Protein AF-A0A948GZU9-F1 (afdb_monomer)

Radius of gyration: 25.69 Å; Cα contacts (8 Å, |Δi|>4): 705; chains: 1; bounding box: 74×65×54 Å

Sequence (432 aa):
SFNGCINLVAYPPFLKDIERYKEKFASVGETLKIIPFFGEYKGISYPKGYTQDEQRSVGIHDEWFKKVNRKGFTCPAGQKTALIFPDGKVARCGQIGEDNILGNFLDPNFKLLEDSLPCQAEFCPCDEGDIIPEDNNKDGTGIEIMRKKPEIESVPQAPSIKRGIYFTWDIHYKCNFRCPYCWFYEKWIPEGNRNVHLSPQEWVKHWMRIYDKYGQIHIEITGGEPFIYPNFIEIVKQLSKIHTIKITTNMSGDIATFVKEIDPNRVHLDLNFHPLFADVDDLIKKAILLKKAGFKAGVCYLAYPPQMKQIGGFKRIFEDSGINFALAAFWGEYAGKRYPESYTQQEIDLIRPFLGDIDRITYHLKSESPKGKLCNAGYKYAIVQADGNIVRCGQLADNFIGSIFKEDFQLFNEPLPCEAEVCPCNEYVNLI

pLDDT: mean 84.58, std 17.6, range [23.31, 98.5]

Foldseek 3Di:
DPPDAAEDECDPVCLVCLVVVQVVQVVVVHGYQYQYDAQDDPNAGPPVRDDPVSCVSRVHDPCVLVVFQQAQFFDCQQPPHWDQDPQQFTASDPQCPPVHTQGGNPPPPDDGDNGTGGDHGRGDSDPCVVVGDGDGDGDDDDDDDDDDDDDDDDDDDDDDDDAFFEEEEQQAADAPDQDCQDPCRVVSVVRRVLFDADDLVVVLVLVVLVCVVRNEHEYEYDHHAQQPRVPSLSNQLSVLVGYAYEYEHCPPHDLVVNLVRDDQVRYAYEHEHDPVPDDLVSSLVSQVVCVVSVHHYAYEYECDPVCVVCLVVSCCVQVVSVHHYAYAYGADDDPNDGPPVPDDPVSLVSRVVRQPDPLCCCFANVQAFQAQFWFCQLPRYWYQYSNQFIGSDPQPVVDTPGGSVDSPDDGDNGTDGDPGRGDNDPRSVRTD

Nearest PDB structures (foldseek):
  8vpo-assembly1_A  TM=6.944E-01  e=1.521E-06  Paramaledivibacter caminithermalis
  4yqy-assembly1_B-2  TM=3.478E-01  e=1.416E-01  Sulfitobacter sp. NAS-14.1
  4yqy-assembly1_A-2  TM=3.581E-01  e=1.705E-01  Sulfitobacter sp. NAS-14.1
  3r3s-assembly1_D  TM=3.669E-01  e=5.874E-01  Salmonella enterica subsp. enterica serovar Typhimurium
  4ybr-assembly1_B  TM=2.715E-01  e=3.120E+00  Mycobacterium tuberculosis H37Rv

Mean predicted aligned error: 15.31 Å

Structure (mmCIF, N/CA/C/O backbone):
data_AF-A0A948GZU9-F1
#
_entry.id   AF-A0A948GZU9-F1
#
loop_
_atom_site.group_PDB
_atom_site.id
_atom_site.type_symbol
_atom_site.label_atom_id
_atom_site.label_alt_id
_atom_site.label_comp_id
_atom_site.label_asym_id
_atom_site.label_entity_id
_atom_site.label_seq_id
_atom_site.pdbx_PDB_ins_code
_atom_site.Cartn_x
_atom_site.Cartn_y
_atom_site.Cartn_z
_atom_site.occupancy
_atom_site.B_iso_or_equiv
_atom_site.auth_seq_id
_atom_site.auth_comp_id
_atom_site.auth_asym_id
_atom_site.auth_atom_id
_atom_site.pdbx_PDB_model_num
ATOM 1 N N . SER A 1 1 ? -12.525 38.602 -0.638 1.00 38.00 1 SER A N 1
ATOM 2 C CA . SER A 1 1 ? -11.982 37.761 0.444 1.00 38.00 1 SER A CA 1
ATOM 3 C C . SER A 1 1 ? -12.745 36.452 0.441 1.00 38.00 1 SER A C 1
ATOM 5 O O . SER A 1 1 ? -13.968 36.480 0.431 1.00 38.00 1 SER A O 1
ATOM 7 N N . PHE A 1 2 ? -12.058 35.313 0.359 1.00 35.44 2 PHE A N 1
ATOM 8 C CA . PHE A 1 2 ? -12.696 34.022 0.617 1.00 35.44 2 PHE A CA 1
ATOM 9 C C . PHE A 1 2 ? -12.817 33.890 2.136 1.00 35.44 2 PHE A C 1
ATOM 11 O O . PHE A 1 2 ? -11.804 33.740 2.813 1.00 35.44 2 PHE A O 1
ATOM 18 N N . ASN A 1 3 ? -14.029 34.004 2.674 1.00 49.28 3 ASN A N 1
ATOM 19 C CA . ASN A 1 3 ? -14.280 33.646 4.065 1.00 49.28 3 ASN A CA 1
ATOM 20 C C . ASN A 1 3 ? -14.430 32.124 4.108 1.00 49.28 3 ASN A C 1
ATOM 22 O O . ASN A 1 3 ? -15.495 31.590 3.805 1.00 49.28 3 ASN A O 1
ATOM 26 N N . GLY A 1 4 ? -13.331 31.424 4.391 1.00 55.00 4 GLY A N 1
ATOM 27 C CA . GLY A 1 4 ? -13.382 29.996 4.688 1.00 55.00 4 GLY A CA 1
ATOM 28 C C . GLY A 1 4 ? -14.153 29.750 5.986 1.00 55.00 4 GLY A C 1
ATOM 29 O O . GLY A 1 4 ? -14.167 30.598 6.874 1.00 55.00 4 GLY A O 1
ATOM 30 N N . CYS A 1 5 ? -14.800 28.593 6.096 1.00 66.44 5 CYS A N 1
ATOM 31 C CA . CYS A 1 5 ? -15.429 28.136 7.331 1.00 66.44 5 CYS A CA 1
ATOM 32 C C . CYS A 1 5 ? -14.887 26.746 7.661 1.00 66.44 5 CYS A C 1
ATOM 34 O O . CYS A 1 5 ? -14.808 25.882 6.782 1.00 66.44 5 CYS A O 1
ATOM 36 N N . ILE A 1 6 ? -14.487 26.534 8.915 1.00 75.50 6 ILE A N 1
ATOM 37 C CA . ILE A 1 6 ? -14.002 25.236 9.379 1.00 75.50 6 ILE A CA 1
ATOM 38 C C . ILE A 1 6 ? -15.222 24.401 9.753 1.00 75.50 6 ILE A C 1
ATOM 40 O O . ILE A 1 6 ? -15.998 24.778 10.627 1.00 75.50 6 ILE A O 1
ATOM 44 N N . ASN A 1 7 ? -15.386 23.259 9.092 1.00 81.25 7 ASN A N 1
ATOM 45 C CA . ASN A 1 7 ? -16.502 22.349 9.322 1.00 81.25 7 ASN A CA 1
ATOM 46 C C . ASN A 1 7 ? -16.043 21.136 10.140 1.00 81.25 7 ASN A C 1
ATOM 48 O O . ASN A 1 7 ? -15.036 20.512 9.807 1.00 81.25 7 ASN A O 1
ATOM 52 N N . LEU A 1 8 ? -16.805 20.764 11.169 1.00 81.94 8 LEU A N 1
ATOM 53 C CA . LEU A 1 8 ? -16.613 19.531 11.934 1.00 81.94 8 LEU A CA 1
ATOM 54 C C . LEU A 1 8 ? -17.887 18.694 11.893 1.00 81.94 8 LEU A C 1
ATOM 56 O O . LEU A 1 8 ? -18.935 19.131 12.363 1.00 81.94 8 LEU A O 1
ATOM 60 N N . VAL A 1 9 ? -17.783 17.464 11.391 1.00 87.00 9 VAL A N 1
ATOM 61 C CA . VAL A 1 9 ? -18.878 16.494 11.480 1.00 87.00 9 VAL A CA 1
ATOM 62 C C . VAL A 1 9 ? -18.948 15.939 12.901 1.00 87.00 9 VAL A C 1
ATOM 64 O O . VAL A 1 9 ? -17.965 15.410 13.421 1.00 87.00 9 VAL A O 1
ATOM 67 N N . ALA A 1 10 ? -20.123 16.021 13.518 1.00 88.94 10 ALA A N 1
ATOM 68 C CA . ALA A 1 10 ? -20.421 15.525 14.856 1.00 88.94 10 ALA A CA 1
ATOM 69 C C . ALA A 1 10 ? -20.569 13.992 14.885 1.00 88.94 10 ALA A C 1
ATOM 71 O O . ALA A 1 10 ? -21.628 13.455 15.220 1.00 88.94 10 ALA A O 1
ATOM 72 N N . TYR A 1 11 ? -19.514 13.278 14.486 1.00 91.06 11 TYR A N 1
ATOM 73 C CA . TYR A 1 11 ? -19.488 11.817 14.454 1.00 91.06 11 TYR A CA 1
ATOM 74 C C . TYR A 1 11 ? -19.615 11.247 15.885 1.00 91.06 11 TYR A C 1
ATOM 76 O O . TYR A 1 11 ? -18.893 11.712 16.774 1.00 91.06 11 TYR A O 1
ATOM 84 N N . PRO A 1 12 ? -20.489 10.247 16.144 1.00 91.12 12 PRO A N 1
ATOM 85 C CA . PRO A 1 12 ? -20.881 9.855 17.502 1.00 91.12 12 PRO A CA 1
ATOM 86 C C . PRO A 1 12 ? -19.750 9.565 18.509 1.00 91.12 12 PRO A C 1
ATOM 88 O O . PRO A 1 12 ? -19.869 9.981 19.661 1.00 91.12 12 PRO A O 1
ATOM 91 N N . PRO A 1 13 ? -18.617 8.934 18.136 1.00 90.81 13 PRO A N 1
ATOM 92 C CA . PRO A 1 13 ? -17.478 8.749 19.044 1.00 90.81 13 PRO A CA 1
ATOM 93 C C . PRO A 1 13 ? -16.879 10.034 19.629 1.00 90.81 13 PRO A C 1
ATOM 95 O O . PRO A 1 13 ? -16.226 9.971 20.671 1.00 90.81 13 PRO A O 1
ATOM 98 N N . PHE A 1 14 ? -17.068 11.176 18.963 1.00 90.31 14 PHE A N 1
ATOM 99 C CA . PHE A 1 14 ? -16.409 12.444 19.279 1.00 90.31 14 PHE A CA 1
ATOM 100 C C . PHE A 1 14 ? -17.363 13.510 19.834 1.00 90.31 14 PHE A C 1
ATOM 102 O O . PHE A 1 14 ? -16.943 14.645 20.047 1.00 90.31 14 PHE A O 1
ATOM 109 N N . LEU A 1 15 ? -18.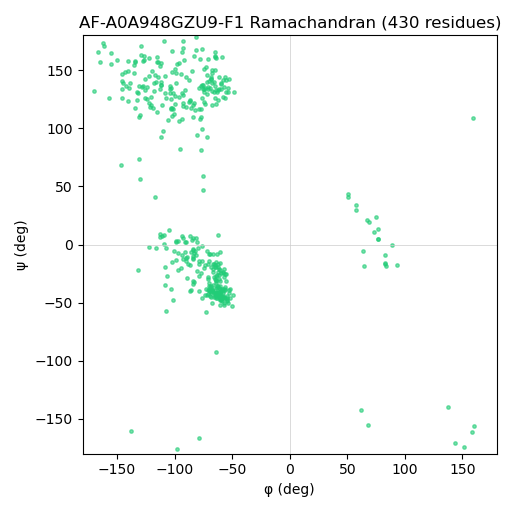629 13.172 20.111 1.00 89.56 15 LEU A N 1
ATOM 110 C CA . LEU A 1 15 ? -19.628 14.146 20.583 1.00 89.56 15 LEU A CA 1
ATOM 111 C C . LEU A 1 15 ? -19.209 14.854 21.872 1.00 89.56 15 LEU A C 1
ATOM 113 O O . LEU A 1 15 ? -19.348 16.069 21.984 1.00 89.56 15 LEU A O 1
ATOM 117 N N . LYS A 1 16 ? -18.600 14.115 22.802 1.00 88.94 16 LYS A N 1
ATOM 118 C CA . LYS A 1 16 ? -18.080 14.651 24.070 1.00 88.94 16 LYS A CA 1
ATOM 119 C C . LYS A 1 16 ? -16.984 15.710 23.902 1.00 88.94 16 LYS A C 1
ATOM 121 O O . LYS A 1 16 ? -16.710 16.455 24.834 1.00 88.94 16 LYS A O 1
ATOM 126 N N . ASP A 1 17 ? -16.323 15.743 22.747 1.00 91.00 17 ASP A N 1
ATOM 127 C CA . ASP A 1 17 ? -15.192 16.629 22.481 1.00 91.00 17 ASP A CA 1
ATOM 128 C C . ASP A 1 17 ? -15.614 17.914 21.740 1.00 91.00 17 ASP A C 1
ATOM 130 O O . ASP A 1 17 ? -14.796 18.822 21.592 1.00 91.00 17 ASP A O 1
ATOM 134 N N . ILE A 1 18 ? -16.878 18.017 21.299 1.00 89.75 18 ILE A N 1
ATOM 135 C CA . ILE A 1 18 ? -17.380 19.119 20.461 1.00 89.75 18 ILE A CA 1
ATOM 136 C C . ILE A 1 18 ? -17.215 20.485 21.126 1.00 89.75 18 ILE A C 1
ATOM 138 O O . ILE A 1 18 ? -16.688 21.398 20.492 1.00 89.75 18 ILE A O 1
ATOM 142 N N . GLU A 1 19 ? -17.618 20.636 22.389 1.00 88.44 19 GLU A N 1
ATOM 143 C CA . GLU A 1 19 ? -17.517 21.928 23.086 1.00 88.44 19 GLU A CA 1
ATOM 144 C C . GLU A 1 19 ? -16.058 22.362 23.252 1.00 88.44 19 GLU A C 1
ATOM 146 O O . GLU A 1 19 ? -15.699 23.490 22.917 1.00 88.44 19 GLU A O 1
ATOM 151 N N . ARG A 1 20 ? -15.173 21.420 23.607 1.00 92.19 20 ARG A N 1
ATOM 152 C CA . ARG A 1 20 ? -13.727 21.672 23.664 1.00 92.19 20 ARG A CA 1
ATOM 153 C C . ARG A 1 20 ? -13.178 22.142 22.313 1.00 92.19 20 ARG A C 1
ATOM 155 O O . ARG A 1 20 ? -12.280 22.983 22.268 1.00 92.19 20 ARG A O 1
ATOM 162 N N . TYR A 1 21 ? -13.668 21.593 21.199 1.00 90.44 21 TYR A N 1
ATOM 163 C CA . TYR A 1 21 ? -13.249 22.042 19.871 1.00 90.44 21 TYR A CA 1
ATOM 164 C C . TYR A 1 21 ? -13.762 23.445 19.553 1.00 90.44 21 TYR A C 1
ATOM 166 O O . TYR A 1 21 ? -12.968 24.268 19.100 1.00 90.44 21 TYR A O 1
ATOM 174 N N . LYS A 1 22 ? -15.034 23.750 19.839 1.00 86.44 22 LYS A N 1
ATOM 175 C CA . LYS A 1 22 ? -15.590 25.101 19.657 1.00 86.44 22 LYS A CA 1
ATOM 176 C C . LYS A 1 22 ? -14.764 26.149 20.402 1.00 86.44 22 LYS A C 1
ATOM 178 O O . LYS A 1 22 ? -14.360 27.137 19.797 1.00 86.44 22 LYS A O 1
ATOM 183 N N . GLU A 1 23 ? -14.448 25.898 21.672 1.00 89.31 23 GLU A N 1
ATOM 184 C CA . GLU A 1 23 ? -13.622 26.789 22.497 1.00 89.31 23 GLU A CA 1
ATOM 185 C C . GLU A 1 23 ? -12.226 26.997 21.900 1.00 89.31 23 GLU A C 1
ATOM 187 O O . GLU A 1 23 ? -11.738 28.125 21.805 1.00 89.31 23 GLU A O 1
ATOM 192 N N . LYS A 1 24 ? -11.586 25.915 21.442 1.00 89.06 24 LYS A N 1
ATOM 193 C CA . LYS A 1 24 ? -10.240 25.975 20.865 1.00 89.06 24 LYS A CA 1
ATOM 194 C C . LYS A 1 24 ? -10.198 26.797 19.578 1.00 89.06 24 LYS A C 1
ATOM 196 O O . LYS A 1 24 ? -9.293 27.614 19.428 1.00 89.06 24 LYS A O 1
ATOM 201 N N . PHE A 1 25 ? -11.153 26.616 18.668 1.00 85.69 25 PHE A N 1
ATOM 202 C CA . PHE A 1 25 ? -11.201 27.410 17.435 1.00 85.69 25 PHE A CA 1
ATOM 203 C C . PHE A 1 25 ? -11.568 28.871 17.719 1.00 85.69 25 PHE A C 1
ATOM 205 O O . PHE A 1 25 ? -10.905 29.771 17.204 1.00 85.69 25 PHE A O 1
ATOM 212 N N . ALA A 1 26 ? -12.502 29.117 18.642 1.00 85.19 26 ALA A N 1
ATOM 213 C CA . ALA A 1 26 ? -12.823 30.472 19.079 1.00 85.19 26 ALA A CA 1
ATOM 214 C C . ALA A 1 26 ? -11.600 31.202 19.669 1.00 85.19 26 ALA A C 1
ATOM 216 O O . ALA A 1 26 ? -11.396 32.381 19.386 1.00 85.19 26 ALA A O 1
ATOM 217 N N . SER A 1 27 ? -10.738 30.506 20.425 1.00 88.50 27 SER A N 1
ATOM 218 C CA . SER A 1 27 ? -9.527 31.104 21.015 1.00 88.50 27 SER A CA 1
ATOM 219 C C . SER A 1 27 ? -8.491 31.593 19.996 1.00 88.50 27 SER A C 1
ATOM 221 O O . SER A 1 27 ? -7.650 32.421 20.339 1.00 88.50 27 SER A O 1
ATOM 223 N N . VAL A 1 28 ? -8.555 31.112 18.751 1.00 86.88 28 VAL A N 1
ATOM 224 C CA . VAL A 1 28 ? -7.676 31.549 17.654 1.00 86.88 28 VAL A CA 1
ATOM 225 C C . VAL A 1 28 ? -8.392 32.469 16.661 1.00 86.88 28 VAL A C 1
ATOM 227 O O . VAL A 1 28 ? -7.857 32.753 15.595 1.00 86.88 28 VAL A O 1
ATOM 230 N N . GLY A 1 29 ? -9.586 32.959 17.014 1.00 83.69 29 GLY A N 1
ATOM 231 C CA . GLY A 1 29 ? -10.381 33.854 16.173 1.00 83.69 29 GLY A CA 1
ATOM 232 C C . GLY A 1 29 ? -11.099 33.157 15.016 1.00 83.69 29 GLY A C 1
ATOM 233 O O . GLY A 1 29 ? -11.593 33.836 14.120 1.00 83.69 29 GLY A O 1
ATOM 234 N N . GLU A 1 30 ? -11.176 31.825 15.033 1.00 81.94 30 GLU A N 1
ATOM 235 C CA . GLU A 1 30 ? -11.809 31.029 13.984 1.00 81.94 30 GLU A CA 1
ATOM 236 C C . GLU A 1 30 ? -13.197 30.543 14.404 1.00 81.94 30 GLU A C 1
ATOM 238 O O . GLU A 1 30 ? -13.469 30.260 15.574 1.00 81.94 30 GLU A O 1
ATOM 243 N N . THR A 1 31 ? -14.089 30.399 13.424 1.00 75.94 31 THR A N 1
ATOM 244 C CA . THR A 1 31 ? -15.429 29.843 13.651 1.00 75.94 31 THR A CA 1
ATOM 245 C C . THR A 1 31 ? -15.472 28.377 13.237 1.00 75.94 31 THR A C 1
ATOM 247 O O . THR A 1 31 ? -15.086 28.014 12.125 1.00 75.94 31 THR A O 1
ATOM 250 N N . LEU A 1 32 ? -15.950 27.523 14.147 1.00 81.56 32 LEU A N 1
ATOM 251 C CA . LEU A 1 32 ? -16.164 26.103 13.892 1.00 81.56 32 LEU A CA 1
ATOM 252 C C . LEU A 1 32 ? -17.653 25.843 13.666 1.00 81.56 32 LEU A C 1
ATOM 254 O O . LEU A 1 32 ? -18.451 25.904 14.604 1.00 81.56 32 LEU A O 1
ATOM 258 N N . LYS A 1 33 ? -18.026 25.510 12.433 1.00 83.31 33 LYS A N 1
ATOM 259 C CA . LYS A 1 33 ? -19.374 25.059 12.108 1.00 83.31 33 LYS A CA 1
ATOM 260 C C . LYS A 1 33 ? -19.502 23.566 12.395 1.00 83.31 33 LYS A C 1
ATOM 262 O O . LYS A 1 33 ? -18.779 22.744 11.833 1.00 83.31 33 LYS A O 1
ATOM 267 N N . ILE A 1 34 ? -20.449 23.213 13.258 1.00 85.00 34 ILE A N 1
ATOM 268 C CA . ILE A 1 34 ? -20.779 21.818 13.550 1.00 85.00 34 ILE A CA 1
ATOM 269 C C . ILE A 1 34 ? -21.803 21.324 12.529 1.00 85.00 34 ILE A C 1
ATOM 271 O O . ILE A 1 34 ? -22.867 21.916 12.370 1.00 85.00 34 ILE A O 1
ATOM 275 N N . ILE A 1 35 ? -21.472 20.234 11.843 1.00 85.00 35 ILE A N 1
ATOM 276 C CA . ILE A 1 35 ? -22.365 19.527 10.928 1.00 85.00 35 ILE A CA 1
ATOM 277 C C . ILE A 1 35 ? -22.854 18.272 11.656 1.00 85.00 35 ILE A C 1
ATOM 279 O O . ILE A 1 35 ? -22.029 17.419 11.994 1.00 85.00 35 ILE A O 1
ATOM 283 N N . PRO A 1 36 ? -24.162 18.119 11.920 1.00 87.12 36 PRO A N 1
ATOM 284 C CA . PRO A 1 36 ? -24.683 16.888 12.498 1.00 87.12 36 PRO A CA 1
ATOM 285 C C . PRO A 1 36 ? -24.320 15.662 11.657 1.00 87.12 36 PRO A C 1
ATOM 287 O O . PRO A 1 36 ? -24.271 15.729 10.431 1.00 87.12 36 PRO A O 1
ATOM 290 N N . PHE A 1 37 ? -24.051 14.536 12.309 1.00 86.62 37 PHE A N 1
ATOM 291 C CA . PHE A 1 37 ? -23.806 13.271 11.628 1.00 86.62 37 PHE A CA 1
ATOM 292 C C . PHE A 1 37 ? -25.127 12.662 11.150 1.00 86.62 37 PHE A C 1
ATOM 294 O O . PHE A 1 37 ? -26.114 12.616 11.885 1.00 86.62 37 PHE A O 1
ATOM 301 N N . PHE A 1 38 ? -25.119 12.165 9.916 1.00 83.00 38 PHE A N 1
ATOM 302 C CA . PHE A 1 38 ? -26.229 11.449 9.300 1.00 83.00 38 PHE A CA 1
ATOM 303 C C . PHE A 1 38 ? -25.729 10.063 8.916 1.00 83.00 38 PHE A C 1
ATOM 305 O O . PHE A 1 38 ? -24.795 9.940 8.126 1.00 83.00 38 PHE A O 1
ATOM 312 N N . GLY A 1 39 ? -26.330 9.027 9.491 1.00 82.06 39 GLY A N 1
ATOM 313 C CA . GLY A 1 39 ? -25.892 7.652 9.280 1.00 82.06 39 GLY A CA 1
ATOM 314 C C . GLY A 1 39 ? -26.191 6.758 10.472 1.00 82.06 39 GLY A C 1
ATOM 315 O O . GLY A 1 39 ? -26.831 7.168 11.440 1.00 82.06 39 GLY A O 1
ATOM 316 N N . GLU A 1 40 ? -25.717 5.522 10.403 1.00 85.88 40 GLU A N 1
ATOM 317 C CA . GLU A 1 40 ? -25.839 4.558 11.490 1.00 85.88 40 GLU A CA 1
ATOM 318 C C . GLU A 1 40 ? -24.503 4.410 12.221 1.00 85.88 40 GLU A C 1
ATOM 320 O O . GLU A 1 40 ? -23.445 4.312 11.599 1.00 85.88 40 GLU A O 1
ATOM 325 N N . TYR A 1 41 ? -24.543 4.379 13.550 1.00 86.31 41 TYR A N 1
ATOM 326 C CA . TYR A 1 41 ? -23.386 4.036 14.367 1.00 86.31 41 TYR A CA 1
ATOM 327 C C . TYR A 1 41 ? -23.824 3.171 15.546 1.00 86.31 41 TYR A C 1
ATOM 329 O O . TYR A 1 41 ? -24.683 3.568 16.331 1.00 86.31 41 TYR A O 1
ATOM 337 N N . LYS A 1 42 ? -23.229 1.977 15.668 1.00 89.06 42 LYS A N 1
ATOM 338 C CA . LYS A 1 42 ? -23.555 0.983 16.709 1.00 89.06 42 LYS A CA 1
ATOM 339 C C . LYS A 1 42 ? -25.060 0.674 16.816 1.00 89.06 42 LYS A C 1
ATOM 341 O O . LYS A 1 42 ? -25.589 0.566 17.918 1.00 89.06 42 LYS A O 1
ATOM 346 N N . GLY A 1 43 ? -25.747 0.552 15.678 1.00 87.25 43 GLY A N 1
ATOM 347 C CA . GLY A 1 43 ? -27.185 0.265 15.629 1.00 87.25 43 GLY A CA 1
ATOM 348 C C . GLY A 1 43 ? -28.091 1.459 15.951 1.00 87.25 43 GLY A C 1
ATOM 349 O O . GLY A 1 43 ? -29.305 1.298 16.033 1.00 87.25 43 GLY A O 1
ATOM 350 N N . ILE A 1 44 ? -27.526 2.654 16.144 1.00 87.69 44 ILE A N 1
ATOM 351 C CA . ILE A 1 44 ? -28.273 3.890 16.381 1.00 87.69 44 ILE A CA 1
ATOM 352 C C . ILE A 1 44 ? -28.271 4.717 15.093 1.00 87.69 44 ILE A C 1
ATOM 354 O O . ILE A 1 44 ? -27.212 5.026 14.545 1.00 87.69 44 ILE A O 1
ATOM 358 N N . SER A 1 45 ? -29.461 5.093 14.623 1.00 86.44 45 SER A N 1
ATOM 359 C CA . SER A 1 45 ? -29.642 5.920 13.427 1.00 86.44 45 SER A CA 1
ATOM 360 C C . SER A 1 45 ? -29.667 7.407 13.787 1.00 86.44 45 SER A C 1
ATOM 362 O O . SER A 1 45 ? -30.542 7.869 14.518 1.00 86.44 45 SER A O 1
ATOM 364 N N . TYR A 1 46 ? -28.714 8.170 13.265 1.00 87.69 46 TYR A N 1
ATOM 365 C CA . TYR A 1 46 ? -28.588 9.615 13.436 1.00 87.69 46 TYR A CA 1
ATOM 366 C C . TYR A 1 46 ? -29.151 10.354 12.214 1.00 87.69 46 TYR A C 1
ATOM 368 O O . TYR A 1 46 ? -29.058 9.843 11.094 1.00 87.69 46 TYR A O 1
ATOM 376 N N . PRO A 1 47 ? -29.738 11.553 12.391 1.00 85.75 47 PRO A N 1
ATOM 377 C CA . PRO A 1 47 ? -29.709 12.397 13.596 1.00 85.75 47 PRO A CA 1
ATOM 378 C C . PRO A 1 47 ? -30.751 12.054 14.678 1.00 85.75 47 PRO A C 1
ATOM 380 O O . PRO A 1 47 ? -30.728 12.648 15.751 1.00 85.75 47 PRO A O 1
ATOM 383 N N . LYS A 1 48 ? -31.657 11.092 14.449 1.00 86.69 48 LYS A N 1
ATOM 384 C CA . LYS A 1 48 ? -32.707 10.730 15.429 1.00 86.69 48 LYS A CA 1
ATOM 385 C C . LYS A 1 48 ? -32.143 10.160 16.739 1.00 86.69 48 LYS A C 1
ATOM 387 O O . LYS A 1 48 ? -32.775 10.279 17.779 1.00 86.69 48 LYS A O 1
ATOM 392 N N . GLY A 1 49 ? -30.960 9.558 16.678 1.00 88.19 49 GLY A N 1
ATOM 393 C CA . GLY A 1 49 ? -30.278 8.917 17.794 1.00 88.19 49 GLY A CA 1
ATOM 394 C C . GLY A 1 49 ? -29.539 9.843 18.756 1.00 88.19 49 GLY A C 1
ATOM 395 O O . GLY A 1 49 ? -28.991 9.350 19.738 1.00 88.19 49 GLY A O 1
ATOM 396 N N . TYR A 1 50 ? -29.498 11.152 18.495 1.00 90.38 50 TYR A N 1
ATOM 397 C CA . TYR A 1 50 ? -28.919 12.101 19.443 1.00 90.38 50 TYR A CA 1
ATOM 398 C C . TYR A 1 50 ? -29.794 12.236 20.692 1.00 90.38 50 TYR A C 1
ATOM 400 O O . TYR A 1 50 ? -31.006 12.440 20.594 1.00 90.38 50 TYR A O 1
ATOM 408 N N . THR A 1 51 ? -29.164 12.207 21.864 1.00 90.50 51 THR A N 1
ATOM 409 C CA . THR A 1 51 ? -29.786 12.633 23.125 1.00 90.50 51 THR A CA 1
ATOM 410 C C . THR A 1 51 ? -30.102 14.133 23.099 1.00 90.50 51 THR A C 1
ATOM 412 O O . THR A 1 51 ? -29.531 14.884 22.311 1.00 90.50 51 THR A O 1
ATOM 415 N N . GLN A 1 52 ? -30.982 14.614 23.983 1.00 87.06 52 GLN A N 1
ATOM 416 C CA . GLN A 1 52 ? -31.335 16.044 24.039 1.00 87.06 52 GLN A CA 1
ATOM 417 C C . GLN A 1 52 ? -30.139 16.966 24.331 1.00 87.06 52 GLN A C 1
ATOM 419 O O . GLN A 1 52 ? -30.127 18.118 23.894 1.00 87.06 52 GLN A O 1
ATOM 424 N N . ASP A 1 53 ? -29.151 16.490 25.089 1.00 85.62 53 ASP A N 1
ATOM 425 C CA . ASP A 1 53 ? -27.928 17.251 25.361 1.00 85.62 53 ASP A CA 1
ATOM 426 C C . ASP A 1 53 ? -27.030 17.295 24.118 1.00 85.62 53 ASP A C 1
ATOM 428 O O . ASP A 1 53 ? -26.562 18.363 23.730 1.00 85.62 53 ASP A O 1
ATOM 432 N N . GLU A 1 54 ? -26.867 16.166 23.422 1.00 89.19 54 GLU A N 1
ATOM 433 C CA . GLU A 1 54 ? -26.095 16.111 22.177 1.00 89.19 54 GLU A CA 1
ATO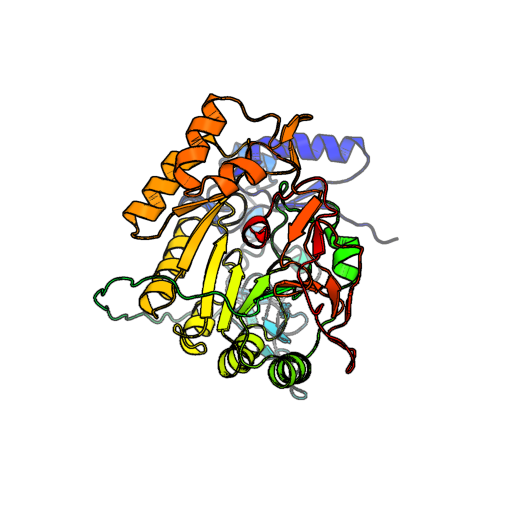M 434 C C . GLU A 1 54 ? -26.738 16.951 21.072 1.00 89.19 54 GLU A C 1
ATOM 436 O O . GLU A 1 54 ? -26.027 17.686 20.392 1.00 89.19 54 GLU A O 1
ATOM 441 N N . GLN A 1 55 ? -28.070 16.904 20.929 1.00 87.50 55 GLN A N 1
ATOM 442 C CA . GLN A 1 55 ? -28.817 17.747 19.989 1.00 87.50 55 GLN A CA 1
ATOM 443 C C . GLN A 1 55 ? -28.499 19.227 20.212 1.00 87.50 55 GLN A C 1
ATOM 445 O O . GLN A 1 55 ? -28.162 19.928 19.258 1.00 87.50 55 GLN A O 1
ATOM 450 N N . ARG A 1 56 ? -28.497 19.686 21.471 1.00 84.50 56 ARG A N 1
ATOM 451 C CA . ARG A 1 56 ? -28.103 21.058 21.822 1.00 84.50 56 ARG A CA 1
ATOM 452 C C . ARG A 1 56 ? -26.650 21.354 21.446 1.00 84.50 56 ARG A C 1
ATOM 454 O O . ARG A 1 56 ? -26.389 22.389 20.836 1.00 84.50 56 ARG A O 1
ATOM 461 N N . SER A 1 57 ? -25.717 20.448 21.736 1.00 82.25 57 SER A N 1
ATOM 462 C CA . SER A 1 57 ? -24.301 20.618 21.378 1.00 82.25 57 SER A CA 1
ATOM 463 C C . SER A 1 57 ? -24.049 20.661 19.869 1.00 82.25 57 SER A C 1
ATOM 465 O O . SER A 1 57 ? -23.129 21.352 19.427 1.00 82.25 57 SER A O 1
ATOM 467 N N . VAL A 1 58 ? -24.862 19.981 19.058 1.00 85.31 58 VAL A N 1
ATOM 468 C CA . VAL A 1 58 ? -24.723 19.977 17.591 1.00 85.31 58 VAL A CA 1
ATOM 469 C C . VAL A 1 58 ? -25.633 20.979 16.874 1.00 85.31 58 VAL A C 1
ATOM 471 O O . VAL A 1 58 ? -25.624 21.029 15.647 1.00 85.31 58 VAL A O 1
ATOM 474 N N . GLY A 1 59 ? -26.397 21.792 17.613 1.00 80.31 59 GLY A N 1
ATOM 475 C CA . GLY A 1 59 ? -27.282 22.817 17.045 1.00 80.31 59 GLY A CA 1
ATOM 476 C C . GLY A 1 59 ? -28.572 22.274 16.415 1.00 80.31 59 GLY A C 1
ATOM 477 O O . GLY A 1 59 ? -29.147 22.919 15.539 1.00 80.31 59 GLY A O 1
ATOM 478 N N . ILE A 1 60 ? -29.026 21.090 16.836 1.00 81.94 60 ILE A N 1
ATOM 479 C CA . ILE A 1 60 ? -30.332 20.533 16.473 1.00 81.94 60 ILE A CA 1
ATOM 480 C C . ILE A 1 60 ? -31.383 21.047 17.466 1.00 81.94 60 ILE A C 1
ATOM 482 O O . ILE A 1 60 ? -31.280 20.833 18.673 1.00 81.94 60 ILE A O 1
ATOM 486 N N . HIS A 1 61 ? -32.423 21.687 16.935 1.00 79.31 61 HIS A N 1
ATOM 487 C CA . HIS A 1 61 ? -33.591 22.181 17.672 1.00 79.31 61 HIS A CA 1
ATOM 488 C C . HIS A 1 61 ? -34.886 21.698 16.995 1.00 79.31 61 HIS A C 1
ATOM 490 O O . HIS A 1 61 ? -34.841 21.186 15.878 1.00 79.31 61 HIS A O 1
ATOM 496 N N . ASP A 1 62 ? -36.048 21.880 17.622 1.00 70.69 62 ASP A N 1
ATOM 497 C CA . ASP A 1 62 ? -37.319 21.299 17.145 1.00 70.69 62 ASP A CA 1
ATOM 498 C C . ASP A 1 62 ? -37.687 21.689 15.698 1.00 70.69 62 ASP A C 1
ATOM 500 O O . ASP A 1 62 ? -38.166 20.865 14.916 1.00 70.69 62 ASP A O 1
ATOM 504 N N . GLU A 1 63 ? -37.396 22.926 15.294 1.00 72.25 63 GLU A N 1
ATOM 505 C CA . GLU A 1 63 ? -37.632 23.415 13.926 1.00 72.25 63 GLU A CA 1
ATOM 506 C C . GLU A 1 63 ? -36.563 22.943 12.920 1.00 72.25 63 GLU A C 1
ATOM 508 O O . GLU A 1 63 ? -36.790 22.948 11.708 1.00 72.25 63 GLU A O 1
ATOM 513 N N . TRP A 1 64 ? -35.406 22.471 13.396 1.00 77.88 64 TRP A N 1
ATOM 514 C CA . TRP A 1 64 ? -34.309 22.019 12.539 1.00 77.88 64 TRP A CA 1
ATOM 515 C C . TRP A 1 64 ? -34.707 20.786 11.724 1.00 77.88 64 TRP A C 1
ATOM 517 O O . TRP A 1 64 ? -34.495 20.765 10.513 1.00 77.88 64 TRP A O 1
ATOM 527 N N . PHE A 1 65 ? -35.366 19.798 12.344 1.00 73.81 65 PHE A N 1
ATOM 528 C CA . PHE A 1 65 ? -35.822 18.587 11.646 1.00 73.81 65 PHE A CA 1
ATOM 529 C C . PHE A 1 65 ? -36.808 18.896 10.518 1.00 73.81 65 PHE A C 1
ATOM 531 O O . PHE A 1 65 ? -36.765 18.248 9.471 1.00 73.81 65 PHE A O 1
ATOM 538 N N . LYS A 1 66 ? -37.669 19.903 10.705 1.00 71.62 66 LYS A N 1
ATOM 539 C CA . LYS A 1 66 ? -38.580 20.375 9.656 1.00 71.62 66 LYS A CA 1
ATOM 540 C C . LYS A 1 66 ? -37.810 21.038 8.513 1.00 71.62 66 LYS A C 1
ATOM 542 O O . LYS A 1 66 ? -38.136 20.790 7.358 1.00 71.62 66 LYS A O 1
ATOM 547 N N . LYS A 1 67 ? -36.765 21.818 8.822 1.00 71.31 67 LYS A N 1
ATOM 548 C CA . LYS A 1 67 ? -35.910 22.481 7.821 1.00 71.31 67 LYS A CA 1
ATOM 549 C C . LYS A 1 67 ? -35.108 21.483 6.972 1.00 71.31 67 LYS A C 1
ATOM 551 O O . LYS A 1 67 ? -34.982 21.673 5.761 1.00 71.31 67 LYS A O 1
ATOM 556 N N . VAL A 1 68 ? -34.556 20.433 7.586 1.00 74.06 68 VAL A N 1
ATOM 557 C CA . VAL A 1 68 ? -33.676 19.479 6.883 1.00 74.06 68 VAL A CA 1
ATOM 558 C C . VAL A 1 68 ? -34.417 18.324 6.213 1.00 74.06 68 VAL A C 1
ATOM 560 O O . VAL A 1 68 ? -33.841 17.669 5.343 1.00 74.06 68 VAL A O 1
ATOM 563 N N . ASN A 1 69 ? -35.682 18.065 6.566 1.00 77.44 69 ASN A N 1
ATOM 564 C CA . ASN A 1 69 ? -36.480 17.041 5.897 1.00 77.44 69 ASN A CA 1
ATOM 565 C C . ASN A 1 69 ? -36.957 17.528 4.525 1.00 77.44 69 ASN A C 1
ATOM 567 O O . ASN A 1 69 ? -37.943 18.257 4.402 1.00 77.44 69 ASN A O 1
ATOM 571 N N . ARG A 1 70 ? -36.253 17.096 3.476 1.00 73.12 70 ARG A N 1
ATOM 572 C CA . ARG A 1 70 ? -36.506 17.526 2.096 1.00 73.12 70 ARG A CA 1
ATOM 573 C C . ARG A 1 70 ? -37.115 16.432 1.219 1.00 73.12 70 ARG A C 1
ATOM 575 O O . ARG A 1 70 ? -37.305 16.666 0.028 1.00 73.12 70 ARG A O 1
ATOM 582 N N . LYS A 1 71 ? -37.512 15.280 1.774 1.00 80.81 71 LYS A N 1
ATOM 583 C CA . LYS A 1 71 ? -38.105 14.194 0.977 1.00 80.81 71 LYS A CA 1
ATOM 584 C C . LYS A 1 71 ? -39.354 14.666 0.239 1.00 80.81 71 LYS A C 1
ATOM 586 O O . LYS A 1 71 ? -40.277 15.224 0.837 1.00 80.81 71 LYS A O 1
ATOM 591 N N . GLY A 1 72 ? -39.367 14.437 -1.065 1.00 79.75 72 GLY A N 1
ATOM 592 C CA . GLY A 1 72 ? -40.412 14.815 -2.002 1.00 79.75 72 GLY A CA 1
ATOM 593 C C . GLY A 1 72 ? -40.345 16.258 -2.504 1.00 79.75 72 GLY A C 1
ATOM 594 O O . GLY A 1 72 ? -40.971 16.523 -3.514 1.00 79.75 72 GLY A O 1
ATOM 595 N N . PHE A 1 73 ? -39.606 17.185 -1.881 1.00 79.19 7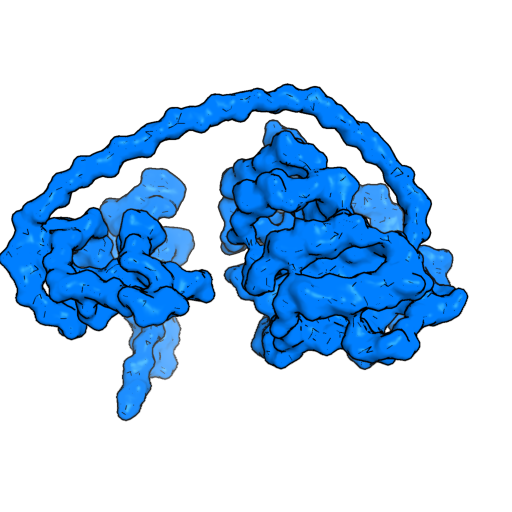3 PHE A N 1
ATOM 596 C CA . PHE A 1 73 ? -39.528 18.568 -2.388 1.00 79.19 73 PHE A CA 1
ATOM 597 C C . PHE A 1 73 ? -38.926 18.611 -3.796 1.00 79.19 73 PHE A C 1
ATOM 599 O O . PHE A 1 73 ? -38.005 17.840 -4.088 1.00 79.19 73 PHE A O 1
ATOM 606 N N . THR A 1 74 ? -39.410 19.522 -4.647 1.00 80.19 74 THR A N 1
ATOM 607 C CA . THR A 1 74 ? -38.797 19.763 -5.956 1.00 80.19 74 THR A CA 1
ATOM 608 C C . THR A 1 74 ? -37.395 20.314 -5.735 1.00 80.19 74 THR A C 1
ATOM 610 O O . THR A 1 74 ? -37.182 21.258 -4.979 1.00 80.19 74 THR A O 1
ATOM 613 N N . CYS A 1 75 ? -36.413 19.662 -6.342 1.00 79.00 75 CYS A N 1
ATOM 614 C CA . CYS A 1 75 ? -35.010 19.953 -6.114 1.00 79.00 75 CYS A CA 1
ATOM 615 C C . CYS A 1 75 ? -34.292 20.061 -7.466 1.00 79.00 75 CYS A C 1
ATOM 617 O O . CYS A 1 75 ? -34.318 19.103 -8.245 1.00 79.00 75 CYS A O 1
ATOM 619 N N . PRO A 1 76 ? -33.610 21.179 -7.752 1.00 78.69 76 PRO A N 1
ATOM 620 C CA . PRO A 1 76 ? -32.890 21.360 -9.009 1.00 78.69 76 PRO A CA 1
ATOM 621 C C . PRO A 1 76 ? -31.493 20.737 -8.985 1.00 78.69 76 PRO A C 1
ATOM 623 O O . PRO A 1 76 ? 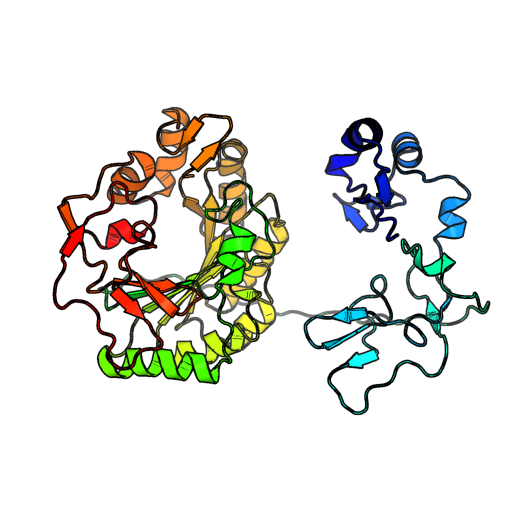-30.740 20.893 -9.945 1.00 78.69 76 PRO A O 1
ATOM 626 N N . ALA A 1 77 ? -31.116 20.017 -7.923 1.00 78.88 77 ALA A N 1
ATOM 627 C CA . ALA A 1 77 ? -29.959 19.135 -7.992 1.00 78.88 77 ALA A CA 1
ATOM 628 C C . ALA A 1 77 ? -30.177 18.122 -9.127 1.00 78.88 77 ALA A C 1
ATOM 630 O O . ALA A 1 77 ? -31.275 17.590 -9.293 1.00 78.88 77 ALA A O 1
ATOM 631 N N . GLY A 1 78 ? -29.151 17.896 -9.933 1.00 79.31 78 GLY A N 1
ATOM 632 C CA . GLY A 1 78 ? -29.186 17.197 -11.214 1.00 79.31 78 GLY A CA 1
ATOM 633 C C . GLY A 1 78 ? -29.597 18.036 -12.420 1.00 79.31 78 GLY A C 1
ATOM 634 O O . GLY A 1 78 ? -29.293 17.608 -13.522 1.00 79.31 78 GLY A O 1
ATOM 635 N N . GLN A 1 79 ? -30.240 19.196 -12.239 1.00 84.12 79 GLN A N 1
ATOM 636 C CA . GLN A 1 79 ? -30.586 20.150 -13.308 1.00 84.12 79 GLN A CA 1
ATOM 637 C C . GLN A 1 79 ? -29.598 21.329 -13.338 1.00 84.12 79 GLN A C 1
ATOM 639 O O . GLN A 1 79 ? -29.087 21.704 -14.388 1.00 84.12 79 GLN A O 1
ATOM 644 N N . LYS A 1 80 ? -29.322 21.922 -12.168 1.00 80.81 80 LYS A N 1
ATOM 645 C CA . LYS A 1 80 ? -28.451 23.101 -11.996 1.00 80.81 80 LYS A CA 1
ATOM 646 C C . LYS A 1 80 ? -27.102 22.769 -11.362 1.00 80.81 80 LYS A C 1
ATOM 648 O O . LYS A 1 80 ? -26.129 23.484 -11.574 1.00 80.81 80 LYS A O 1
ATOM 653 N N . THR A 1 81 ? -27.052 21.708 -10.566 1.00 82.00 81 THR A N 1
ATOM 654 C CA . THR A 1 81 ? -25.850 21.228 -9.873 1.00 82.00 81 THR A CA 1
ATOM 655 C C . THR A 1 81 ? -25.751 19.720 -10.031 1.00 82.00 81 THR A C 1
ATOM 657 O O . THR A 1 81 ? -26.758 19.066 -10.280 1.00 82.00 81 THR A O 1
ATOM 660 N N . ALA A 1 82 ? -24.560 19.149 -9.900 1.00 85.62 82 ALA A N 1
ATOM 661 C CA . ALA A 1 82 ? -24.391 17.703 -9.875 1.00 85.62 82 ALA A CA 1
ATOM 662 C C . ALA A 1 82 ? -23.115 17.326 -9.126 1.00 85.62 82 ALA A C 1
ATOM 664 O O . ALA A 1 82 ? -22.175 18.119 -9.045 1.00 85.62 82 ALA A O 1
ATOM 665 N N . LEU A 1 83 ? -23.083 16.106 -8.596 1.00 84.88 83 LEU A N 1
ATOM 666 C CA . LEU A 1 83 ? -21.874 15.519 -8.039 1.00 84.88 83 LEU A CA 1
ATOM 667 C C . LEU A 1 83 ? -21.175 14.717 -9.133 1.00 84.88 83 LEU A C 1
ATOM 669 O O . LEU A 1 83 ? -21.753 13.773 -9.659 1.00 84.88 83 LEU A O 1
ATOM 673 N N . ILE A 1 84 ? -19.927 15.058 -9.438 1.00 87.44 84 ILE A N 1
ATOM 674 C CA . ILE A 1 84 ? -19.089 14.277 -10.350 1.00 87.44 84 ILE A CA 1
ATOM 675 C C . ILE A 1 84 ? -18.159 13.404 -9.507 1.00 87.44 84 ILE A C 1
ATOM 677 O O . ILE A 1 84 ? -17.388 13.912 -8.690 1.00 87.44 84 ILE A O 1
ATOM 681 N N . PHE A 1 85 ? -18.239 12.092 -9.695 1.00 83.81 85 PHE A N 1
ATOM 682 C CA . PHE A 1 85 ? -17.335 11.130 -9.082 1.00 83.81 85 PHE A CA 1
ATOM 683 C C . PHE A 1 85 ? -15.985 11.097 -9.810 1.00 83.81 85 PHE A C 1
ATOM 685 O O . PHE A 1 85 ? -15.896 11.479 -10.980 1.00 83.81 85 PHE A O 1
ATOM 692 N N . PRO A 1 86 ? -14.916 10.602 -9.160 1.00 84.75 86 PRO A N 1
ATOM 693 C CA . PRO A 1 86 ? -13.594 10.517 -9.783 1.00 84.75 86 PRO A CA 1
ATOM 694 C C . PRO A 1 86 ? -13.540 9.696 -11.083 1.00 84.75 86 PRO A C 1
ATOM 696 O O . PRO A 1 86 ? -12.657 9.930 -11.903 1.00 84.75 86 PRO A O 1
ATOM 699 N N . ASP A 1 87 ? -14.468 8.754 -11.285 1.00 80.81 87 ASP A N 1
ATOM 700 C CA . ASP A 1 87 ? -14.600 7.941 -12.505 1.00 80.81 87 ASP A CA 1
ATOM 701 C C . ASP A 1 87 ? -15.459 8.611 -13.602 1.00 80.81 87 ASP A C 1
ATOM 703 O O . ASP A 1 87 ? -15.788 8.000 -14.623 1.00 80.81 87 ASP A O 1
ATOM 707 N N . GLY A 1 88 ? -15.838 9.873 -13.394 1.00 87.75 88 GLY A N 1
ATOM 708 C CA . GLY A 1 88 ? -16.656 10.662 -14.305 1.00 87.75 88 GLY A CA 1
ATOM 709 C C . GLY A 1 88 ? -18.154 10.413 -14.171 1.00 87.75 88 GLY A C 1
ATOM 710 O O . GLY A 1 88 ? -18.923 11.174 -14.757 1.00 87.75 88 GLY A O 1
ATOM 711 N N . LYS A 1 89 ? -18.612 9.412 -13.400 1.00 91.81 89 LYS A N 1
ATOM 712 C CA . LYS A 1 89 ? -20.050 9.245 -13.146 1.00 91.81 89 LYS A CA 1
ATOM 713 C C . LYS A 1 89 ? -20.609 10.511 -12.511 1.00 91.81 89 LYS A C 1
ATOM 715 O O . LYS A 1 89 ? -19.970 11.134 -11.667 1.00 91.81 89 LYS A O 1
ATOM 720 N N . VAL A 1 90 ? -21.819 10.877 -12.900 1.00 89.25 90 VAL A N 1
ATOM 721 C CA . VAL A 1 90 ? -22.488 12.072 -12.401 1.00 89.25 90 VAL A CA 1
ATOM 722 C C . VAL A 1 90 ? -23.711 11.647 -11.618 1.00 89.25 90 VAL A C 1
ATOM 724 O O . VAL A 1 90 ? -24.645 11.102 -12.192 1.00 89.25 90 VAL A O 1
ATOM 727 N N . ALA A 1 91 ? -23.711 11.889 -10.313 1.00 89.19 91 ALA A N 1
ATOM 728 C CA . ALA A 1 91 ? -24.896 11.776 -9.479 1.00 89.19 91 ALA A CA 1
ATOM 729 C C . ALA A 1 91 ? -25.623 13.111 -9.376 1.00 89.19 91 ALA A C 1
ATOM 731 O O . ALA A 1 91 ? -25.055 14.196 -9.519 1.00 89.19 91 ALA A O 1
ATOM 732 N N . ARG A 1 92 ? -26.901 13.012 -9.028 1.00 84.00 92 ARG A N 1
ATOM 733 C CA . ARG A 1 92 ? -27.755 14.166 -8.777 1.00 84.00 92 ARG A CA 1
ATOM 734 C C . ARG A 1 92 ? -27.239 15.071 -7.649 1.00 84.00 92 ARG A C 1
ATOM 736 O O . ARG A 1 92 ? -27.230 16.287 -7.803 1.00 84.00 92 ARG A O 1
ATOM 743 N N . CYS A 1 93 ? -26.816 14.490 -6.526 1.00 82.19 93 CYS A N 1
ATOM 744 C CA . CYS A 1 93 ? -26.196 15.188 -5.393 1.00 82.19 93 CYS A CA 1
ATOM 745 C C . CYS A 1 93 ? -25.434 14.198 -4.498 1.00 82.19 93 CYS A C 1
ATOM 747 O O . CYS A 1 93 ? -25.600 12.984 -4.629 1.00 82.19 93 CYS A O 1
ATOM 749 N N . GLY A 1 94 ? -24.656 14.706 -3.538 1.00 74.81 94 GLY A N 1
ATOM 750 C CA . GLY A 1 94 ? -23.905 13.859 -2.603 1.00 74.81 94 GLY A CA 1
ATOM 751 C C . GLY A 1 94 ? -24.747 13.069 -1.602 1.00 74.81 94 GLY A C 1
ATOM 752 O O . GLY A 1 94 ? -24.265 12.074 -1.077 1.00 74.81 94 GLY A O 1
ATOM 753 N N . GLN A 1 95 ? -26.002 13.463 -1.364 1.00 75.12 95 GLN A N 1
ATOM 754 C CA . GLN A 1 95 ? -26.867 12.779 -0.399 1.00 75.12 95 GLN A CA 1
ATOM 755 C C . GLN A 1 95 ? -27.580 11.554 -0.984 1.00 75.12 95 GLN A C 1
ATOM 757 O O . GLN A 1 95 ? -27.834 10.594 -0.266 1.00 75.12 95 GLN A O 1
ATOM 762 N N . ILE A 1 96 ? -27.935 11.604 -2.270 1.00 73.81 96 ILE A N 1
ATOM 763 C CA . ILE A 1 96 ? -28.506 10.454 -2.989 1.00 73.81 96 ILE A CA 1
ATOM 764 C C . ILE A 1 96 ? -27.372 9.556 -3.502 1.00 73.81 96 ILE A C 1
ATOM 766 O O . ILE A 1 96 ? -27.521 8.341 -3.552 1.00 73.81 96 ILE A O 1
ATOM 770 N N . GLY A 1 97 ? -26.216 10.146 -3.824 1.00 70.88 97 GLY A N 1
ATOM 771 C CA . GLY A 1 97 ? -25.009 9.398 -4.147 1.00 70.88 97 GLY A CA 1
ATOM 772 C C . GLY A 1 97 ? -25.177 8.504 -5.376 1.00 70.88 97 GLY A C 1
ATOM 773 O O . GLY A 1 97 ? -25.809 8.887 -6.362 1.00 70.88 97 GLY A O 1
ATOM 774 N N . GLU A 1 98 ? -24.575 7.317 -5.321 1.00 68.69 98 GLU A N 1
ATOM 775 C CA . GLU A 1 98 ? -24.496 6.376 -6.446 1.00 68.69 98 GLU A CA 1
ATOM 776 C C . GLU A 1 98 ? -25.836 5.725 -6.820 1.00 68.69 98 GLU A C 1
ATOM 778 O O . GLU A 1 98 ? -25.963 5.192 -7.920 1.00 68.69 98 GLU A O 1
ATOM 783 N N . ASP A 1 99 ? -26.859 5.826 -5.968 1.00 68.19 99 ASP A N 1
ATOM 784 C CA . ASP A 1 99 ? -28.183 5.243 -6.223 1.00 68.19 99 ASP A CA 1
ATOM 785 C C . ASP A 1 99 ? -28.953 5.971 -7.345 1.00 68.19 99 ASP A C 1
ATOM 787 O O . ASP A 1 99 ? -30.014 5.517 -7.776 1.00 68.19 99 ASP A O 1
ATOM 791 N N . ASN A 1 100 ? -28.439 7.110 -7.832 1.00 74.12 100 ASN A N 1
ATOM 792 C CA . ASN A 1 100 ? -29.077 7.904 -8.883 1.00 74.12 100 ASN A CA 1
ATOM 793 C C . ASN A 1 100 ? -28.047 8.593 -9.800 1.00 74.12 100 ASN A C 1
ATOM 795 O O . ASN A 1 100 ? -27.876 9.820 -9.786 1.00 74.12 100 ASN A O 1
ATOM 799 N N . ILE A 1 101 ? -27.330 7.773 -10.577 1.00 86.44 101 ILE A N 1
ATOM 800 C CA . ILE A 1 101 ? -26.399 8.226 -11.618 1.00 86.44 101 ILE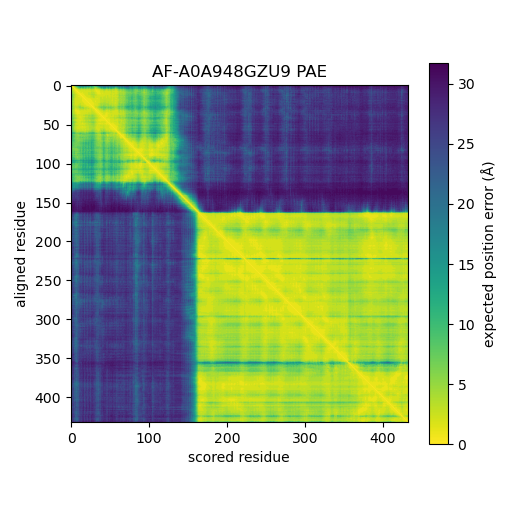 A CA 1
ATOM 801 C C . ILE A 1 101 ? -27.177 8.752 -12.832 1.00 86.44 101 ILE A C 1
ATOM 803 O O . ILE A 1 101 ? -27.925 8.018 -13.471 1.00 86.44 101 ILE A O 1
ATOM 807 N N . LEU A 1 102 ? -26.948 10.019 -13.171 1.00 87.50 102 LEU A N 1
ATOM 808 C CA . LEU A 1 102 ? -27.513 10.721 -14.326 1.00 87.50 102 LEU A CA 1
ATOM 809 C C . LEU A 1 102 ? -26.792 10.381 -15.636 1.00 87.50 102 LEU A C 1
ATOM 811 O O . LEU A 1 102 ? -27.369 10.486 -16.712 1.00 87.50 102 LEU A O 1
ATOM 815 N N . GLY A 1 103 ? -25.515 10.010 -15.555 1.00 89.56 103 GLY A N 1
ATOM 816 C CA . GLY A 1 103 ? -24.680 9.714 -16.715 1.00 89.56 103 GLY A CA 1
ATOM 817 C C . GLY A 1 103 ? -23.198 9.793 -16.375 1.00 89.56 103 GLY A C 1
ATOM 818 O O . GLY A 1 103 ? -22.817 9.645 -15.213 1.00 89.56 103 GLY A O 1
ATOM 819 N N . ASN A 1 104 ? -22.355 10.028 -17.379 1.00 90.88 104 ASN A N 1
ATOM 820 C CA . ASN A 1 104 ? -20.920 10.224 -17.195 1.00 90.88 104 ASN A CA 1
ATOM 821 C C . ASN A 1 104 ? -20.491 11.548 -17.835 1.00 90.88 104 ASN A C 1
ATOM 823 O O . ASN A 1 104 ? -20.732 11.758 -19.015 1.00 90.88 104 ASN A O 1
ATOM 827 N N . PHE A 1 105 ? -19.836 12.419 -17.072 1.00 93.38 105 PHE A N 1
ATOM 828 C CA . PHE A 1 105 ? -19.370 13.737 -17.505 1.00 93.38 105 PHE A CA 1
ATOM 829 C C . PHE A 1 105 ? -18.380 13.667 -18.677 1.00 93.38 105 PHE A C 1
ATOM 831 O O . PHE A 1 105 ? -18.234 14.631 -19.422 1.00 93.38 105 PHE A O 1
ATOM 838 N N . LEU A 1 106 ? -17.692 12.533 -18.836 1.00 88.00 106 LEU A N 1
ATOM 839 C CA . LEU A 1 106 ? -16.750 12.291 -19.926 1.00 88.00 106 LEU A CA 1
ATOM 840 C C . LEU A 1 106 ? -17.443 11.866 -21.234 1.00 88.00 106 LEU A C 1
ATOM 842 O O . LEU A 1 106 ? -16.778 11.799 -22.266 1.00 88.00 106 LEU A O 1
ATOM 846 N N . ASP A 1 107 ? -18.751 11.579 -21.218 1.00 91.00 107 ASP A N 1
ATOM 847 C CA . ASP A 1 107 ? -19.529 11.365 -22.442 1.00 91.00 107 ASP A CA 1
ATOM 848 C C . ASP A 1 107 ? -19.784 12.723 -23.125 1.00 91.00 107 ASP A C 1
ATOM 850 O O . ASP A 1 107 ? -20.388 13.608 -22.510 1.00 91.00 107 ASP A O 1
ATOM 854 N N . PRO A 1 108 ? -19.376 12.919 -24.395 1.00 86.75 108 PRO A N 1
ATOM 855 C CA . PRO A 1 108 ? -19.587 14.179 -25.111 1.00 86.75 108 PRO A CA 1
ATOM 856 C C . PRO A 1 108 ? -21.066 14.564 -25.281 1.00 86.75 108 PRO A C 1
ATOM 858 O O . PRO A 1 108 ? -21.359 15.718 -25.589 1.00 86.75 108 PRO A O 1
ATOM 861 N N . ASN A 1 109 ? -21.996 13.625 -25.089 1.00 91.88 109 ASN A N 1
ATOM 862 C CA . ASN A 1 109 ? -23.436 13.868 -25.152 1.00 91.88 109 ASN A CA 1
ATOM 863 C C . ASN A 1 109 ? -24.085 14.040 -23.773 1.00 91.88 109 ASN A C 1
ATOM 865 O O . ASN A 1 109 ? -25.308 14.190 -23.700 1.00 91.88 109 ASN A O 1
ATOM 869 N N . PHE A 1 110 ? -23.308 14.000 -22.687 1.00 91.62 110 PHE A N 1
ATOM 870 C CA . PHE A 1 110 ? -23.843 14.132 -21.341 1.00 91.62 110 PHE A CA 1
ATOM 871 C C . PHE A 1 110 ? -24.558 15.469 -21.147 1.00 91.62 110 PHE A C 1
ATOM 873 O O . PHE A 1 110 ? -24.051 16.539 -21.493 1.00 91.62 110 PHE A O 1
ATOM 880 N N . LYS A 1 111 ? -25.744 15.397 -20.541 1.00 89.81 111 LYS A N 1
ATOM 881 C CA . LYS A 1 111 ? -26.539 16.551 -20.136 1.00 89.81 111 LYS A CA 1
ATOM 882 C C . LYS A 1 111 ? -27.071 16.335 -18.729 1.00 89.81 111 LYS A C 1
ATOM 884 O O . LYS A 1 111 ? -27.372 15.214 -18.325 1.00 89.81 111 LYS A O 1
ATOM 889 N N . LEU A 1 112 ? -27.197 17.439 -18.004 1.00 89.88 112 LEU A N 1
ATOM 890 C CA . LEU A 1 112 ? -27.986 17.494 -16.782 1.00 89.88 112 LEU A CA 1
ATOM 891 C C . LEU A 1 112 ? -29.472 17.266 -17.103 1.00 89.88 112 LEU A C 1
ATOM 893 O O . LEU A 1 112 ? -29.886 17.328 -18.262 1.00 89.88 112 LEU A O 1
ATOM 897 N N . LEU A 1 113 ? -30.262 16.992 -16.067 1.00 85.12 113 LEU A N 1
ATOM 898 C CA . LEU A 1 113 ? -31.714 16.884 -16.171 1.00 85.12 113 LEU A CA 1
ATOM 899 C C . LEU A 1 113 ? -32.291 18.161 -16.786 1.00 85.12 113 LEU A C 1
ATOM 901 O O . LEU A 1 113 ? -31.837 19.260 -16.474 1.00 85.12 113 LEU A O 1
ATOM 905 N N . GLU A 1 114 ? -33.309 18.010 -17.630 1.00 84.25 114 GLU A N 1
ATOM 906 C CA . GLU A 1 114 ? -34.012 19.157 -18.213 1.00 84.25 114 GLU A CA 1
ATOM 907 C C . GLU A 1 114 ? -34.825 19.901 -17.140 1.00 84.25 114 GLU A C 1
ATOM 909 O O . GLU A 1 114 ? -34.806 21.132 -17.098 1.00 84.25 114 GLU A O 1
ATOM 914 N N . ASP A 1 115 ? -35.414 19.157 -16.196 1.00 82.81 115 ASP A N 1
ATOM 915 C CA . ASP A 1 115 ? -36.279 19.668 -15.132 1.00 82.81 115 ASP A CA 1
ATOM 916 C C . ASP A 1 115 ? -35.841 19.226 -13.727 1.00 82.81 115 ASP A C 1
ATOM 918 O O . ASP A 1 115 ? -35.144 18.227 -13.525 1.00 82.81 115 ASP A O 1
ATOM 922 N N . SER A 1 116 ? -36.290 19.978 -12.721 1.00 82.75 116 SER A N 1
ATOM 923 C CA . SER A 1 116 ? -36.147 19.600 -11.314 1.00 82.75 116 SER A CA 1
ATOM 924 C C . SER A 1 116 ? -37.014 18.386 -10.969 1.00 82.75 116 SER A C 1
ATOM 926 O O . SER A 1 116 ? -38.155 18.279 -11.407 1.00 82.75 116 SER A O 1
ATOM 928 N N . LEU A 1 117 ? -36.507 17.496 -10.112 1.00 82.06 117 LEU A N 1
ATOM 929 C CA . LEU A 1 117 ? -37.230 16.290 -9.679 1.00 82.06 117 LEU A CA 1
ATOM 930 C C . LEU A 1 117 ? -37.545 16.313 -8.171 1.00 82.06 117 LEU A C 1
ATOM 932 O O . LEU A 1 117 ? -36.877 17.018 -7.409 1.00 82.06 117 LEU A O 1
ATOM 936 N N . PRO A 1 118 ? -38.496 15.504 -7.678 1.00 83.50 118 PRO A N 1
ATOM 937 C CA . PRO A 1 118 ? -38.688 15.293 -6.244 1.00 83.50 118 PRO A CA 1
ATOM 938 C C . PRO A 1 118 ? -37.435 14.702 -5.577 1.00 83.50 118 PRO A C 1
ATOM 940 O O . PRO A 1 118 ? -36.765 13.829 -6.135 1.00 83.50 118 PRO A O 1
ATOM 943 N N . CYS A 1 119 ? -37.078 15.173 -4.384 1.00 80.50 119 CYS A N 1
ATOM 944 C CA . CYS A 1 119 ? -35.943 14.647 -3.622 1.00 80.50 119 CYS A CA 1
ATOM 945 C C . CYS A 1 119 ? -36.271 13.286 -2.979 1.00 80.50 119 CYS A C 1
ATOM 947 O O . CYS A 1 119 ? -37.344 13.101 -2.405 1.00 80.50 119 CYS A O 1
ATOM 949 N N . GLN A 1 120 ? -35.335 12.337 -3.033 1.00 77.75 120 GLN A N 1
ATOM 950 C CA . GLN A 1 120 ? -35.507 10.996 -2.453 1.00 77.75 120 GLN A CA 1
ATOM 951 C C . GLN A 1 120 ? -34.941 10.873 -1.028 1.00 77.75 120 GLN A C 1
ATOM 953 O O . GLN A 1 120 ? -35.355 9.986 -0.280 1.00 77.75 120 GLN A O 1
ATOM 958 N N . ALA A 1 121 ? -34.039 11.775 -0.631 1.00 76.31 121 ALA A N 1
ATOM 959 C CA . ALA A 1 121 ? -33.401 11.748 0.680 1.00 76.31 121 ALA A CA 1
ATOM 960 C C . ALA A 1 121 ? -34.354 12.226 1.788 1.00 76.31 121 ALA A C 1
ATOM 962 O O . ALA A 1 121 ? -35.008 13.260 1.650 1.00 76.31 121 ALA A O 1
ATOM 963 N N . GLU A 1 122 ? -34.405 11.493 2.910 1.00 75.44 122 GLU A N 1
ATOM 964 C CA . GLU A 1 122 ? -35.172 11.902 4.099 1.00 75.44 122 GLU A CA 1
ATOM 965 C C . GLU A 1 122 ? -34.621 13.196 4.704 1.00 75.44 122 GLU A C 1
ATOM 967 O O . GLU A 1 122 ? -35.401 14.058 5.093 1.00 75.44 122 GLU A O 1
ATOM 972 N N . PHE A 1 123 ? -33.297 13.371 4.705 1.00 77.75 123 PHE A N 1
ATOM 973 C CA . PHE A 1 123 ? -32.631 14.561 5.226 1.00 77.75 123 PHE A CA 1
ATOM 974 C C . PHE A 1 123 ? -31.603 15.114 4.231 1.00 77.75 123 PHE A C 1
ATOM 976 O O . PHE A 1 123 ? -30.827 14.340 3.677 1.00 77.75 123 PHE A O 1
ATOM 983 N N . CYS A 1 124 ? -31.569 16.438 4.030 1.00 74.25 124 CYS A N 1
ATOM 984 C CA . CYS A 1 124 ? -30.477 17.136 3.337 1.00 74.25 124 CYS A CA 1
ATOM 985 C C . CYS A 1 124 ? -29.632 17.893 4.373 1.00 74.25 124 CYS A C 1
ATOM 987 O O . CYS A 1 124 ? -30.088 18.910 4.895 1.00 74.25 124 CYS A O 1
ATOM 989 N N . PRO A 1 125 ? -28.410 17.420 4.677 1.00 63.56 125 PRO A N 1
ATOM 990 C CA . PRO A 1 125 ? -27.461 18.112 5.560 1.00 63.56 125 PRO A CA 1
ATOM 991 C C . PRO A 1 125 ? -26.764 19.308 4.891 1.00 63.56 125 PRO A C 1
ATOM 993 O O . PRO A 1 125 ? -25.913 19.966 5.485 1.00 63.56 125 PRO A O 1
ATOM 996 N N . CYS A 1 126 ? -27.080 19.530 3.623 1.00 54.56 126 CYS A N 1
ATOM 997 C CA . CYS A 1 126 ? -26.450 20.444 2.701 1.00 54.56 126 CYS A CA 1
ATOM 998 C C . CYS A 1 126 ? -26.987 21.874 2.899 1.00 54.56 126 CYS A C 1
ATOM 1000 O O . CYS A 1 126 ? -28.142 22.147 2.584 1.00 54.56 126 CYS A O 1
ATOM 1002 N N . ASP A 1 127 ? -26.133 22.815 3.317 1.00 53.50 127 ASP A N 1
ATOM 1003 C CA . ASP A 1 127 ? -26.422 24.266 3.247 1.00 53.50 127 ASP A CA 1
ATOM 1004 C C . ASP A 1 127 ? -26.648 24.757 1.800 1.00 53.50 127 ASP A C 1
ATOM 1006 O O . ASP A 1 127 ? -27.047 25.896 1.577 1.00 53.50 127 ASP A O 1
ATOM 1010 N N . GLU A 1 128 ? -26.434 23.902 0.794 1.00 45.62 128 GLU A N 1
ATOM 1011 C CA . GLU A 1 128 ? -26.747 24.175 -0.615 1.00 45.62 128 GLU A CA 1
ATOM 1012 C C . GLU A 1 128 ? -28.226 24.526 -0.844 1.00 45.62 128 GLU A C 1
ATOM 1014 O O . GLU A 1 128 ? -28.546 25.186 -1.829 1.00 45.62 128 GLU A O 1
ATOM 1019 N N . GLY A 1 129 ? -29.122 24.147 0.076 1.00 44.81 129 GLY A N 1
ATOM 1020 C CA . GLY A 1 129 ? -30.524 24.568 0.048 1.00 44.81 129 GLY A CA 1
ATOM 1021 C C . GLY A 1 129 ? -30.730 26.083 0.173 1.00 44.81 129 GLY A C 1
ATOM 1022 O O . GLY A 1 129 ? -31.731 26.580 -0.324 1.00 44.81 129 GLY A O 1
ATOM 1023 N N . ASP A 1 130 ? -29.784 26.824 0.761 1.00 44.03 130 ASP A N 1
ATOM 1024 C CA . ASP A 1 130 ? -29.857 28.291 0.854 1.00 44.03 130 ASP A CA 1
ATOM 1025 C C . ASP A 1 130 ? -29.330 28.984 -0.431 1.00 44.03 130 ASP A C 1
ATOM 1027 O O . ASP A 1 130 ? -29.535 30.180 -0.628 1.00 44.03 130 ASP A O 1
ATOM 1031 N N . ILE A 1 131 ? -28.670 28.240 -1.333 1.00 42.97 131 ILE A N 1
ATOM 1032 C CA . ILE A 1 131 ? -28.073 28.745 -2.592 1.00 42.97 131 ILE A CA 1
ATOM 1033 C C . ILE A 1 131 ? -28.998 28.476 -3.796 1.00 42.97 131 ILE A C 1
ATOM 1035 O O . ILE A 1 131 ? -28.821 29.023 -4.886 1.00 42.97 131 ILE A O 1
ATOM 1039 N N . ILE A 1 132 ? -30.013 27.637 -3.609 1.00 43.47 132 ILE A N 1
ATOM 1040 C CA . ILE A 1 132 ? -30.825 27.072 -4.676 1.00 43.47 132 ILE A CA 1
ATOM 1041 C C . ILE A 1 132 ? -32.293 27.518 -4.500 1.00 43.47 132 ILE A C 1
ATOM 1043 O O . ILE A 1 132 ? -32.907 27.144 -3.505 1.00 43.47 132 ILE A O 1
ATOM 1047 N N . PRO A 1 133 ? -32.889 28.276 -5.447 1.00 42.72 133 PRO A N 1
ATOM 1048 C CA . PRO A 1 133 ? -34.274 28.744 -5.331 1.00 42.72 133 PRO A CA 1
ATOM 1049 C C . PRO A 1 133 ? -35.269 27.578 -5.260 1.00 42.72 133 PRO A C 1
ATOM 1051 O O . PRO A 1 133 ? -35.168 26.638 -6.051 1.00 42.72 133 PRO A O 1
ATOM 1054 N N . GLU A 1 134 ? -36.216 27.653 -4.323 1.00 47.09 134 GLU A N 1
ATOM 1055 C CA . GLU A 1 134 ? -37.223 26.617 -4.076 1.00 47.09 134 GLU A CA 1
ATOM 1056 C C . GLU A 1 134 ? -38.313 26.612 -5.161 1.00 47.09 134 GLU A C 1
ATOM 1058 O O . GLU A 1 134 ? -38.919 27.646 -5.433 1.00 47.09 134 GLU A O 1
ATOM 1063 N N . ASP A 1 135 ? -38.613 25.433 -5.711 1.00 43.78 135 ASP A N 1
ATOM 1064 C CA . ASP A 1 135 ? -39.901 25.134 -6.344 1.00 43.78 135 ASP A CA 1
ATOM 1065 C C . ASP A 1 135 ? -40.620 24.094 -5.469 1.00 43.78 135 ASP A C 1
ATOM 1067 O O . ASP A 1 135 ? -40.008 23.175 -4.923 1.00 43.78 135 ASP A O 1
ATOM 1071 N N . ASN A 1 136 ? -41.922 24.265 -5.255 1.00 38.44 136 ASN A N 1
ATOM 1072 C CA . ASN A 1 136 ? -42.702 23.458 -4.317 1.00 38.44 136 ASN A CA 1
ATOM 1073 C C . ASN A 1 136 ? -43.671 22.554 -5.073 1.00 38.44 136 ASN A C 1
ATOM 1075 O O . ASN A 1 136 ? -44.761 23.001 -5.397 1.00 38.44 136 ASN A O 1
ATOM 1079 N N . ASN A 1 137 ? -43.315 21.288 -5.297 1.00 37.91 137 ASN A N 1
ATOM 1080 C CA . ASN A 1 137 ? -44.263 20.204 -5.570 1.00 37.91 137 ASN A CA 1
ATOM 1081 C C . ASN A 1 137 ? -43.659 18.831 -5.222 1.00 37.91 137 ASN A C 1
ATOM 1083 O O . ASN A 1 137 ? -42.575 18.474 -5.690 1.00 37.91 137 ASN A O 1
ATOM 1087 N N . LYS A 1 138 ? -44.375 18.057 -4.395 1.00 34.72 138 LYS A N 1
ATOM 1088 C CA . LYS A 1 138 ? -44.043 16.668 -4.052 1.00 34.72 138 LYS A CA 1
ATOM 1089 C C . LYS A 1 138 ? -45.029 15.738 -4.734 1.00 34.72 138 LYS A C 1
ATOM 1091 O O . LYS A 1 138 ? -46.205 15.930 -4.488 1.00 34.72 138 LYS A O 1
ATOM 1096 N N . ASP A 1 139 ? -44.547 14.754 -5.495 1.00 35.03 139 ASP A N 1
ATOM 1097 C CA . ASP A 1 139 ? -45.193 13.445 -5.702 1.00 35.03 139 ASP A CA 1
ATOM 1098 C C . ASP A 1 139 ? -44.232 12.483 -6.435 1.00 35.03 139 ASP A C 1
ATOM 1100 O O . ASP A 1 139 ? -43.622 12.856 -7.434 1.00 35.03 139 ASP A O 1
ATOM 1104 N N . GLY A 1 140 ? -44.074 11.244 -5.944 1.00 32.28 140 GLY A N 1
ATOM 1105 C CA . GLY A 1 140 ? -43.326 10.184 -6.646 1.00 32.28 140 GLY A CA 1
ATOM 1106 C C . GLY A 1 140 ? -42.827 9.032 -5.759 1.00 32.28 140 GLY A C 1
ATOM 1107 O O . GLY A 1 140 ? -41.906 9.195 -4.963 1.00 32.28 140 GLY A O 1
ATOM 1108 N N . THR A 1 141 ? -43.448 7.861 -5.910 1.00 29.31 141 THR A N 1
ATOM 1109 C CA . THR A 1 141 ? -43.309 6.606 -5.141 1.00 29.31 141 THR A CA 1
ATOM 1110 C C . THR A 1 141 ? -42.154 5.698 -5.611 1.00 29.31 141 THR A C 1
ATOM 1112 O O . THR A 1 141 ? -41.838 5.680 -6.796 1.00 29.31 141 THR A O 1
ATOM 1115 N N . GLY A 1 142 ? -41.544 4.929 -4.691 1.00 30.31 142 GLY A N 1
ATOM 1116 C CA . GLY A 1 142 ? -40.361 4.070 -4.922 1.00 30.31 142 GLY A CA 1
ATOM 1117 C C . GLY A 1 142 ? -40.631 2.598 -5.287 1.00 30.31 142 GLY A C 1
ATOM 1118 O O . GLY A 1 142 ? -41.779 2.161 -5.276 1.00 30.31 142 GLY A O 1
ATOM 1119 N N . ILE A 1 143 ? -39.558 1.842 -5.591 1.00 25.50 143 ILE A N 1
ATOM 1120 C CA . ILE A 1 143 ? -39.556 0.386 -5.869 1.00 25.50 143 ILE A CA 1
ATOM 1121 C C . ILE A 1 143 ? -38.250 -0.266 -5.339 1.00 25.50 143 ILE A C 1
ATOM 1123 O O . ILE A 1 143 ? -37.163 0.252 -5.584 1.00 25.50 143 ILE A O 1
ATOM 1127 N N . GLU A 1 144 ? -38.370 -1.404 -4.636 1.00 32.78 144 GLU A N 1
ATOM 1128 C CA . GLU A 1 144 ? -37.308 -2.293 -4.098 1.00 32.78 144 GLU A CA 1
ATOM 1129 C C . GLU A 1 144 ? -37.056 -3.527 -4.993 1.00 32.78 144 GLU A C 1
ATOM 1131 O O . GLU A 1 144 ? -38.012 -4.041 -5.572 1.00 32.78 144 GLU A O 1
ATOM 1136 N N . ILE A 1 145 ? -35.830 -4.098 -5.015 1.00 25.08 145 ILE A N 1
ATOM 1137 C CA . ILE A 1 145 ? -35.568 -5.468 -5.533 1.00 25.08 145 ILE A CA 1
ATOM 1138 C C . ILE A 1 145 ? -34.502 -6.232 -4.702 1.00 25.08 145 ILE A C 1
ATOM 1140 O O . ILE A 1 145 ? -33.461 -5.695 -4.330 1.00 25.08 145 ILE A O 1
ATOM 1144 N N . MET A 1 146 ? -34.789 -7.517 -4.427 1.00 23.33 146 MET A N 1
ATOM 1145 C CA . MET A 1 146 ? -34.095 -8.461 -3.528 1.00 23.33 146 MET A CA 1
ATOM 1146 C C . MET A 1 146 ? -33.022 -9.374 -4.184 1.00 23.33 146 MET A C 1
ATOM 1148 O O . MET A 1 146 ? -32.960 -9.555 -5.395 1.00 23.33 146 MET A O 1
ATOM 1152 N N . ARG A 1 147 ? -32.215 -9.999 -3.304 1.00 29.06 147 ARG A N 1
ATOM 1153 C CA . ARG A 1 147 ? -30.996 -10.839 -3.466 1.00 29.06 147 ARG A CA 1
ATOM 1154 C C . ARG A 1 147 ? -31.210 -12.293 -3.952 1.00 29.06 147 ARG A C 1
ATOM 1156 O O . ARG A 1 147 ? -32.289 -12.838 -3.747 1.00 29.06 147 ARG A O 1
ATOM 1163 N N . LYS A 1 148 ? -30.110 -12.987 -4.335 1.00 23.31 148 LYS A N 1
ATOM 1164 C CA . LYS A 1 148 ? -29.764 -14.382 -3.910 1.00 23.31 148 LYS A CA 1
ATOM 1165 C C . LYS A 1 148 ? -28.287 -14.783 -4.184 1.00 23.31 148 LYS A C 1
ATOM 1167 O O . LYS A 1 148 ? -27.625 -14.169 -5.009 1.00 23.31 148 LYS A O 1
ATOM 1172 N N . LYS A 1 149 ? -27.780 -15.784 -3.439 1.00 26.33 149 LYS A N 1
ATOM 1173 C CA . LYS A 1 149 ? -26.370 -16.225 -3.224 1.00 26.33 149 LYS A CA 1
ATOM 1174 C C . LYS A 1 149 ? -26.222 -17.744 -3.505 1.00 26.33 149 LYS A C 1
ATOM 1176 O O . LYS A 1 149 ? -27.216 -18.435 -3.290 1.00 26.33 149 LYS A O 1
ATOM 1181 N N . PRO A 1 150 ? -25.018 -18.279 -3.814 1.00 25.77 150 PRO A N 1
ATOM 1182 C CA . PRO A 1 150 ? -24.693 -19.680 -3.495 1.00 25.77 150 PRO A CA 1
ATOM 1183 C C . PRO A 1 150 ? -23.351 -19.889 -2.746 1.00 25.77 150 PRO A C 1
ATOM 1185 O O . PRO A 1 150 ? -22.506 -18.994 -2.662 1.00 25.77 150 PRO A O 1
ATOM 1188 N N . GLU A 1 151 ? -23.211 -21.079 -2.153 1.00 25.34 151 GLU A N 1
ATOM 1189 C CA . GLU A 1 151 ? -22.154 -21.569 -1.245 1.00 25.34 151 GLU A CA 1
ATOM 1190 C C . GLU A 1 151 ? -21.078 -22.410 -1.963 1.00 25.34 151 GLU A C 1
ATOM 1192 O O . GLU A 1 151 ? -21.362 -22.998 -3.002 1.00 25.34 151 GLU A O 1
ATOM 1197 N N . ILE A 1 152 ? -19.857 -22.484 -1.399 1.00 25.17 152 ILE A N 1
ATOM 1198 C CA . ILE A 1 152 ? -18.747 -23.355 -1.851 1.00 25.17 152 ILE A CA 1
ATOM 1199 C C . ILE A 1 152 ? -17.945 -23.858 -0.633 1.00 25.17 152 ILE A C 1
ATOM 1201 O O . ILE A 1 152 ? -17.679 -23.090 0.298 1.00 25.17 152 ILE A O 1
ATOM 1205 N N . GLU A 1 153 ? -17.573 -25.140 -0.692 1.00 24.53 153 GLU A N 1
ATOM 1206 C CA . GLU A 1 153 ? -16.787 -25.939 0.261 1.00 24.53 153 GLU A CA 1
ATOM 1207 C C . GLU A 1 153 ? -15.255 -25.772 0.116 1.00 24.53 153 GLU A C 1
ATOM 1209 O O . GLU A 1 153 ? -14.736 -25.285 -0.885 1.00 24.53 153 GLU A O 1
ATOM 1214 N N . SER A 1 154 ? -14.520 -26.171 1.158 1.00 29.78 154 SER A N 1
ATOM 1215 C CA . SER A 1 154 ? -13.101 -25.888 1.430 1.00 29.78 154 SER A CA 1
ATOM 1216 C C . SER A 1 154 ? -12.104 -26.956 0.954 1.00 29.78 154 SER A C 1
ATOM 1218 O O . SER A 1 154 ? -12.377 -28.139 1.140 1.00 29.78 154 SER A O 1
ATOM 1220 N N . VAL A 1 155 ? -10.888 -26.560 0.533 1.00 25.81 155 VAL A N 1
ATOM 1221 C CA . VAL A 1 155 ? -9.703 -27.451 0.404 1.00 25.81 155 VAL A CA 1
ATOM 1222 C C . VAL A 1 155 ? -8.390 -26.709 0.796 1.00 25.81 155 VAL A C 1
ATOM 1224 O O . VAL A 1 155 ? -8.328 -25.489 0.632 1.00 25.81 155 VAL A O 1
ATOM 1227 N N . PRO A 1 156 ? -7.362 -27.396 1.359 1.00 29.92 156 PRO A N 1
ATOM 1228 C CA . PRO A 1 156 ? -6.275 -26.825 2.173 1.00 29.92 156 PRO A CA 1
ATOM 1229 C C . PRO A 1 156 ? -4.982 -26.424 1.427 1.00 29.92 156 PRO A C 1
ATOM 1231 O O . PRO A 1 156 ? -4.757 -26.770 0.271 1.00 29.92 156 PRO A O 1
ATOM 1234 N N . GLN A 1 157 ? -4.112 -25.701 2.150 1.00 29.72 157 GLN A N 1
ATOM 1235 C CA . GLN A 1 157 ? -2.844 -25.097 1.701 1.00 29.72 157 GLN A CA 1
ATOM 1236 C C . GLN A 1 157 ? -1.672 -26.077 1.500 1.00 29.72 157 GLN A C 1
ATOM 1238 O O . GLN A 1 157 ? -1.522 -27.051 2.234 1.00 29.72 157 GLN A O 1
ATOM 1243 N N . ALA A 1 158 ? -0.770 -25.711 0.577 1.00 28.23 158 ALA A N 1
ATOM 1244 C CA . ALA A 1 158 ? 0.516 -26.362 0.309 1.00 28.23 158 ALA A CA 1
ATOM 1245 C C . ALA A 1 158 ? 1.687 -25.339 0.162 1.00 28.23 158 ALA A C 1
ATOM 1247 O O . ALA A 1 158 ? 1.425 -24.161 -0.117 1.00 28.23 158 ALA A O 1
ATOM 1248 N N . PRO A 1 159 ? 2.957 -25.774 0.364 1.00 35.28 159 PRO A N 1
ATOM 1249 C CA . PRO A 1 159 ? 4.089 -24.988 0.896 1.00 35.28 159 PRO A CA 1
ATOM 1250 C C . PRO A 1 159 ? 5.077 -24.391 -0.148 1.00 35.28 159 PRO A C 1
ATOM 1252 O O . PRO A 1 159 ? 4.846 -24.456 -1.350 1.00 35.28 159 PRO A O 1
ATOM 1255 N N . SER A 1 160 ? 6.151 -23.751 0.353 1.00 30.28 160 SER A N 1
ATOM 1256 C CA . SER A 1 160 ? 7.062 -22.739 -0.240 1.00 30.28 160 SER A CA 1
ATOM 1257 C C . SER A 1 160 ? 8.077 -23.183 -1.327 1.00 30.28 160 SER A C 1
ATOM 1259 O O . SER A 1 160 ? 8.553 -24.314 -1.336 1.00 30.28 160 SER A O 1
ATOM 1261 N N . ILE A 1 161 ? 8.464 -22.247 -2.223 1.00 36.72 161 ILE A N 1
ATOM 1262 C CA . ILE A 1 161 ? 9.339 -22.436 -3.413 1.00 36.72 161 ILE A CA 1
ATOM 1263 C C . ILE A 1 161 ? 10.648 -21.605 -3.309 1.00 36.72 161 ILE A C 1
ATOM 1265 O O . ILE A 1 161 ? 10.641 -20.496 -2.775 1.00 36.72 161 ILE A O 1
ATOM 1269 N N . LYS A 1 162 ? 11.764 -22.135 -3.851 1.00 38.53 162 LYS A N 1
ATOM 1270 C CA . LYS A 1 162 ? 13.099 -21.501 -4.026 1.00 38.53 162 LYS A CA 1
ATOM 1271 C C . LYS A 1 162 ? 13.010 -20.087 -4.651 1.00 38.53 162 LYS A C 1
ATOM 1273 O O . LYS A 1 162 ? 12.348 -19.921 -5.670 1.00 38.53 162 LYS A O 1
ATOM 1278 N N . ARG A 1 163 ? 13.687 -19.077 -4.080 1.00 57.69 163 ARG A N 1
ATOM 1279 C CA . ARG A 1 163 ? 13.503 -17.653 -4.452 1.00 57.69 163 ARG A CA 1
ATOM 1280 C C . ARG A 1 163 ? 14.227 -17.245 -5.748 1.00 57.69 163 ARG A C 1
ATOM 1282 O O . ARG A 1 163 ? 15.456 -17.273 -5.805 1.00 57.69 163 ARG A O 1
ATOM 1289 N N . GLY A 1 164 ? 13.449 -16.846 -6.759 1.00 83.88 164 GLY A N 1
ATOM 1290 C CA . GLY A 1 164 ? 13.899 -16.093 -7.940 1.00 83.88 164 GLY A CA 1
ATOM 1291 C C . GLY A 1 164 ? 14.076 -14.594 -7.650 1.00 83.88 164 GLY A C 1
ATOM 1292 O O . GLY A 1 164 ? 14.101 -14.195 -6.487 1.00 83.88 164 GLY A O 1
ATOM 1293 N N . ILE A 1 165 ? 14.205 -13.770 -8.696 1.00 94.69 165 ILE A N 1
ATOM 1294 C CA . ILE A 1 165 ? 14.305 -12.305 -8.558 1.00 94.69 165 ILE A CA 1
ATOM 1295 C C . ILE A 1 165 ? 12.974 -11.728 -8.056 1.00 94.69 165 ILE A C 1
ATOM 1297 O O . ILE A 1 165 ? 11.895 -12.145 -8.488 1.00 94.69 165 ILE A O 1
ATOM 1301 N N . TYR A 1 166 ? 13.072 -10.761 -7.147 1.00 95.44 166 TYR A N 1
ATOM 1302 C CA . TYR A 1 166 ? 11.958 -10.114 -6.467 1.00 95.44 166 TYR A CA 1
ATOM 1303 C C . TYR A 1 166 ? 12.064 -8.595 -6.605 1.00 95.44 166 TYR A C 1
ATOM 1305 O O . TYR A 1 166 ? 13.134 -8.030 -6.405 1.00 95.44 166 TYR A O 1
ATOM 1313 N N . PHE A 1 167 ? 10.959 -7.918 -6.885 1.00 97.56 167 PHE A N 1
ATOM 1314 C CA . PHE A 1 167 ? 10.879 -6.463 -6.792 1.00 97.56 167 PHE A CA 1
ATOM 1315 C C . PHE A 1 167 ? 9.751 -6.055 -5.860 1.00 97.56 167 PHE A C 1
ATOM 1317 O O . PHE A 1 167 ? 8.646 -6.572 -5.976 1.00 97.56 167 PHE A O 1
ATOM 1324 N N . THR A 1 168 ? 10.008 -5.093 -4.982 1.00 97.62 168 THR A N 1
ATOM 1325 C CA . THR A 1 168 ? 8.934 -4.301 -4.374 1.00 97.62 168 THR A CA 1
ATOM 1326 C C . THR A 1 168 ? 8.655 -3.118 -5.290 1.00 97.62 168 THR A C 1
ATOM 1328 O O . THR A 1 168 ? 9.578 -2.553 -5.872 1.00 97.62 168 THR A O 1
ATOM 1331 N N . TRP A 1 169 ? 7.398 -2.737 -5.447 1.00 98.31 169 TRP A N 1
ATOM 1332 C CA . TRP A 1 169 ? 7.000 -1.600 -6.258 1.00 98.31 169 TRP A CA 1
ATOM 1333 C C . TRP A 1 169 ? 6.053 -0.703 -5.471 1.00 98.31 169 TRP A C 1
ATOM 1335 O O . TRP A 1 169 ? 4.896 -1.060 -5.237 1.00 98.31 169 TRP A O 1
ATOM 1345 N N . ASP A 1 170 ? 6.543 0.475 -5.093 1.00 96.81 170 ASP A N 1
ATOM 1346 C CA . ASP A 1 170 ? 5.706 1.563 -4.606 1.00 96.81 170 ASP A CA 1
ATOM 1347 C C . ASP A 1 170 ? 4.939 2.131 -5.805 1.00 96.81 170 ASP A C 1
ATOM 1349 O O . ASP A 1 170 ? 5.444 2.994 -6.521 1.00 96.81 170 ASP A O 1
ATOM 1353 N N . ILE A 1 171 ? 3.728 1.635 -6.071 1.00 97.25 171 ILE A N 1
ATOM 1354 C CA . ILE A 1 171 ? 2.980 2.051 -7.270 1.00 97.25 171 ILE A CA 1
ATOM 1355 C C . ILE A 1 171 ? 2.638 3.546 -7.237 1.00 97.25 171 ILE A C 1
ATOM 1357 O O . ILE A 1 171 ? 2.647 4.220 -8.265 1.00 97.25 171 ILE A O 1
ATOM 1361 N N . HIS A 1 172 ? 2.349 4.055 -6.036 1.00 96.56 172 HIS A N 1
ATOM 1362 C CA . HIS A 1 172 ? 2.207 5.470 -5.700 1.00 96.56 172 HIS A CA 1
ATOM 1363 C C . HIS A 1 172 ? 2.202 5.671 -4.182 1.00 96.56 172 HIS A C 1
ATOM 1365 O O . HIS A 1 172 ? 1.964 4.737 -3.422 1.00 96.56 172 HIS A O 1
ATOM 1371 N N . TYR A 1 173 ? 2.377 6.905 -3.728 1.00 95.00 173 TYR A N 1
ATOM 1372 C CA . TYR A 1 173 ? 2.355 7.306 -2.321 1.00 95.00 173 TYR A CA 1
ATOM 1373 C C . TYR A 1 173 ? 1.011 7.900 -1.869 1.00 95.00 173 TYR A C 1
ATOM 1375 O O . TYR A 1 173 ? 0.869 8.316 -0.720 1.00 95.00 173 TYR A O 1
ATOM 1383 N N . LYS A 1 174 ? -0.014 7.944 -2.737 1.00 93.31 174 LYS A N 1
ATOM 1384 C CA . LYS A 1 174 ? -1.369 8.340 -2.317 1.00 93.31 174 LYS A CA 1
ATOM 1385 C C . LYS A 1 174 ? -2.034 7.198 -1.556 1.00 93.31 174 LYS A C 1
ATOM 1387 O O . LYS A 1 174 ? -1.990 6.045 -1.970 1.00 93.31 174 LYS A O 1
ATOM 1392 N N . CYS A 1 175 ? -2.705 7.541 -0.463 1.00 94.12 175 CYS A N 1
ATOM 1393 C CA . CYS A 1 175 ? -3.535 6.629 0.318 1.00 94.12 175 CYS A CA 1
ATOM 1394 C C . CYS A 1 175 ? -4.853 7.324 0.674 1.00 94.12 175 CYS A C 1
ATOM 1396 O O . CYS A 1 175 ? -4.904 8.554 0.763 1.00 94.12 175 CYS A O 1
ATOM 1398 N N . ASN A 1 176 ? -5.912 6.561 0.913 1.00 93.62 176 ASN A N 1
ATOM 1399 C CA . ASN A 1 176 ? -7.166 7.051 1.489 1.00 93.62 176 ASN A CA 1
ATOM 1400 C C . ASN A 1 176 ? -7.192 6.974 3.027 1.00 93.62 176 ASN A C 1
ATOM 1402 O O . ASN A 1 176 ? -8.054 7.587 3.648 1.00 93.62 176 ASN A O 1
ATOM 1406 N N . PHE A 1 177 ? -6.237 6.283 3.657 1.00 93.56 177 PHE A N 1
ATOM 1407 C CA . PHE A 1 177 ? -6.049 6.283 5.113 1.00 93.56 177 PHE A CA 1
ATOM 1408 C C . PHE A 1 177 ? -4.970 7.294 5.535 1.00 93.56 177 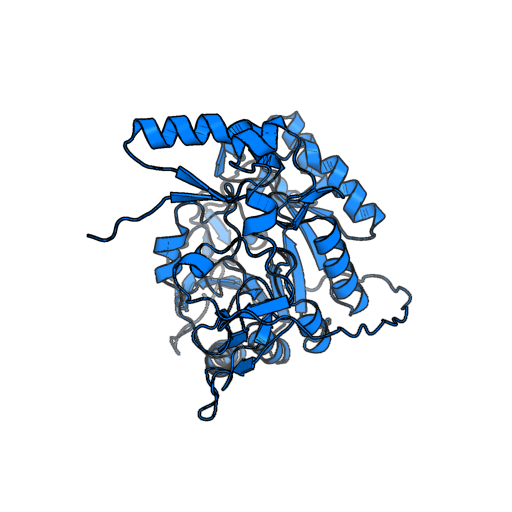PHE A C 1
ATOM 1410 O O . PHE A 1 177 ? -4.097 7.673 4.751 1.00 93.56 177 PHE A O 1
ATOM 1417 N N . ARG A 1 178 ? -5.023 7.762 6.789 1.00 91.81 178 ARG A N 1
ATOM 1418 C CA . ARG A 1 178 ? -4.042 8.696 7.385 1.00 91.81 178 ARG A CA 1
ATOM 1419 C C . ARG A 1 178 ? -3.548 8.172 8.726 1.00 91.81 178 ARG A C 1
ATOM 1421 O O . ARG A 1 178 ? -3.700 8.813 9.761 1.00 91.81 178 ARG A O 1
ATOM 1428 N N . CYS A 1 179 ? -3.008 6.958 8.713 1.00 91.81 179 CYS A N 1
ATOM 1429 C CA . CYS A 1 179 ? -2.596 6.298 9.942 1.00 91.81 179 CYS A CA 1
ATOM 1430 C C . CYS A 1 179 ? -1.465 7.073 10.642 1.00 91.81 179 CYS A C 1
ATOM 1432 O O . CYS A 1 179 ? -0.465 7.376 9.989 1.00 91.81 179 CYS A O 1
ATOM 1434 N N . PRO A 1 180 ? -1.573 7.336 11.961 1.00 90.94 180 PRO A N 1
ATOM 1435 C CA . PRO A 1 180 ? -0.558 8.079 12.719 1.00 90.94 180 PRO A CA 1
ATOM 1436 C C . PRO A 1 180 ? 0.762 7.312 12.894 1.00 90.94 180 PRO A C 1
ATOM 1438 O O . PRO A 1 180 ? 1.736 7.847 13.400 1.00 90.94 180 PRO A O 1
ATOM 1441 N N . TYR A 1 181 ? 0.778 6.043 12.497 1.00 91.44 181 TYR A N 1
ATOM 1442 C CA . TYR A 1 181 ? 1.911 5.125 12.565 1.00 91.44 181 TYR A CA 1
ATOM 1443 C C . TYR A 1 181 ? 2.435 4.730 11.176 1.00 91.44 181 TYR A C 1
ATOM 1445 O O . TYR A 1 181 ? 3.209 3.785 11.055 1.00 91.44 181 TYR A O 1
ATOM 1453 N N . CYS A 1 182 ? 1.954 5.376 10.109 1.00 91.81 182 CYS A N 1
ATOM 1454 C CA . CYS A 1 182 ? 2.427 5.101 8.756 1.00 91.81 182 CYS A CA 1
ATOM 1455 C C . CYS A 1 182 ? 3.851 5.640 8.561 1.00 91.81 182 CYS A C 1
ATOM 1457 O O . CYS A 1 182 ? 4.166 6.727 9.038 1.00 91.81 182 CYS A O 1
ATOM 1459 N N . TRP A 1 183 ? 4.668 4.948 7.767 1.00 87.44 183 TRP A N 1
ATOM 1460 C CA . TRP A 1 183 ? 5.986 5.433 7.338 1.00 87.44 183 TRP A CA 1
ATOM 1461 C C . TRP A 1 183 ? 5.937 6.789 6.615 1.00 87.44 183 TRP A C 1
ATOM 1463 O O . TRP A 1 183 ? 6.892 7.559 6.682 1.00 87.44 183 TRP A O 1
ATOM 1473 N N . PHE A 1 184 ? 4.810 7.098 5.964 1.00 86.94 184 PHE A N 1
ATOM 1474 C CA . PHE A 1 184 ? 4.565 8.371 5.281 1.00 86.94 184 PHE A CA 1
ATOM 1475 C C . PHE A 1 184 ? 3.849 9.409 6.152 1.00 86.94 184 PHE A C 1
ATOM 1477 O O . PHE A 1 184 ? 3.444 10.456 5.642 1.00 86.94 184 PHE A O 1
ATOM 1484 N N . TYR A 1 185 ? 3.652 9.145 7.450 1.00 86.19 185 TYR A N 1
ATOM 1485 C CA . TYR A 1 185 ? 3.083 10.136 8.361 1.00 86.19 185 TYR A CA 1
ATOM 1486 C C . TYR A 1 185 ? 3.902 11.437 8.284 1.00 86.19 185 TYR A C 1
ATOM 1488 O O . TYR A 1 185 ? 5.127 11.399 8.239 1.00 86.19 185 TYR A O 1
ATOM 1496 N N . GLU A 1 186 ? 3.211 12.572 8.136 1.00 84.75 186 GLU A N 1
ATOM 1497 C CA . GLU A 1 186 ? 3.778 13.911 7.849 1.00 84.75 186 GLU A CA 1
ATOM 1498 C C . GLU A 1 186 ? 4.516 14.082 6.502 1.00 84.75 186 GLU A C 1
ATOM 1500 O O . GLU A 1 186 ? 4.823 15.206 6.113 1.00 84.75 186 GLU A O 1
ATOM 1505 N N . LYS A 1 187 ? 4.712 13.011 5.722 1.00 86.62 187 LYS A N 1
ATOM 1506 C CA . LYS A 1 187 ? 5.394 13.029 4.413 1.00 86.62 187 LYS A CA 1
ATOM 1507 C C . LYS A 1 187 ? 4.465 12.815 3.212 1.00 86.62 187 LYS A C 1
ATOM 1509 O O . LYS A 1 187 ? 4.907 12.864 2.070 1.00 86.62 187 LYS A O 1
ATOM 1514 N N . TRP A 1 188 ? 3.163 12.642 3.437 1.00 84.12 188 TRP A N 1
ATOM 1515 C CA . TRP A 1 188 ? 2.175 12.380 2.379 1.00 84.12 188 TRP A CA 1
ATOM 1516 C C . TRP A 1 188 ? 2.185 13.383 1.217 1.00 84.12 188 TRP A C 1
ATOM 1518 O O . TRP A 1 188 ? 1.986 12.984 0.075 1.00 84.12 188 TRP A O 1
ATOM 1528 N N . ILE A 1 189 ? 2.380 14.677 1.496 1.00 85.81 189 ILE A N 1
ATOM 1529 C CA . ILE A 1 189 ? 2.424 15.724 0.462 1.00 85.81 189 ILE A CA 1
ATOM 1530 C C . ILE A 1 189 ? 3.726 15.649 -0.349 1.00 85.81 189 ILE A C 1
ATOM 1532 O O . ILE A 1 189 ? 3.631 15.494 -1.567 1.00 85.81 189 ILE A O 1
ATOM 1536 N N . PRO A 1 190 ? 4.926 15.742 0.265 1.00 88.69 190 PRO A N 1
ATOM 1537 C CA . PRO A 1 190 ? 6.169 15.693 -0.499 1.00 88.69 190 PRO A CA 1
ATOM 1538 C C . PRO A 1 190 ? 6.336 14.376 -1.268 1.00 88.69 190 PRO A C 1
ATOM 1540 O O . PRO A 1 190 ? 6.661 14.426 -2.451 1.00 88.69 190 PRO A O 1
ATOM 1543 N N . GLU A 1 191 ? 6.020 13.223 -0.669 1.00 89.44 191 GLU A N 1
ATOM 1544 C CA . GLU A 1 191 ? 6.049 11.942 -1.394 1.00 89.44 191 GLU A CA 1
ATOM 1545 C C . GLU A 1 191 ? 4.959 11.890 -2.468 1.00 89.44 191 GLU A C 1
ATOM 1547 O O . GLU A 1 191 ? 5.188 11.460 -3.596 1.00 89.44 191 GLU A O 1
ATOM 1552 N N . GLY A 1 192 ? 3.771 12.415 -2.165 1.00 88.81 192 GLY A N 1
ATOM 1553 C CA . GLY A 1 192 ? 2.656 12.499 -3.103 1.00 88.81 192 GLY A CA 1
ATOM 1554 C C . GLY A 1 192 ? 2.989 13.232 -4.408 1.00 88.81 192 GLY A C 1
ATOM 1555 O O . GLY A 1 192 ? 2.451 12.868 -5.458 1.00 88.81 192 GLY A O 1
ATOM 1556 N N . ASN A 1 193 ? 3.886 14.219 -4.354 1.00 90.81 193 ASN A N 1
ATOM 1557 C CA . ASN A 1 193 ? 4.344 14.991 -5.512 1.00 90.81 193 ASN A CA 1
ATOM 1558 C C . ASN A 1 193 ? 5.292 14.211 -6.435 1.00 90.81 193 ASN A C 1
ATOM 1560 O O . ASN A 1 193 ? 5.477 14.609 -7.581 1.00 90.81 193 ASN A O 1
ATOM 1564 N N . ARG A 1 194 ? 5.877 13.106 -5.959 1.00 92.44 194 ARG A N 1
ATOM 1565 C CA . ARG A 1 194 ? 6.765 12.235 -6.746 1.00 92.44 194 ARG A CA 1
ATOM 1566 C C . ARG A 1 194 ? 6.005 11.210 -7.587 1.00 92.44 194 ARG A C 1
ATOM 1568 O O . ARG A 1 194 ? 6.602 10.531 -8.410 1.00 92.44 194 ARG A O 1
ATOM 1575 N N . ASN A 1 195 ? 4.697 11.069 -7.382 1.00 93.75 195 ASN A N 1
ATOM 1576 C CA . ASN A 1 195 ? 3.914 10.047 -8.068 1.00 93.75 195 ASN A CA 1
ATOM 1577 C C . ASN A 1 195 ? 3.914 10.237 -9.582 1.00 93.75 195 ASN A C 1
ATOM 1579 O O . ASN A 1 195 ? 3.452 11.262 -10.085 1.00 93.75 195 ASN A O 1
ATOM 1583 N N . VAL A 1 196 ? 4.321 9.192 -10.297 1.00 94.88 196 VAL A N 1
ATOM 1584 C CA . VAL A 1 196 ? 4.132 9.078 -11.739 1.00 94.88 196 VAL A CA 1
ATOM 1585 C C . VAL A 1 196 ? 2.965 8.132 -11.999 1.00 94.88 196 VAL A C 1
ATOM 1587 O O . VAL A 1 196 ? 2.980 6.954 -11.638 1.00 94.88 196 VAL A O 1
ATOM 1590 N N . HIS A 1 197 ? 1.915 8.661 -12.627 1.00 94.75 197 HIS A N 1
ATOM 1591 C CA . HIS A 1 197 ? 0.759 7.870 -13.027 1.00 94.75 197 HIS A CA 1
ATOM 1592 C C . HIS A 1 197 ? 0.832 7.539 -14.514 1.00 94.75 197 HIS A C 1
ATOM 1594 O O . HIS A 1 197 ? 0.701 8.434 -15.345 1.00 94.75 197 HIS A O 1
ATOM 1600 N N . LEU A 1 198 ? 1.025 6.260 -14.832 1.00 94.50 198 LEU A N 1
ATOM 1601 C CA . LEU A 1 198 ? 1.032 5.741 -16.195 1.00 94.50 198 LEU A CA 1
ATOM 1602 C C . LEU A 1 198 ? -0.182 4.841 -16.419 1.00 94.50 198 LEU A C 1
ATOM 1604 O O . LEU A 1 198 ? -0.745 4.265 -15.483 1.00 94.50 198 LEU A O 1
ATOM 1608 N N . SER A 1 199 ? -0.571 4.705 -17.680 1.00 96.69 199 SER A N 1
ATOM 1609 C CA . SER A 1 199 ? -1.589 3.748 -18.102 1.00 96.69 199 SER A CA 1
ATOM 1610 C C . SER A 1 199 ? -1.133 2.296 -17.880 1.00 96.69 199 SER A C 1
ATOM 1612 O O . SER A 1 199 ? 0.071 2.018 -17.792 1.00 96.69 199 SER A O 1
ATOM 1614 N N . PRO A 1 200 ? -2.070 1.329 -17.846 1.00 97.38 200 PRO A N 1
ATOM 1615 C CA . PRO A 1 200 ? -1.716 -0.085 -17.776 1.00 97.38 200 PRO A CA 1
ATOM 1616 C C . PRO A 1 200 ? -0.725 -0.526 -18.859 1.00 97.38 200 PRO A C 1
ATOM 1618 O O . PRO A 1 200 ? 0.229 -1.242 -18.564 1.00 97.38 200 PRO A O 1
ATOM 1621 N N . GLN A 1 201 ? -0.903 -0.054 -20.094 1.00 96.19 201 GLN A N 1
ATOM 1622 C CA . GLN A 1 201 ? -0.063 -0.421 -21.234 1.00 96.19 201 GLN A CA 1
ATOM 1623 C C . GLN A 1 201 ? 1.374 0.094 -21.079 1.00 96.19 201 GLN A C 1
ATOM 1625 O O . GLN A 1 201 ? 2.330 -0.618 -21.392 1.00 96.19 201 GLN A O 1
ATOM 1630 N N . GLU A 1 202 ? 1.539 1.315 -20.571 1.00 97.44 202 GLU A N 1
ATOM 1631 C CA . GLU A 1 202 ? 2.855 1.899 -20.306 1.00 97.44 202 GLU A CA 1
ATOM 1632 C C . GLU A 1 202 ? 3.589 1.143 -19.196 1.00 97.44 202 GLU A C 1
ATOM 1634 O O . GLU A 1 202 ? 4.755 0.783 -19.370 1.00 97.44 202 GLU A O 1
ATOM 1639 N N . TRP A 1 203 ? 2.912 0.811 -18.091 1.00 97.69 203 TRP A N 1
ATOM 1640 C CA . TRP A 1 203 ? 3.529 -0.003 -17.040 1.00 97.69 203 TRP A CA 1
ATOM 1641 C C . TRP A 1 203 ? 3.922 -1.388 -17.528 1.00 97.69 203 TRP A C 1
ATOM 1643 O O . TRP A 1 203 ? 5.031 -1.848 -17.252 1.00 97.69 203 TRP A O 1
ATOM 1653 N N . VAL A 1 204 ? 3.045 -2.043 -18.286 1.00 97.31 204 VAL A N 1
ATOM 1654 C CA . VAL A 1 204 ? 3.324 -3.365 -18.850 1.00 97.31 204 VAL A CA 1
ATOM 1655 C C . VAL A 1 204 ? 4.535 -3.319 -19.769 1.00 97.31 204 VAL A C 1
ATOM 1657 O O . VAL A 1 204 ? 5.369 -4.211 -19.675 1.00 97.31 204 VAL A O 1
ATOM 1660 N N . LYS A 1 205 ? 4.723 -2.262 -20.571 1.00 97.31 205 LYS A N 1
ATOM 1661 C CA . LYS A 1 205 ? 5.944 -2.079 -21.375 1.00 97.31 205 LYS A CA 1
ATOM 1662 C C . LYS A 1 205 ? 7.210 -2.073 -20.507 1.00 97.31 205 LYS A C 1
ATOM 1664 O O . LYS A 1 205 ? 8.200 -2.715 -20.860 1.00 97.31 205 LYS A O 1
ATOM 1669 N N . HIS A 1 206 ? 7.197 -1.357 -19.384 1.00 98.12 206 HIS A N 1
ATOM 1670 C CA . HIS A 1 206 ? 8.353 -1.269 -18.488 1.00 98.12 206 HIS A CA 1
ATOM 1671 C C . HIS A 1 206 ? 8.654 -2.597 -17.788 1.00 98.12 206 HIS A C 1
ATOM 1673 O O . HIS A 1 206 ? 9.804 -3.037 -17.784 1.00 98.12 206 HIS A O 1
ATOM 1679 N N . TRP A 1 207 ? 7.631 -3.276 -17.271 1.00 98.06 207 TRP A N 1
ATOM 1680 C CA . TRP A 1 207 ? 7.787 -4.584 -16.633 1.00 98.06 207 TRP A CA 1
ATOM 1681 C C . TRP A 1 207 ? 8.131 -5.698 -17.628 1.00 98.06 207 TRP A C 1
ATOM 1683 O O . TRP A 1 207 ? 8.934 -6.570 -17.308 1.00 98.06 207 TRP A O 1
ATOM 1693 N N . MET A 1 208 ? 7.638 -5.626 -18.866 1.00 96.69 208 MET A N 1
ATOM 1694 C CA . MET A 1 208 ? 8.025 -6.552 -19.932 1.00 96.69 208 MET A CA 1
ATOM 1695 C C . MET A 1 208 ? 9.524 -6.460 -20.236 1.00 96.69 208 MET A C 1
ATOM 1697 O O . MET A 1 208 ? 10.183 -7.481 -20.386 1.00 96.69 208 MET A O 1
ATOM 1701 N N . ARG A 1 209 ? 10.112 -5.258 -20.199 1.00 96.25 209 ARG A N 1
ATOM 1702 C CA . ARG A 1 209 ? 11.567 -5.105 -20.348 1.00 96.25 209 ARG A CA 1
ATOM 1703 C C . ARG A 1 209 ? 12.355 -5.759 -19.207 1.00 96.25 209 ARG A C 1
ATOM 1705 O O . ARG A 1 209 ? 13.463 -6.245 -19.426 1.00 96.25 209 ARG A O 1
ATOM 1712 N N . ILE A 1 210 ? 11.809 -5.769 -17.990 1.00 97.00 210 ILE A N 1
ATOM 1713 C CA . ILE A 1 210 ? 12.394 -6.510 -16.862 1.00 97.00 210 ILE A CA 1
ATOM 1714 C C . ILE A 1 210 ? 12.271 -8.018 -17.108 1.00 97.00 210 ILE A C 1
ATOM 1716 O O . ILE A 1 210 ? 13.248 -8.740 -16.909 1.00 97.00 210 ILE A O 1
ATOM 1720 N N . TYR A 1 211 ? 11.125 -8.486 -17.610 1.00 95.56 211 TYR A N 1
ATOM 1721 C CA . TYR A 1 211 ? 10.947 -9.879 -18.021 1.00 95.56 211 TYR A CA 1
ATOM 1722 C C . TYR A 1 211 ? 11.951 -10.302 -19.101 1.00 95.56 211 TYR A C 1
ATOM 1724 O O . TYR A 1 211 ? 12.558 -11.359 -18.976 1.00 95.56 211 TYR A O 1
ATOM 1732 N N . ASP A 1 212 ? 12.185 -9.487 -20.129 1.00 94.81 212 ASP A N 1
ATOM 1733 C CA . ASP A 1 212 ? 13.111 -9.833 -21.217 1.00 94.81 212 ASP A CA 1
ATOM 1734 C C . ASP A 1 212 ? 14.551 -10.044 -20.717 1.00 94.81 212 ASP A C 1
ATOM 1736 O O . ASP A 1 212 ? 15.299 -10.845 -21.276 1.00 94.81 212 ASP A O 1
ATOM 1740 N N . LYS A 1 213 ? 14.940 -9.352 -19.637 1.00 94.31 213 LYS A N 1
ATOM 1741 C CA . LYS A 1 213 ? 16.271 -9.470 -19.021 1.00 94.31 213 LYS A CA 1
ATOM 1742 C C . LYS A 1 213 ? 16.372 -10.617 -18.016 1.00 94.31 213 LYS A C 1
ATOM 1744 O O . LYS A 1 213 ? 17.412 -11.265 -17.934 1.00 94.31 213 LYS A O 1
ATOM 1749 N N . TYR A 1 214 ? 15.326 -10.838 -17.223 1.00 95.12 214 TYR A N 1
ATOM 1750 C CA . TYR A 1 214 ? 15.392 -11.670 -16.014 1.00 95.12 214 TYR A CA 1
ATOM 1751 C C . TYR A 1 214 ? 14.412 -12.848 -16.002 1.00 95.12 214 TYR A C 1
ATOM 1753 O O . TYR A 1 214 ? 14.407 -13.646 -15.064 1.00 95.12 214 TYR A O 1
ATOM 1761 N N . GLY A 1 215 ? 13.586 -12.973 -17.036 1.00 94.75 215 GLY A N 1
ATOM 1762 C CA . GLY A 1 215 ? 12.468 -13.900 -17.095 1.00 94.75 215 GLY A CA 1
ATOM 1763 C C . GLY A 1 215 ? 11.353 -13.537 -16.114 1.00 94.75 215 GLY A C 1
ATOM 1764 O O . GLY A 1 215 ? 11.172 -12.393 -15.690 1.00 94.75 215 GLY A O 1
ATOM 1765 N N . GLN A 1 216 ? 10.569 -14.543 -15.733 1.00 95.88 216 GLN A N 1
ATOM 1766 C CA . GLN A 1 216 ? 9.506 -14.356 -14.756 1.00 95.88 216 GLN A CA 1
ATOM 1767 C C . GLN A 1 216 ? 10.073 -14.044 -13.366 1.00 95.88 216 GLN A C 1
ATOM 1769 O O . GLN A 1 216 ? 10.748 -14.871 -12.758 1.00 95.88 216 GLN A O 1
ATOM 1774 N N . ILE A 1 217 ? 9.704 -12.879 -12.839 1.00 96.44 217 ILE A N 1
ATOM 1775 C CA . ILE A 1 217 ? 10.011 -12.438 -11.477 1.00 96.44 217 ILE A CA 1
ATOM 1776 C C . ILE A 1 217 ? 8.767 -12.419 -10.573 1.00 96.44 217 ILE A C 1
ATOM 1778 O O . ILE A 1 217 ? 7.634 -12.656 -11.021 1.00 96.44 217 ILE A O 1
ATOM 1782 N N . HIS A 1 218 ? 8.994 -12.131 -9.293 1.00 96.81 218 HIS A N 1
ATOM 1783 C CA . HIS A 1 218 ? 7.948 -11.808 -8.329 1.00 96.81 218 HIS A CA 1
ATOM 1784 C C . HIS A 1 218 ? 7.897 -10.299 -8.071 1.00 96.81 218 HIS A C 1
ATOM 1786 O O . HIS A 1 218 ? 8.943 -9.684 -7.871 1.00 96.81 218 HIS A O 1
ATOM 1792 N N . ILE A 1 219 ? 6.699 -9.715 -8.058 1.00 97.75 219 ILE A N 1
ATOM 1793 C CA . ILE A 1 219 ? 6.487 -8.286 -7.796 1.00 97.75 219 ILE A CA 1
ATOM 1794 C C . ILE A 1 219 ? 5.583 -8.132 -6.574 1.00 97.75 219 ILE A C 1
ATOM 1796 O O . ILE A 1 219 ? 4.436 -8.567 -6.603 1.00 97.75 219 ILE A O 1
ATOM 1800 N N . GLU A 1 220 ? 6.063 -7.480 -5.521 1.00 97.25 220 GLU A N 1
ATOM 1801 C CA . GLU A 1 220 ? 5.230 -7.002 -4.422 1.00 97.25 220 GLU A CA 1
ATOM 1802 C C . GLU A 1 220 ? 4.809 -5.561 -4.675 1.00 97.25 220 GLU A C 1
ATOM 1804 O O . GLU A 1 220 ? 5.616 -4.643 -4.585 1.00 97.25 220 GLU A O 1
ATOM 1809 N N . ILE A 1 221 ? 3.536 -5.360 -4.990 1.00 98.19 221 ILE A N 1
ATOM 1810 C CA . ILE A 1 221 ? 2.963 -4.036 -5.185 1.00 98.19 221 ILE A CA 1
ATOM 1811 C C . ILE A 1 221 ? 2.494 -3.499 -3.835 1.00 98.19 221 ILE A C 1
ATOM 1813 O O . ILE A 1 221 ? 1.668 -4.107 -3.149 1.00 98.19 221 ILE A O 1
ATOM 1817 N N . THR A 1 222 ? 3.027 -2.340 -3.475 1.00 94.50 222 THR A N 1
ATOM 1818 C CA . THR A 1 222 ? 2.768 -1.616 -2.231 1.00 94.50 222 THR A CA 1
ATOM 1819 C C . THR A 1 222 ? 2.624 -0.117 -2.538 1.00 94.50 222 THR A C 1
ATOM 1821 O O . THR A 1 222 ? 2.346 0.266 -3.675 1.00 94.50 222 THR A O 1
ATOM 1824 N N . GLY A 1 223 ? 2.782 0.741 -1.533 1.00 82.25 22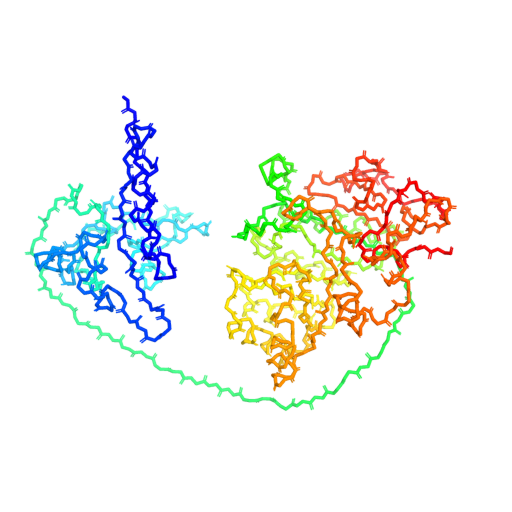3 GLY A N 1
ATOM 1825 C CA . GLY A 1 223 ? 2.813 2.193 -1.646 1.00 82.25 223 GLY A CA 1
ATOM 1826 C C . GLY A 1 223 ? 2.004 2.840 -0.528 1.00 82.25 223 GLY A C 1
ATOM 1827 O O . GLY A 1 223 ? 2.025 2.380 0.612 1.00 82.25 223 GLY A O 1
ATOM 1828 N N . GLY A 1 224 ? 1.267 3.899 -0.862 1.00 89.12 224 GLY A N 1
ATOM 1829 C CA . GLY A 1 224 ? 0.156 4.374 -0.048 1.00 89.12 224 GLY A CA 1
ATOM 1830 C C . GLY A 1 224 ? -0.952 3.317 -0.000 1.00 89.12 224 GLY A C 1
ATOM 1831 O O . GLY A 1 224 ? -0.932 2.444 0.856 1.00 89.12 224 GLY A O 1
ATOM 1832 N N . GLU A 1 225 ? -1.934 3.383 -0.900 1.00 96.62 225 GLU A N 1
ATOM 1833 C CA . GLU A 1 225 ? -2.912 2.298 -1.082 1.00 96.62 225 GLU A CA 1
ATOM 1834 C C . GLU A 1 225 ? -3.029 1.912 -2.564 1.00 96.62 225 GLU A C 1
ATOM 1836 O O . GLU A 1 225 ? -3.550 2.712 -3.346 1.00 96.62 225 GLU A O 1
ATOM 1841 N N . PRO A 1 226 ? -2.586 0.711 -2.982 1.00 97.62 226 PRO A N 1
ATOM 1842 C CA . PRO A 1 226 ? -2.598 0.319 -4.391 1.00 97.62 226 PRO A CA 1
ATOM 1843 C C . PRO A 1 226 ? -3.975 0.393 -5.057 1.00 97.62 226 PRO A C 1
ATOM 1845 O O . PRO A 1 226 ? -4.073 0.857 -6.190 1.00 97.62 226 PRO A O 1
ATOM 1848 N N . PHE A 1 227 ? -5.055 0.020 -4.361 1.00 96.62 227 PHE A N 1
ATOM 1849 C CA . PHE A 1 227 ? -6.389 -0.029 -4.970 1.00 96.62 227 PHE A CA 1
ATOM 1850 C C . PHE A 1 227 ? -6.963 1.330 -5.378 1.00 96.62 227 PHE A C 1
ATOM 1852 O O . PHE A 1 227 ? -7.900 1.367 -6.173 1.00 96.62 227 PHE A O 1
ATOM 1859 N N . ILE A 1 228 ? -6.419 2.439 -4.871 1.00 95.38 228 ILE A N 1
ATOM 1860 C CA . ILE A 1 228 ? -6.833 3.779 -5.308 1.00 95.38 228 ILE A CA 1
ATOM 1861 C C . ILE A 1 228 ? -6.002 4.299 -6.492 1.00 95.38 228 ILE A C 1
ATOM 1863 O O . ILE A 1 228 ? -6.197 5.434 -6.927 1.00 95.38 228 ILE A O 1
ATOM 1867 N N . TYR A 1 229 ? -5.063 3.502 -7.012 1.00 96.44 229 TYR A N 1
ATOM 1868 C CA . TYR A 1 229 ? -4.349 3.827 -8.241 1.00 96.44 229 TYR A CA 1
ATOM 1869 C C . TYR A 1 229 ? -5.291 3.698 -9.457 1.00 96.44 229 TYR A C 1
ATOM 1871 O O . TYR A 1 229 ? -6.023 2.706 -9.563 1.00 96.44 229 TYR A O 1
ATOM 1879 N N . PRO A 1 230 ? -5.289 4.652 -10.408 1.00 93.69 230 PRO A N 1
ATOM 1880 C CA . PRO A 1 230 ? -6.151 4.583 -11.587 1.00 93.69 230 PRO A CA 1
ATOM 1881 C C . PRO A 1 230 ? -5.955 3.291 -12.392 1.00 93.69 230 PRO A C 1
ATOM 1883 O O . PRO A 1 230 ? -4.846 2.973 -12.810 1.00 93.69 230 PRO A O 1
ATOM 1886 N N . ASN A 1 231 ? -7.040 2.557 -12.657 1.00 95.81 231 ASN A N 1
ATOM 1887 C CA . ASN A 1 231 ? -7.010 1.285 -13.394 1.00 95.81 231 ASN A CA 1
ATOM 1888 C C . ASN A 1 231 ? -6.107 0.206 -12.760 1.00 95.81 231 ASN A C 1
ATOM 1890 O O . ASN A 1 231 ? -5.583 -0.658 -13.465 1.00 95.81 231 ASN A O 1
ATOM 1894 N N . PHE A 1 232 ? -5.943 0.223 -11.432 1.00 98.00 232 PHE A N 1
ATOM 1895 C CA . PHE A 1 232 ? -5.094 -0.731 -10.712 1.00 98.00 232 PHE A CA 1
ATOM 1896 C C . PHE A 1 232 ? -5.389 -2.200 -11.048 1.00 98.00 232 PHE A C 1
ATOM 1898 O O . PHE A 1 232 ? -4.471 -2.968 -11.329 1.00 98.00 232 PHE A O 1
ATOM 1905 N N . ILE A 1 233 ? -6.669 -2.593 -11.065 1.00 98.38 233 ILE A N 1
ATOM 1906 C CA . ILE A 1 233 ? -7.069 -3.979 -11.358 1.00 98.38 233 ILE A CA 1
ATOM 1907 C C . ILE A 1 233 ? -6.595 -4.394 -12.758 1.00 98.38 233 ILE A C 1
ATOM 1909 O O . ILE A 1 233 ? -6.078 -5.495 -12.924 1.00 98.38 233 ILE A O 1
ATOM 1913 N N . GLU A 1 234 ? -6.685 -3.504 -13.750 1.00 98.25 234 GLU A N 1
ATOM 1914 C CA . GLU A 1 234 ? -6.218 -3.785 -15.111 1.00 98.25 234 GLU A CA 1
ATOM 1915 C C . GLU A 1 234 ? -4.688 -3.920 -15.176 1.00 98.25 234 GLU A C 1
ATOM 1917 O O . GLU A 1 234 ? -4.179 -4.820 -15.845 1.00 98.25 234 GLU A O 1
ATOM 1922 N N . ILE A 1 235 ? -3.942 -3.101 -14.422 1.00 98.38 235 ILE A N 1
ATOM 1923 C CA . ILE A 1 235 ? -2.482 -3.246 -14.281 1.00 98.38 235 ILE A CA 1
ATOM 1924 C C . ILE A 1 235 ? -2.141 -4.641 -13.747 1.00 98.38 235 ILE A C 1
ATOM 1926 O O . ILE A 1 235 ? -1.356 -5.367 -14.359 1.00 98.38 235 ILE A O 1
ATOM 1930 N N . VAL A 1 236 ? -2.762 -5.050 -12.637 1.00 98.50 236 VAL A N 1
ATOM 1931 C CA . VAL A 1 236 ? -2.533 -6.370 -12.028 1.00 98.50 236 VAL A CA 1
ATOM 1932 C C . VAL A 1 236 ? -2.927 -7.492 -12.991 1.00 98.50 236 VAL A C 1
ATOM 1934 O O . VAL A 1 236 ? -2.191 -8.471 -13.133 1.00 98.50 236 VAL A O 1
ATOM 1937 N N . LYS A 1 237 ? -4.050 -7.351 -13.703 1.00 98.25 237 LYS A N 1
ATOM 1938 C CA . LYS A 1 237 ? -4.533 -8.330 -14.687 1.00 98.25 237 LYS A CA 1
ATOM 1939 C C . LYS A 1 237 ? -3.541 -8.547 -15.825 1.00 98.25 237 LYS A C 1
ATOM 1941 O O . LYS A 1 237 ? -3.345 -9.682 -16.254 1.00 98.25 237 LYS A O 1
ATOM 1946 N N . GLN A 1 238 ? -2.911 -7.487 -16.328 1.00 98.19 238 GLN A N 1
ATOM 1947 C CA . GLN A 1 238 ? -1.919 -7.611 -17.396 1.00 98.19 238 GLN A CA 1
ATOM 1948 C C . GLN A 1 238 ? -0.580 -8.138 -16.865 1.00 98.19 238 GLN A C 1
ATOM 1950 O O . GLN A 1 238 ? -0.031 -9.082 -17.433 1.00 98.19 238 GLN A O 1
ATOM 1955 N N . LEU A 1 239 ? -0.082 -7.599 -15.747 1.00 98.00 239 LEU A N 1
ATOM 1956 C CA . LEU A 1 239 ? 1.207 -8.002 -15.178 1.00 98.00 239 LEU A CA 1
ATOM 1957 C C . LEU A 1 239 ? 1.206 -9.442 -14.652 1.00 98.00 239 LEU A C 1
ATOM 1959 O O . LEU A 1 239 ? 2.203 -10.148 -14.798 1.00 98.00 239 LEU A O 1
ATOM 1963 N N . SER A 1 240 ? 0.092 -9.924 -14.098 1.00 97.31 240 SER A N 1
ATOM 1964 C CA . SER A 1 240 ? -0.008 -11.295 -13.573 1.00 97.31 240 SER A CA 1
ATOM 1965 C C . SER A 1 240 ? 0.113 -12.375 -14.659 1.00 97.31 240 SER A C 1
ATOM 1967 O O . SER A 1 240 ? 0.444 -13.523 -14.353 1.00 97.31 240 SER A O 1
ATOM 1969 N N . LYS A 1 241 ? -0.053 -12.023 -15.943 1.00 95.81 241 LYS A N 1
ATOM 1970 C CA . LYS A 1 241 ? 0.191 -12.933 -17.079 1.00 95.81 241 LYS A CA 1
ATOM 1971 C C . LYS A 1 241 ? 1.679 -13.219 -17.302 1.00 95.81 241 LYS A C 1
ATOM 1973 O O . LYS A 1 241 ? 2.019 -14.292 -17.789 1.00 95.81 241 LYS A O 1
ATOM 1978 N N . ILE A 1 242 ? 2.561 -12.290 -16.925 1.00 95.62 242 ILE A N 1
ATOM 1979 C CA . ILE A 1 242 ? 4.018 -12.382 -17.143 1.00 95.62 242 ILE A CA 1
ATOM 1980 C C . ILE A 1 242 ? 4.788 -12.640 -15.841 1.00 95.62 242 ILE A C 1
ATOM 1982 O O . ILE A 1 242 ? 5.741 -13.425 -15.813 1.00 95.62 242 ILE A O 1
ATOM 1986 N N . HIS A 1 243 ? 4.313 -12.075 -14.733 1.00 96.50 243 HIS A N 1
ATOM 1987 C CA . HIS A 1 243 ? 4.933 -12.125 -13.412 1.00 96.50 243 HIS A CA 1
ATOM 1988 C C . HIS A 1 243 ? 3.998 -12.719 -12.366 1.00 96.50 243 HIS A C 1
ATOM 1990 O O . HIS A 1 243 ? 2.787 -12.789 -12.563 1.00 96.50 243 HIS A O 1
ATOM 1996 N N . THR A 1 244 ? 4.570 -13.174 -11.255 1.00 96.88 244 THR A N 1
ATOM 1997 C CA . THR A 1 244 ? 3.770 -13.465 -10.058 1.00 96.88 244 THR A CA 1
ATOM 1998 C C . THR A 1 244 ? 3.704 -12.211 -9.204 1.00 96.88 244 THR A C 1
ATOM 2000 O O . THR A 1 244 ? 4.669 -11.449 -9.165 1.00 96.88 244 THR A O 1
ATOM 2003 N N . ILE A 1 245 ? 2.568 -11.976 -8.555 1.00 97.25 245 ILE A N 1
ATOM 2004 C CA . ILE A 1 245 ? 2.316 -10.722 -7.849 1.00 97.25 245 ILE A CA 1
ATOM 2005 C C . ILE A 1 245 ? 1.922 -11.000 -6.405 1.00 97.25 245 ILE A C 1
ATOM 2007 O O . ILE A 1 245 ? 1.186 -11.938 -6.100 1.00 97.25 245 ILE A O 1
ATOM 2011 N N . LYS A 1 246 ? 2.393 -10.146 -5.513 1.00 96.19 246 LYS A N 1
ATOM 2012 C CA . LYS A 1 246 ? 1.867 -9.971 -4.171 1.00 96.19 246 LYS A CA 1
ATOM 2013 C C . LYS A 1 246 ? 1.362 -8.539 -4.040 1.00 96.19 246 LYS A C 1
ATOM 2015 O O . LYS A 1 246 ? 1.995 -7.625 -4.551 1.00 96.19 246 LYS A O 1
ATOM 2020 N N . ILE A 1 247 ? 0.223 -8.333 -3.392 1.00 97.69 247 ILE A N 1
ATOM 2021 C CA . ILE A 1 247 ? -0.342 -6.998 -3.168 1.00 97.69 247 ILE A CA 1
ATOM 2022 C C . ILE A 1 247 ? -0.479 -6.773 -1.673 1.00 97.69 247 ILE A C 1
ATOM 2024 O O . ILE A 1 247 ? -1.117 -7.569 -0.988 1.00 97.69 247 ILE A O 1
ATOM 2028 N N . THR A 1 248 ? 0.068 -5.666 -1.190 1.00 95.94 248 THR A N 1
ATOM 2029 C CA . THR A 1 248 ? -0.106 -5.210 0.189 1.00 95.94 248 THR A CA 1
ATOM 2030 C C . THR A 1 248 ? -1.141 -4.087 0.200 1.00 95.94 248 THR A C 1
ATOM 2032 O O . THR A 1 248 ? -0.932 -3.049 -0.421 1.00 95.94 248 THR A O 1
ATOM 2035 N N . THR A 1 249 ? -2.283 -4.296 0.862 1.00 97.00 249 THR A N 1
ATOM 2036 C CA . THR A 1 249 ? -3.442 -3.382 0.789 1.00 97.00 249 THR A CA 1
ATOM 2037 C C . THR A 1 249 ? -4.128 -3.204 2.141 1.00 97.00 249 THR A C 1
ATOM 2039 O O . THR A 1 249 ? -4.171 -4.119 2.962 1.00 97.00 249 THR A O 1
ATOM 2042 N N . ASN A 1 250 ? -4.716 -2.029 2.357 1.00 96.25 250 ASN A N 1
ATOM 2043 C CA . ASN A 1 250 ? -5.605 -1.718 3.473 1.00 96.25 250 ASN A CA 1
ATOM 2044 C C . ASN A 1 250 ? -7.054 -2.217 3.273 1.00 96.25 250 ASN A C 1
ATOM 2046 O O . ASN A 1 250 ? -7.904 -1.979 4.131 1.00 96.25 250 ASN A O 1
ATOM 2050 N N . MET A 1 251 ? -7.342 -2.897 2.153 1.00 95.31 251 MET A N 1
ATOM 2051 C CA . MET A 1 251 ? -8.639 -3.497 1.806 1.00 95.31 251 MET A CA 1
ATOM 2052 C C . MET A 1 251 ? -9.791 -2.513 1.548 1.00 95.31 251 MET A C 1
ATOM 2054 O O . MET A 1 251 ? -10.968 -2.887 1.587 1.00 95.31 251 MET A O 1
ATOM 2058 N N . SER A 1 252 ? -9.481 -1.258 1.232 1.00 94.06 252 SER A N 1
ATOM 2059 C CA . SER A 1 252 ? -10.493 -0.245 0.902 1.00 94.06 252 SER A CA 1
ATOM 2060 C C . SER A 1 252 ? -10.978 -0.259 -0.555 1.00 94.06 252 SER A C 1
ATOM 2062 O O . SER A 1 252 ? -11.928 0.449 -0.877 1.00 94.06 252 SER A O 1
ATOM 2064 N N . GLY A 1 253 ? -10.356 -1.057 -1.426 1.00 92.19 253 GLY A N 1
ATOM 2065 C CA . GLY A 1 253 ? -10.696 -1.137 -2.848 1.00 92.19 253 GLY A CA 1
ATOM 2066 C C . GLY A 1 253 ? -11.892 -2.021 -3.211 1.00 92.19 253 GLY A C 1
ATOM 2067 O O . GLY A 1 253 ? -12.478 -2.704 -2.368 1.00 92.19 253 GLY A O 1
ATOM 2068 N N . ASP A 1 254 ? -12.208 -2.058 -4.511 1.00 93.69 254 ASP A N 1
ATOM 2069 C CA . ASP A 1 254 ? -13.232 -2.939 -5.086 1.00 93.69 254 ASP A CA 1
ATOM 2070 C C . ASP A 1 254 ? -12.729 -4.388 -5.219 1.00 93.69 254 ASP A C 1
ATOM 2072 O O . ASP A 1 254 ? -12.298 -4.865 -6.274 1.00 93.69 254 ASP A O 1
ATOM 2076 N N . ILE A 1 255 ? -12.802 -5.106 -4.100 1.00 96.56 255 ILE A N 1
ATOM 2077 C CA . ILE A 1 255 ? -12.431 -6.522 -4.019 1.00 96.56 255 ILE A CA 1
ATOM 2078 C C . ILE A 1 255 ? -13.370 -7.403 -4.855 1.00 96.56 255 ILE A C 1
ATOM 2080 O O . ILE A 1 255 ? -12.948 -8.451 -5.342 1.00 96.56 255 ILE A O 1
ATOM 2084 N N . ALA A 1 256 ? -14.628 -6.997 -5.052 1.00 95.50 256 ALA A N 1
ATOM 2085 C CA . ALA A 1 256 ? -15.610 -7.789 -5.787 1.00 95.50 256 ALA A CA 1
ATOM 2086 C C . ALA A 1 256 ? -15.298 -7.855 -7.283 1.00 95.50 256 ALA A C 1
ATOM 2088 O O . ALA A 1 256 ? -15.452 -8.918 -7.889 1.00 95.50 256 ALA A O 1
ATOM 2089 N N . THR A 1 257 ? -14.838 -6.753 -7.870 1.00 96.00 257 THR A N 1
ATOM 2090 C CA . THR A 1 257 ? -14.314 -6.753 -9.240 1.00 96.00 257 THR A CA 1
ATOM 2091 C C . THR A 1 257 ? -12.970 -7.472 -9.302 1.00 96.00 257 THR A C 1
ATOM 2093 O O . THR A 1 257 ? -12.770 -8.316 -10.173 1.00 96.00 257 THR A O 1
ATOM 2096 N N . PHE A 1 258 ? -12.079 -7.232 -8.334 1.00 97.94 258 PHE A N 1
ATOM 2097 C CA . PHE A 1 258 ? -10.752 -7.852 -8.307 1.00 97.94 258 PHE A CA 1
ATOM 2098 C C . PHE A 1 258 ? -10.805 -9.386 -8.386 1.00 97.94 258 PHE A C 1
ATOM 2100 O O . PHE A 1 258 ? -10.123 -9.982 -9.216 1.00 97.94 258 PHE A O 1
ATOM 2107 N N . VAL A 1 259 ? -11.658 -10.039 -7.588 1.00 97.25 259 VAL A N 1
ATOM 2108 C CA . VAL A 1 259 ? -11.752 -11.513 -7.588 1.00 97.25 259 VAL A CA 1
ATOM 2109 C C . VAL A 1 259 ? -12.301 -12.113 -8.882 1.00 97.25 259 VAL A C 1
ATOM 2111 O O . VAL A 1 259 ? -12.092 -13.297 -9.123 1.00 97.25 259 VAL A O 1
ATOM 2114 N N . LYS A 1 260 ? -13.026 -11.337 -9.697 1.00 97.00 260 LYS A N 1
ATOM 2115 C CA . LYS A 1 260 ? -13.568 -11.809 -10.983 1.00 97.00 260 LYS A CA 1
ATOM 2116 C C . LYS A 1 260 ? -12.535 -11.734 -12.101 1.00 97.00 260 LYS A C 1
ATOM 2118 O O . LYS A 1 260 ? -12.578 -12.535 -13.027 1.00 97.00 260 LYS A O 1
ATOM 2123 N N . GLU A 1 261 ? -11.646 -10.751 -12.022 1.00 96.69 261 GLU A N 1
ATOM 2124 C CA . GLU A 1 261 ? -10.740 -10.388 -13.111 1.00 96.69 261 GLU A CA 1
ATOM 2125 C C . GLU A 1 261 ? -9.346 -11.016 -12.980 1.00 96.69 261 GLU A C 1
ATOM 2127 O O . GLU A 1 261 ? -8.624 -11.113 -13.975 1.00 96.69 261 GLU A O 1
ATOM 2132 N N . ILE A 1 262 ? -8.950 -11.418 -11.767 1.00 97.94 262 ILE A N 1
ATOM 2133 C CA . ILE A 1 262 ? -7.575 -11.815 -11.444 1.00 97.94 262 ILE A CA 1
ATOM 2134 C C . ILE A 1 262 ? -7.474 -13.316 -11.144 1.00 97.94 262 ILE A C 1
ATOM 2136 O O . ILE A 1 262 ? -8.289 -13.870 -10.412 1.00 97.94 262 ILE A O 1
ATOM 2140 N N . ASP A 1 263 ? -6.430 -13.966 -11.672 1.00 93.50 263 ASP A N 1
ATOM 2141 C CA . ASP A 1 263 ? -6.124 -15.371 -11.379 1.00 93.50 263 ASP A CA 1
ATOM 2142 C C . ASP A 1 263 ? -5.475 -15.520 -9.984 1.00 93.50 263 ASP A C 1
ATOM 2144 O O . ASP A 1 263 ? -4.350 -15.040 -9.771 1.00 93.50 263 ASP A O 1
ATOM 2148 N N . PRO A 1 264 ? -6.122 -16.224 -9.035 1.00 94.94 264 PRO A N 1
ATOM 2149 C CA . PRO A 1 264 ? -5.603 -16.433 -7.682 1.00 94.94 264 PRO A CA 1
ATOM 2150 C C . PRO A 1 264 ? -4.308 -17.257 -7.622 1.00 94.94 264 PRO A C 1
ATOM 2152 O O . PRO A 1 264 ? -3.600 -17.209 -6.618 1.00 94.94 264 PRO A O 1
ATOM 2155 N N . ASN A 1 265 ? -3.959 -18.003 -8.677 1.00 94.06 265 ASN A N 1
ATOM 2156 C CA . ASN A 1 265 ? -2.706 -18.767 -8.731 1.00 94.06 265 ASN A CA 1
ATOM 2157 C C . ASN A 1 265 ? -1.494 -17.892 -9.065 1.00 94.06 265 ASN A C 1
ATOM 2159 O O . ASN A 1 265 ? -0.346 -18.320 -8.920 1.00 94.06 265 ASN A O 1
ATOM 2163 N N . ARG A 1 266 ? -1.744 -16.673 -9.548 1.00 94.25 266 ARG A N 1
ATOM 2164 C CA . ARG A 1 266 ? -0.718 -15.723 -9.983 1.00 94.25 266 ARG A CA 1
ATOM 2165 C C . ARG A 1 266 ? -0.563 -14.556 -9.020 1.00 94.25 266 ARG A C 1
ATOM 2167 O O . ARG A 1 266 ? 0.479 -13.899 -9.058 1.00 94.25 266 ARG A O 1
ATOM 2174 N N . VAL A 1 267 ? -1.565 -14.308 -8.174 1.00 96.00 267 VAL A N 1
ATOM 2175 C CA . VAL A 1 267 ? -1.613 -13.146 -7.286 1.00 96.00 267 VAL A CA 1
ATOM 2176 C C . VAL A 1 267 ? -1.960 -13.544 -5.852 1.00 96.00 267 VAL A C 1
ATOM 2178 O O . VAL A 1 267 ? -2.937 -14.245 -5.603 1.00 96.00 267 VAL A O 1
ATOM 2181 N N . HIS A 1 268 ? -1.173 -13.061 -4.893 1.00 93.19 268 HIS A N 1
ATOM 2182 C CA . HIS A 1 268 ? -1.425 -13.195 -3.456 1.00 93.19 268 HIS A CA 1
ATOM 2183 C C . HIS A 1 268 ? -1.682 -11.826 -2.819 1.00 93.19 268 HIS A C 1
ATOM 2185 O O . HIS A 1 268 ? -1.228 -10.809 -3.347 1.00 93.19 268 HIS A O 1
ATOM 2191 N N . LEU A 1 269 ? -2.375 -11.789 -1.677 1.00 94.31 269 LEU A N 1
ATOM 2192 C CA . LEU A 1 269 ? -2.643 -10.541 -0.963 1.00 94.31 269 LEU A CA 1
ATOM 2193 C C . LEU A 1 269 ? -2.238 -10.618 0.512 1.00 94.31 269 LEU A C 1
ATOM 2195 O O . LEU A 1 269 ? -2.602 -11.557 1.221 1.00 94.31 269 LEU A O 1
ATOM 2199 N N . ASP A 1 270 ? -1.576 -9.562 0.973 1.00 92.12 270 ASP A N 1
ATOM 2200 C CA . ASP A 1 270 ? -1.353 -9.265 2.384 1.00 92.12 270 ASP A CA 1
ATOM 2201 C C . ASP A 1 270 ? -2.313 -8.145 2.797 1.00 92.12 270 ASP A C 1
ATOM 2203 O O . ASP A 1 270 ? -2.269 -7.026 2.276 1.00 92.12 270 ASP A O 1
ATOM 2207 N N . LEU A 1 271 ? -3.216 -8.464 3.725 1.00 95.38 271 LEU A N 1
ATOM 2208 C CA . LEU A 1 271 ? -4.290 -7.569 4.140 1.00 95.38 271 LEU A CA 1
ATOM 2209 C C . LEU A 1 271 ? -3.870 -6.823 5.406 1.00 95.38 271 LEU A C 1
ATOM 2211 O O . LEU A 1 271 ? -3.867 -7.397 6.491 1.00 95.38 271 LEU A O 1
ATOM 2215 N N . ASN A 1 272 ? -3.540 -5.542 5.308 1.00 95.12 272 ASN A N 1
ATOM 2216 C CA . ASN A 1 272 ? -3.189 -4.739 6.476 1.00 95.12 272 ASN A CA 1
ATOM 2217 C C . ASN A 1 272 ? -4.452 -4.199 7.152 1.00 95.12 272 ASN A C 1
ATOM 2219 O O . ASN A 1 272 ? -5.135 -3.318 6.626 1.00 95.12 272 ASN A O 1
ATOM 2223 N N . PHE A 1 273 ? -4.762 -4.715 8.341 1.00 95.88 273 PHE A N 1
ATOM 2224 C CA . PHE A 1 273 ? -5.907 -4.250 9.113 1.00 95.88 273 PHE A CA 1
ATOM 2225 C C . PHE A 1 273 ? -5.545 -3.034 9.969 1.00 95.88 273 PHE A C 1
ATOM 2227 O O . PHE A 1 273 ? -4.735 -3.105 10.897 1.00 95.88 273 PHE A O 1
ATOM 2234 N N . HIS A 1 274 ? -6.212 -1.918 9.677 1.00 93.94 274 HIS A N 1
ATOM 2235 C CA . HIS A 1 274 ? -6.058 -0.652 10.381 1.00 93.94 274 HIS A CA 1
ATOM 2236 C C . HIS A 1 274 ? -7.336 -0.322 11.169 1.00 93.94 274 HIS A C 1
ATOM 2238 O O . HIS A 1 274 ? -8.220 0.334 10.621 1.00 93.94 274 HIS A O 1
ATOM 2244 N N . PRO A 1 275 ? -7.452 -0.697 12.459 1.00 90.94 275 PRO A N 1
ATOM 2245 C CA . PRO A 1 275 ? -8.703 -0.573 13.227 1.00 90.94 275 PRO A CA 1
ATOM 2246 C C . PRO A 1 275 ? -9.172 0.876 13.438 1.00 90.94 275 PRO A C 1
ATOM 2248 O O . PRO A 1 275 ? -10.311 1.112 13.820 1.00 90.94 275 PRO A O 1
ATOM 2251 N N . LEU A 1 276 ? -8.298 1.862 13.203 1.00 89.44 276 LEU A N 1
ATOM 2252 C CA . LEU A 1 276 ? -8.653 3.284 13.241 1.00 89.44 276 LEU A CA 1
ATOM 2253 C C . LEU A 1 276 ? -9.470 3.741 12.019 1.00 89.44 276 LEU A C 1
ATOM 2255 O O . LEU A 1 276 ? -10.094 4.795 12.081 1.00 89.44 276 LEU A O 1
ATOM 2259 N N . PHE A 1 277 ? -9.427 2.991 10.915 1.00 89.38 277 PHE A N 1
ATOM 2260 C CA . PHE A 1 277 ? -10.001 3.394 9.623 1.00 89.38 277 PHE A CA 1
ATOM 2261 C C . PHE A 1 277 ? -10.867 2.310 8.978 1.00 89.38 277 PHE A C 1
ATOM 2263 O O . PHE A 1 277 ? -11.692 2.624 8.127 1.00 89.38 277 PHE A O 1
ATOM 2270 N N . ALA A 1 278 ? -10.672 1.049 9.357 1.00 90.06 278 ALA A N 1
ATOM 2271 C CA . ALA A 1 278 ? -11.378 -0.090 8.800 1.00 90.06 278 ALA A CA 1
ATOM 2272 C C . ALA A 1 278 ? -12.293 -0.721 9.850 1.00 90.06 278 ALA A C 1
ATOM 2274 O O . ALA A 1 278 ? -11.877 -0.981 10.981 1.00 90.06 278 ALA A O 1
ATOM 2275 N N . ASP A 1 279 ? -13.524 -1.008 9.437 1.00 92.19 279 ASP A N 1
ATOM 2276 C CA . ASP A 1 279 ? -14.433 -1.865 10.183 1.00 92.19 279 ASP A CA 1
ATOM 2277 C C . ASP A 1 279 ? -13.994 -3.331 10.048 1.00 92.19 279 ASP A C 1
ATOM 2279 O O . ASP A 1 279 ? -13.660 -3.806 8.957 1.00 92.19 279 ASP A O 1
ATOM 2283 N N . VAL A 1 280 ? -13.960 -4.045 11.173 1.00 91.94 280 VAL A N 1
ATOM 2284 C CA . VAL A 1 280 ? -13.462 -5.424 11.205 1.00 91.94 280 VAL A CA 1
ATOM 2285 C C . VAL A 1 280 ? -14.392 -6.378 10.452 1.00 91.94 280 VAL A C 1
ATOM 2287 O O . VAL A 1 280 ? -13.905 -7.271 9.760 1.00 91.94 280 VAL A O 1
ATOM 2290 N N . ASP A 1 281 ? -15.709 -6.161 10.506 1.00 91.75 281 ASP A N 1
ATOM 2291 C CA . ASP A 1 281 ? -16.681 -7.032 9.846 1.00 91.75 281 ASP A CA 1
ATOM 2292 C C . ASP A 1 281 ? -16.647 -6.847 8.326 1.00 91.75 281 ASP A C 1
ATOM 2294 O O . ASP A 1 281 ? -16.753 -7.823 7.580 1.00 91.75 281 ASP A O 1
ATOM 2298 N N . ASP A 1 282 ? -16.474 -5.612 7.844 1.00 91.69 282 ASP A N 1
ATOM 2299 C CA . ASP A 1 282 ? -16.239 -5.339 6.421 1.00 91.69 282 ASP A CA 1
ATOM 2300 C C . ASP A 1 282 ? -14.963 -6.025 5.912 1.00 91.69 282 ASP A C 1
ATOM 2302 O O . ASP A 1 282 ? -14.990 -6.729 4.895 1.00 91.69 282 ASP A O 1
ATOM 2306 N N . LEU A 1 283 ? -13.857 -5.907 6.655 1.00 94.00 283 LEU A N 1
ATOM 2307 C CA . LEU A 1 283 ? -12.606 -6.558 6.277 1.00 94.00 283 LEU A CA 1
ATOM 2308 C C . LEU A 1 283 ? -12.759 -8.082 6.241 1.00 94.00 283 LEU A C 1
ATOM 2310 O O . LEU A 1 283 ? -12.327 -8.709 5.273 1.00 94.00 283 LEU A O 1
ATOM 2314 N N . ILE A 1 284 ? -13.413 -8.685 7.241 1.00 94.19 284 ILE A N 1
ATOM 2315 C CA . ILE A 1 284 ? -13.692 -10.129 7.273 1.00 94.19 284 ILE A CA 1
ATOM 2316 C C . ILE A 1 284 ? -14.514 -10.549 6.052 1.00 94.19 284 ILE A C 1
ATOM 2318 O O . ILE A 1 284 ? -14.163 -11.526 5.388 1.00 94.19 284 ILE A O 1
ATOM 2322 N N . LYS A 1 285 ? -15.572 -9.805 5.699 1.00 95.19 285 LYS A N 1
ATOM 2323 C CA . LYS A 1 285 ? -16.393 -10.100 4.509 1.00 95.19 285 LYS A CA 1
ATOM 2324 C C . LYS A 1 285 ? -15.545 -10.119 3.237 1.00 95.19 285 LYS A C 1
ATOM 2326 O O . LYS A 1 285 ? -15.663 -11.057 2.444 1.00 95.19 285 LYS A O 1
ATOM 2331 N N . LYS A 1 286 ? -14.672 -9.126 3.054 1.00 95.81 286 LYS A N 1
ATOM 2332 C CA . LYS A 1 286 ? -13.782 -9.036 1.886 1.00 95.81 286 LYS A CA 1
ATOM 2333 C C . LYS A 1 286 ? -12.697 -10.118 1.890 1.00 95.81 286 LYS A C 1
ATOM 2335 O O . LYS A 1 286 ? -12.431 -10.719 0.853 1.00 95.81 286 LYS A O 1
ATOM 2340 N N . ALA A 1 287 ? -12.110 -10.424 3.045 1.00 94.75 287 ALA A N 1
ATOM 2341 C CA . ALA A 1 287 ? -11.129 -11.497 3.188 1.00 94.75 287 ALA A CA 1
ATOM 2342 C C . ALA A 1 287 ? -11.741 -12.873 2.871 1.00 94.75 287 ALA A C 1
ATOM 2344 O O . ALA A 1 287 ? -11.144 -13.669 2.150 1.00 94.75 287 ALA A O 1
ATOM 2345 N N . ILE A 1 288 ? -12.967 -13.140 3.335 1.00 94.38 288 ILE A N 1
ATOM 2346 C CA . ILE A 1 288 ? -13.708 -14.361 2.990 1.00 94.38 288 ILE A CA 1
ATOM 2347 C C . ILE A 1 288 ? -13.990 -14.421 1.485 1.00 94.38 288 ILE A C 1
ATOM 2349 O O . ILE A 1 288 ? -13.865 -15.492 0.893 1.00 94.38 288 ILE A O 1
ATOM 2353 N N . LEU A 1 289 ? -14.349 -13.296 0.856 1.00 96.25 289 LEU A N 1
ATOM 2354 C CA . LEU A 1 289 ? -14.562 -13.226 -0.591 1.00 96.25 289 LEU A CA 1
ATOM 2355 C C . LEU A 1 289 ? -13.293 -13.608 -1.372 1.00 96.25 289 LEU A C 1
ATOM 2357 O O . LEU A 1 28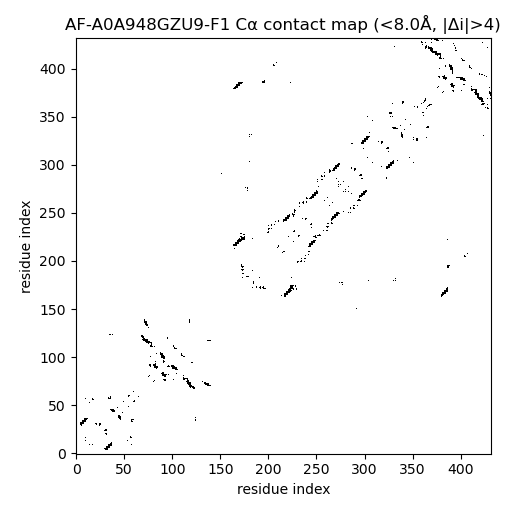9 ? -13.366 -14.466 -2.248 1.00 96.25 289 LEU A O 1
ATOM 2361 N N . LEU A 1 290 ? -12.136 -13.047 -1.002 1.00 95.62 290 LEU A N 1
ATOM 2362 C CA . LEU A 1 290 ? -10.834 -13.415 -1.575 1.00 95.62 290 LEU A CA 1
ATOM 2363 C C . LEU A 1 290 ? -10.551 -14.915 -1.412 1.00 95.62 290 LEU A C 1
ATOM 2365 O O . LEU A 1 290 ? -10.243 -15.600 -2.386 1.00 95.62 290 LEU A O 1
ATOM 2369 N N . LYS A 1 291 ? -10.710 -15.450 -0.196 1.00 92.81 291 LYS A N 1
ATOM 2370 C CA . LYS A 1 291 ? -10.455 -16.870 0.084 1.00 92.81 291 LYS A CA 1
ATOM 2371 C C . LYS A 1 291 ? -11.363 -17.800 -0.720 1.00 92.81 291 LYS A C 1
ATOM 2373 O O . LYS A 1 291 ? -10.889 -18.805 -1.237 1.00 92.81 291 LYS A O 1
ATOM 2378 N N . LYS A 1 292 ? -12.653 -17.471 -0.847 1.00 95.44 292 LYS A N 1
ATOM 2379 C CA . LYS A 1 292 ? -13.609 -18.246 -1.660 1.00 95.44 292 LYS A CA 1
ATOM 2380 C C . LYS A 1 292 ? -13.256 -18.237 -3.144 1.00 95.44 292 LYS A C 1
ATOM 2382 O O . LYS A 1 292 ? -13.512 -19.222 -3.824 1.00 95.44 292 LYS A O 1
ATOM 2387 N N . ALA A 1 293 ? -12.648 -17.156 -3.623 1.00 95.81 293 ALA A N 1
ATOM 2388 C CA . ALA A 1 293 ? -12.119 -17.060 -4.977 1.00 95.81 293 ALA A CA 1
ATOM 2389 C C . ALA A 1 293 ? -10.732 -17.718 -5.141 1.00 95.81 293 ALA A C 1
ATOM 2391 O O . ALA A 1 293 ? -10.141 -17.617 -6.206 1.00 95.81 293 ALA A O 1
ATOM 2392 N N . GLY A 1 294 ? -10.205 -18.398 -4.114 1.00 94.88 294 GLY A N 1
ATOM 2393 C CA . GLY A 1 294 ? -8.946 -19.147 -4.175 1.00 94.88 294 GLY A CA 1
ATOM 2394 C C . GLY A 1 294 ? -7.693 -18.341 -3.828 1.00 94.88 294 GLY A C 1
ATOM 2395 O O . GLY A 1 294 ? -6.598 -18.904 -3.813 1.00 94.88 294 GLY A O 1
ATOM 2396 N N . PHE A 1 295 ? -7.816 -17.048 -3.513 1.00 94.06 295 PHE A N 1
ATOM 2397 C CA . PHE A 1 295 ? -6.661 -16.224 -3.162 1.00 94.06 295 PHE A CA 1
ATOM 2398 C C . PHE A 1 295 ? -6.085 -16.615 -1.802 1.00 94.06 295 PHE A C 1
ATOM 2400 O O . PHE A 1 295 ? -6.801 -16.837 -0.819 1.00 94.06 295 PHE A O 1
ATOM 2407 N N . LYS A 1 296 ? -4.753 -16.600 -1.718 1.00 86.62 296 LYS A N 1
ATOM 2408 C CA . LYS A 1 296 ? -4.048 -16.606 -0.436 1.00 86.62 296 LYS A CA 1
ATOM 2409 C C . LYS A 1 296 ? -4.118 -15.196 0.144 1.00 86.62 296 LYS A C 1
ATOM 2411 O O . LYS A 1 296 ? -3.492 -14.285 -0.391 1.00 86.62 296 LYS A O 1
ATOM 2416 N N . ALA A 1 297 ? -4.902 -15.047 1.209 1.00 84.00 297 ALA A N 1
ATOM 2417 C CA . ALA A 1 297 ? -5.118 -13.783 1.897 1.00 84.00 297 ALA A CA 1
ATOM 2418 C C . ALA A 1 297 ? -5.005 -13.977 3.415 1.00 84.00 297 ALA A C 1
ATOM 2420 O O . ALA A 1 297 ? -5.767 -14.745 4.012 1.00 84.00 297 ALA A O 1
ATOM 2421 N N . GLY A 1 298 ? -4.028 -13.305 4.021 1.00 85.31 298 GLY A N 1
ATOM 2422 C CA . GLY A 1 298 ? -3.818 -13.255 5.467 1.00 85.31 298 GLY A CA 1
ATOM 2423 C C . GLY A 1 298 ? -3.904 -11.821 5.971 1.00 85.31 298 GLY A C 1
ATOM 2424 O O . GLY A 1 298 ? -3.568 -10.890 5.241 1.00 85.31 298 GLY A O 1
ATOM 2425 N N . VAL A 1 299 ? -4.358 -11.646 7.209 1.00 92.50 299 VAL A N 1
ATOM 2426 C CA . VAL A 1 299 ? -4.431 -10.331 7.844 1.00 92.50 299 VAL A CA 1
ATOM 2427 C C . VAL A 1 299 ? -3.158 -10.068 8.628 1.00 92.50 299 VAL A C 1
ATOM 2429 O O . VAL A 1 299 ? -2.756 -10.878 9.456 1.00 92.50 299 VAL A O 1
ATOM 2432 N N . CYS A 1 300 ? -2.546 -8.917 8.388 1.00 92.25 300 CYS A N 1
ATOM 2433 C CA . CYS A 1 300 ? -1.463 -8.369 9.178 1.00 92.25 300 CYS A CA 1
ATOM 2434 C C . CYS A 1 300 ? -1.999 -7.231 10.051 1.00 92.25 300 CYS A C 1
ATOM 2436 O O . CYS A 1 300 ? -2.688 -6.325 9.578 1.00 92.25 300 CYS A O 1
ATOM 2438 N N . TYR A 1 301 ? -1.672 -7.278 11.336 1.00 93.81 301 TYR A N 1
ATOM 2439 C CA . TYR A 1 301 ? -1.984 -6.236 12.302 1.00 93.81 301 TYR A CA 1
ATOM 2440 C C . TYR A 1 301 ? -0.697 -5.587 12.811 1.00 93.81 301 TYR A C 1
ATOM 2442 O O . TYR A 1 301 ? 0.317 -6.257 13.006 1.00 93.81 301 TYR A O 1
ATOM 2450 N N . LEU A 1 302 ? -0.723 -4.278 13.057 1.00 92.69 302 LEU A N 1
ATOM 2451 C CA . LEU A 1 302 ? 0.445 -3.556 13.560 1.00 92.69 302 LEU A CA 1
ATOM 2452 C C . LEU A 1 302 ? 0.420 -3.470 15.089 1.00 92.69 302 LEU A C 1
ATOM 2454 O O . LEU A 1 302 ? -0.561 -3.022 15.683 1.00 92.69 302 LEU A O 1
ATOM 2458 N N . ALA A 1 303 ? 1.530 -3.816 15.732 1.00 93.12 303 ALA A N 1
ATOM 2459 C CA . ALA A 1 303 ? 1.754 -3.709 17.172 1.00 93.12 303 ALA A CA 1
ATOM 2460 C C . ALA A 1 303 ? 2.014 -2.252 17.624 1.00 93.12 303 ALA A C 1
ATOM 2462 O O . ALA A 1 303 ? 2.969 -1.961 18.344 1.00 93.12 303 ALA A O 1
ATOM 2463 N N . TYR A 1 304 ? 1.184 -1.312 17.165 1.00 94.12 304 TYR A N 1
ATOM 2464 C CA . TYR A 1 304 ? 1.255 0.103 17.531 1.00 94.12 304 TYR A CA 1
ATOM 2465 C C . TYR A 1 304 ? 0.801 0.298 18.995 1.00 94.12 304 TYR A C 1
ATOM 2467 O O . TYR A 1 304 ? -0.233 -0.263 19.374 1.00 94.12 304 TYR A O 1
ATOM 2475 N N . PRO A 1 305 ? 1.515 1.071 19.844 1.00 92.19 305 PRO A N 1
ATOM 2476 C CA . PRO A 1 305 ? 1.325 1.008 21.298 1.00 92.19 305 PRO A CA 1
ATOM 2477 C C . PRO A 1 305 ? -0.123 1.229 21.791 1.00 92.19 305 PRO A C 1
ATOM 2479 O O . PRO A 1 305 ? -0.602 0.415 22.585 1.00 92.19 305 PRO A O 1
ATOM 2482 N N . PRO A 1 306 ? -0.896 2.214 21.281 1.00 91.38 306 PRO A N 1
ATOM 2483 C CA . PRO A 1 306 ? -2.312 2.394 21.637 1.00 91.38 306 PRO A CA 1
ATOM 2484 C C . PRO A 1 306 ? -3.223 1.191 21.394 1.00 91.38 306 PRO A C 1
ATOM 2486 O O . PRO A 1 306 ? -4.268 1.069 22.032 1.00 91.38 306 PRO A O 1
ATOM 2489 N N . GLN A 1 307 ? -2.863 0.319 20.453 1.00 92.88 307 GLN A N 1
ATOM 2490 C CA . GLN A 1 307 ? -3.723 -0.766 19.987 1.00 92.88 307 GLN A CA 1
ATOM 2491 C C . GLN A 1 307 ? -3.200 -2.164 20.368 1.00 92.88 307 GLN A C 1
ATOM 2493 O O . GLN A 1 307 ? -3.816 -3.167 20.004 1.00 92.88 307 GLN A O 1
ATOM 2498 N N . MET A 1 308 ? -2.129 -2.240 21.172 1.00 90.56 308 MET A N 1
ATOM 2499 C CA . MET A 1 308 ? -1.538 -3.489 21.683 1.00 90.56 308 MET A CA 1
ATOM 2500 C C . MET A 1 308 ? -2.531 -4.337 22.485 1.00 90.56 308 MET A C 1
ATOM 2502 O O . MET A 1 308 ? -2.617 -5.550 22.303 1.00 90.56 308 MET A O 1
ATOM 2506 N N . LYS A 1 309 ? -3.349 -3.701 23.335 1.00 89.62 309 LYS A N 1
ATOM 2507 C CA . LYS A 1 309 ? -4.350 -4.396 24.169 1.00 89.62 309 LYS A CA 1
ATOM 2508 C C . LYS A 1 309 ? -5.417 -5.133 23.350 1.00 89.62 309 LYS A C 1
ATOM 2510 O O . LYS A 1 309 ? -6.081 -6.018 23.877 1.00 89.62 309 LYS A O 1
ATOM 2515 N N . GLN A 1 310 ? -5.584 -4.772 22.077 1.00 92.44 310 GLN A N 1
ATOM 2516 C CA . GLN A 1 310 ? -6.596 -5.345 21.192 1.00 92.44 310 GLN A CA 1
ATOM 2517 C C . GLN A 1 310 ? -6.093 -6.584 20.434 1.00 92.44 310 GLN A C 1
ATOM 2519 O O . GLN A 1 310 ? -6.909 -7.301 19.861 1.00 92.44 310 GLN A O 1
ATOM 2524 N N . ILE A 1 311 ? -4.782 -6.878 20.461 1.00 91.88 311 ILE A N 1
ATOM 2525 C CA . ILE A 1 311 ? -4.165 -7.982 19.700 1.00 91.88 311 ILE A CA 1
ATOM 2526 C C . ILE A 1 311 ? -4.871 -9.313 19.975 1.00 91.88 311 ILE A C 1
ATOM 2528 O O . ILE A 1 311 ? -5.273 -9.994 19.037 1.00 91.88 311 ILE A O 1
ATOM 2532 N N . GLY A 1 312 ? -5.068 -9.669 21.249 1.00 90.88 312 GLY A N 1
ATOM 2533 C CA . GLY A 1 312 ? -5.710 -10.936 21.615 1.00 90.88 312 GLY A CA 1
ATOM 2534 C C . GLY A 1 312 ? -7.163 -11.038 21.137 1.00 90.88 312 GLY A C 1
ATOM 2535 O O . GLY A 1 312 ? -7.588 -12.100 20.690 1.00 90.88 312 GLY A O 1
ATOM 2536 N N . GLY A 1 313 ? -7.903 -9.925 21.183 1.00 93.31 313 GLY A N 1
ATOM 2537 C CA . GLY A 1 313 ? -9.284 -9.857 20.703 1.00 93.31 313 GLY A CA 1
ATOM 2538 C C . GLY A 1 313 ? -9.372 -10.026 19.189 1.00 93.31 313 GLY A C 1
ATOM 2539 O O . GLY A 1 313 ? -10.104 -10.890 18.714 1.00 93.31 313 GLY A O 1
ATOM 2540 N N . PHE A 1 314 ? -8.580 -9.263 18.431 1.00 94.00 314 PHE A N 1
ATOM 2541 C CA . PHE A 1 314 ? -8.582 -9.362 16.971 1.00 94.00 314 PHE A CA 1
ATOM 2542 C C . PHE A 1 314 ? -8.037 -10.692 16.467 1.00 94.00 314 PHE A C 1
ATOM 2544 O O . PHE A 1 314 ? -8.631 -11.260 15.556 1.00 94.00 314 PHE A O 1
ATOM 2551 N N . LYS A 1 315 ? -6.981 -11.233 17.088 1.00 92.50 315 LYS A N 1
ATOM 2552 C CA . LYS A 1 315 ? -6.491 -12.583 16.781 1.00 92.50 315 LYS A CA 1
ATOM 2553 C C . LYS A 1 315 ? -7.640 -13.586 16.815 1.00 92.50 315 LYS A C 1
ATOM 2555 O O . LYS A 1 315 ? -7.858 -14.291 15.838 1.00 92.50 315 LYS A O 1
ATOM 2560 N N . ARG A 1 316 ? -8.395 -13.599 17.918 1.00 93.12 316 ARG A N 1
ATOM 2561 C CA . ARG A 1 316 ? -9.529 -14.508 18.097 1.00 93.12 316 ARG A CA 1
ATOM 2562 C C . ARG A 1 316 ? -10.603 -14.289 17.034 1.00 93.12 316 ARG A C 1
ATOM 2564 O O . ARG A 1 316 ? -11.016 -15.245 16.401 1.00 93.12 316 ARG A O 1
ATOM 2571 N N . ILE A 1 317 ? -10.994 -13.038 16.791 1.00 94.12 317 ILE A N 1
ATOM 2572 C CA . ILE A 1 317 ? -12.002 -12.684 15.780 1.00 94.12 317 ILE A CA 1
ATOM 2573 C C . ILE A 1 317 ? -11.611 -13.198 14.381 1.00 94.12 317 ILE A C 1
ATOM 2575 O O . ILE A 1 317 ? -12.441 -13.784 13.681 1.00 94.12 317 ILE A O 1
ATOM 2579 N N . PHE A 1 318 ? -10.356 -13.000 13.966 1.00 92.31 318 PHE A N 1
ATOM 2580 C CA . PHE A 1 318 ? -9.888 -13.448 12.654 1.00 92.31 318 PHE A CA 1
ATOM 2581 C C . PHE A 1 318 ? -9.750 -14.970 12.577 1.00 92.31 318 PHE A C 1
ATOM 2583 O O . PHE A 1 318 ? -10.217 -15.560 11.604 1.00 92.31 318 PHE A O 1
ATOM 2590 N N . GLU A 1 319 ? -9.188 -15.617 13.599 1.00 91.25 319 GLU A N 1
ATOM 2591 C CA . GLU A 1 319 ? -9.039 -17.077 13.640 1.00 91.25 319 GLU A CA 1
ATOM 2592 C C . GLU A 1 319 ? -10.389 -17.803 13.687 1.00 91.25 319 GLU A C 1
ATOM 2594 O O . GLU A 1 319 ? -10.580 -18.758 12.935 1.00 91.25 319 GLU A O 1
ATOM 2599 N N . ASP A 1 320 ? -11.349 -17.314 14.480 1.00 93.19 320 ASP A N 1
ATOM 2600 C CA . ASP A 1 320 ? -12.722 -17.840 14.535 1.00 93.19 320 ASP A CA 1
ATOM 2601 C C . ASP A 1 320 ? -13.440 -17.665 13.179 1.00 93.19 320 ASP A C 1
ATOM 2603 O O . ASP A 1 320 ? -14.304 -18.460 12.811 1.00 93.19 320 ASP A O 1
ATOM 2607 N N . SER A 1 321 ? -13.031 -16.665 12.387 1.00 90.75 321 SER A N 1
ATOM 2608 C CA . SER A 1 321 ? -13.480 -16.452 11.001 1.00 90.75 321 SER A CA 1
ATOM 2609 C C . SER A 1 321 ? -12.676 -17.259 9.966 1.00 90.75 321 SER A C 1
ATOM 2611 O O . SER A 1 321 ? -12.868 -17.107 8.756 1.00 90.75 321 SER A O 1
ATOM 2613 N N . GLY A 1 322 ? -11.744 -18.104 10.415 1.00 90.56 322 GLY A N 1
ATOM 2614 C CA . GLY A 1 322 ? -10.860 -18.909 9.576 1.00 90.56 322 GLY A CA 1
ATOM 2615 C C . GLY A 1 322 ? -9.816 -18.097 8.805 1.00 90.56 322 GLY A C 1
ATOM 2616 O O . GLY A 1 322 ? -9.315 -18.571 7.786 1.00 90.56 322 GLY A O 1
ATOM 2617 N N . ILE A 1 323 ? -9.505 -16.869 9.211 1.00 89.75 323 ILE A N 1
ATOM 2618 C CA . ILE A 1 323 ? -8.541 -15.980 8.553 1.00 89.75 323 ILE A CA 1
ATOM 2619 C C . ILE A 1 323 ? -7.221 -16.011 9.328 1.00 89.75 323 ILE A C 1
ATOM 2621 O O . ILE A 1 323 ? -7.196 -15.838 10.544 1.00 89.75 323 ILE A O 1
ATOM 2625 N N . ASN A 1 324 ? -6.108 -16.205 8.615 1.00 89.81 324 ASN A N 1
ATOM 2626 C CA . ASN A 1 324 ? -4.782 -16.202 9.231 1.00 89.81 324 ASN A CA 1
ATOM 2627 C C . ASN A 1 324 ? -4.459 -14.807 9.774 1.00 89.81 324 ASN A C 1
ATOM 2629 O O . ASN A 1 324 ? -4.586 -13.822 9.045 1.00 89.81 324 ASN A O 1
ATOM 2633 N N . PHE A 1 325 ? -3.995 -14.745 11.021 1.00 88.88 325 PHE A N 1
ATOM 2634 C CA . PHE A 1 325 ? -3.614 -13.510 11.693 1.00 88.88 325 PHE A CA 1
ATOM 2635 C C . PHE A 1 325 ? -2.100 -13.458 11.912 1.00 88.88 325 PHE A C 1
ATOM 2637 O O . PHE A 1 325 ? -1.525 -14.303 12.598 1.00 88.88 325 PHE A O 1
ATOM 2644 N N . ALA A 1 326 ? -1.462 -12.444 11.342 1.00 88.75 326 ALA A N 1
ATOM 2645 C CA . ALA A 1 326 ? -0.061 -12.111 11.523 1.00 88.75 326 ALA A CA 1
ATOM 2646 C C . ALA A 1 326 ? 0.072 -10.755 12.222 1.00 88.75 326 ALA A C 1
ATOM 2648 O O . ALA A 1 326 ? -0.815 -9.903 12.166 1.00 88.75 326 ALA A O 1
ATOM 2649 N N . LEU A 1 327 ? 1.220 -10.547 12.860 1.00 88.88 327 LEU A N 1
ATOM 2650 C CA . LEU A 1 327 ? 1.550 -9.298 13.533 1.00 88.88 327 LEU A CA 1
ATOM 2651 C C . LEU A 1 327 ? 2.842 -8.721 12.946 1.00 88.88 327 LEU A C 1
ATOM 2653 O O . LEU A 1 327 ? 3.765 -9.462 12.594 1.00 88.88 327 LEU A O 1
ATOM 2657 N N . ALA A 1 328 ? 2.920 -7.398 12.867 1.00 88.19 328 ALA A N 1
ATOM 2658 C CA . ALA A 1 328 ? 4.139 -6.650 12.592 1.00 88.19 328 ALA A CA 1
ATOM 2659 C C . ALA A 1 328 ? 4.495 -5.770 13.793 1.00 88.19 328 ALA A C 1
ATOM 2661 O O . ALA A 1 328 ? 3.614 -5.170 14.409 1.00 88.19 328 ALA A O 1
ATOM 2662 N N . ALA A 1 329 ? 5.785 -5.690 14.124 1.00 90.62 329 ALA A N 1
ATOM 2663 C CA . ALA A 1 329 ? 6.278 -4.758 15.132 1.00 90.62 329 ALA A CA 1
ATOM 2664 C C . ALA A 1 329 ? 6.139 -3.313 14.628 1.00 90.62 329 ALA A C 1
ATOM 2666 O O . ALA A 1 329 ? 6.346 -3.039 13.446 1.00 90.62 329 ALA A O 1
ATOM 2667 N N . PHE A 1 330 ? 5.788 -2.390 15.519 1.00 92.94 330 PHE A N 1
ATOM 2668 C CA . PHE A 1 330 ? 5.786 -0.965 15.217 1.00 92.94 330 PHE A CA 1
ATOM 2669 C C . PHE A 1 330 ? 7.207 -0.411 15.277 1.00 92.94 330 PHE A C 1
ATOM 2671 O O . PHE A 1 330 ? 7.953 -0.672 16.219 1.00 92.94 330 PHE A O 1
ATOM 2678 N N . TRP A 1 331 ? 7.535 0.385 14.267 1.00 92.38 331 TRP A N 1
ATOM 2679 C CA . TRP A 1 331 ? 8.765 1.147 14.164 1.00 92.38 331 TRP A CA 1
ATOM 2680 C C . TRP A 1 331 ? 8.408 2.612 13.979 1.00 92.38 331 TRP A C 1
ATOM 2682 O O . TRP A 1 331 ? 7.653 2.958 13.072 1.00 92.38 331 TRP A O 1
ATOM 2692 N N . GLY A 1 332 ? 8.936 3.463 14.850 1.00 91.19 332 GLY A N 1
ATOM 2693 C CA . GLY A 1 332 ? 8.632 4.888 14.844 1.00 91.19 332 GLY A CA 1
ATOM 2694 C C . GLY A 1 332 ? 8.562 5.475 16.243 1.00 91.19 332 GLY A C 1
ATOM 2695 O O . GLY A 1 332 ? 8.910 4.833 17.235 1.00 91.19 332 GLY A O 1
ATOM 2696 N N . GLU A 1 333 ? 8.105 6.717 16.321 1.00 91.81 333 GLU A N 1
ATOM 2697 C CA . GLU A 1 333 ? 7.908 7.410 17.587 1.00 91.81 333 GLU A CA 1
ATOM 2698 C C . GLU A 1 333 ? 6.449 7.366 18.028 1.00 91.81 333 GLU A C 1
ATOM 2700 O O . GLU A 1 333 ? 5.518 7.552 17.245 1.00 91.81 333 GLU A O 1
ATOM 2705 N N . TYR A 1 334 ? 6.244 7.146 19.322 1.00 92.50 334 TYR A N 1
ATOM 2706 C CA . TYR A 1 334 ? 4.944 7.310 19.949 1.00 92.50 334 TYR A CA 1
ATOM 2707 C C . TYR A 1 334 ? 5.110 7.813 21.381 1.00 92.50 334 TYR A C 1
ATOM 2709 O O . TYR A 1 334 ? 5.822 7.205 22.178 1.00 92.50 334 TYR A O 1
ATOM 2717 N N . ALA A 1 335 ? 4.432 8.917 21.710 1.00 91.25 335 ALA A N 1
ATOM 2718 C CA . ALA A 1 335 ? 4.456 9.539 23.037 1.00 91.25 335 ALA A CA 1
ATOM 2719 C C . ALA A 1 335 ? 5.885 9.783 23.581 1.00 91.25 335 ALA A C 1
ATOM 2721 O O . ALA A 1 335 ? 6.170 9.497 24.744 1.00 91.25 335 ALA A O 1
ATOM 2722 N N . GLY A 1 336 ? 6.791 10.274 22.722 1.00 91.94 336 GLY A N 1
ATOM 2723 C CA . GLY A 1 336 ? 8.190 10.569 23.070 1.00 91.94 336 GLY A CA 1
ATOM 2724 C C . GLY A 1 336 ? 9.082 9.338 23.268 1.00 91.94 336 GLY A C 1
ATOM 2725 O O . GLY A 1 336 ? 10.191 9.459 23.780 1.00 91.94 336 GLY A O 1
ATOM 2726 N N . LYS A 1 337 ? 8.598 8.146 22.903 1.00 94.38 337 LYS A N 1
ATOM 2727 C CA . LYS A 1 337 ? 9.355 6.893 22.935 1.00 94.38 337 LYS A CA 1
ATOM 2728 C C . LYS A 1 337 ? 9.608 6.391 21.522 1.00 94.38 337 LYS A C 1
ATOM 2730 O O . LYS A 1 337 ? 8.699 6.411 20.691 1.00 94.38 337 LYS A O 1
ATOM 2735 N N . ARG A 1 338 ? 10.815 5.878 21.285 1.00 93.75 338 ARG A N 1
ATOM 2736 C CA . ARG A 1 338 ? 11.230 5.286 20.010 1.00 93.75 338 ARG A CA 1
ATOM 2737 C C . ARG A 1 338 ? 11.067 3.768 20.044 1.00 93.75 338 ARG A C 1
ATOM 2739 O O . ARG A 1 338 ? 11.545 3.117 20.971 1.00 93.75 338 ARG A O 1
ATOM 2746 N N . TYR A 1 339 ? 10.359 3.229 19.064 1.00 92.94 339 TYR A N 1
ATOM 2747 C CA . TYR A 1 339 ? 10.112 1.803 18.895 1.00 92.94 339 TYR A CA 1
ATOM 2748 C C . TYR A 1 339 ? 10.923 1.276 17.706 1.00 92.94 339 TYR A C 1
ATOM 2750 O O . TYR A 1 339 ? 11.055 1.994 16.705 1.00 92.94 339 TYR A O 1
ATOM 2758 N N . PRO A 1 340 ? 11.420 0.031 17.796 1.00 92.25 340 PRO A N 1
ATOM 2759 C CA . PRO A 1 340 ? 11.034 -1.013 18.753 1.00 92.25 340 PRO A CA 1
ATOM 2760 C C . PRO A 1 340 ? 11.770 -0.964 20.102 1.00 92.25 340 PRO A C 1
ATOM 2762 O O . PRO A 1 340 ? 11.399 -1.704 21.009 1.00 92.25 340 PRO A O 1
ATOM 2765 N N . GLU A 1 341 ? 12.768 -0.095 20.281 1.00 91.88 341 GLU A N 1
ATOM 2766 C CA . GLU A 1 341 ? 13.661 -0.107 21.454 1.00 91.88 341 GLU A CA 1
ATOM 2767 C C . GLU A 1 341 ? 12.929 0.115 22.787 1.00 91.88 341 GLU A C 1
ATOM 2769 O O . GLU A 1 341 ? 13.387 -0.326 23.839 1.00 91.88 341 GLU A O 1
ATOM 2774 N N . SER A 1 342 ? 11.781 0.793 22.747 1.00 94.62 342 SER A N 1
ATOM 2775 C CA . SER A 1 342 ? 10.976 1.111 23.929 1.00 94.62 342 SER A CA 1
ATOM 2776 C C . SER A 1 342 ? 9.912 0.070 24.283 1.00 94.62 342 SER A C 1
ATOM 2778 O O . SER A 1 342 ? 9.154 0.308 25.229 1.00 94.62 342 SER A O 1
ATOM 2780 N N . TYR A 1 343 ? 9.813 -1.053 23.558 1.00 92.38 343 TYR A N 1
ATOM 2781 C CA . TYR A 1 343 ? 8.915 -2.131 23.969 1.00 92.38 343 TYR A CA 1
ATOM 2782 C C . TYR A 1 343 ? 9.334 -2.699 25.329 1.00 92.38 343 TYR A C 1
ATOM 2784 O O . TYR A 1 343 ? 10.496 -3.022 25.574 1.00 92.38 343 TYR A O 1
ATOM 2792 N N . THR A 1 344 ? 8.365 -2.870 26.222 1.00 92.19 344 THR A N 1
ATOM 2793 C CA . THR A 1 344 ? 8.563 -3.593 27.480 1.00 92.19 344 THR A CA 1
ATOM 2794 C C . THR A 1 344 ? 8.734 -5.091 27.226 1.00 92.19 344 THR A C 1
ATOM 2796 O O . THR A 1 344 ? 8.266 -5.625 26.220 1.00 92.19 344 THR A O 1
ATOM 2799 N N . GLN A 1 345 ? 9.329 -5.813 28.180 1.00 89.50 345 GLN A N 1
ATOM 2800 C CA . GLN A 1 345 ? 9.463 -7.270 28.075 1.00 89.50 345 GLN A CA 1
ATOM 2801 C C . GLN A 1 345 ? 8.104 -7.968 27.889 1.00 89.50 345 GLN A C 1
ATOM 2803 O O . GLN A 1 345 ? 7.992 -8.883 27.081 1.00 89.50 345 GLN A O 1
ATOM 2808 N N . GLN A 1 346 ? 7.055 -7.481 28.563 1.00 90.62 346 GLN A N 1
ATOM 2809 C CA . GLN A 1 346 ? 5.692 -8.002 28.418 1.00 90.62 346 GLN A CA 1
ATOM 2810 C C . GLN A 1 346 ? 5.135 -7.795 27.000 1.00 90.62 346 GLN A C 1
ATOM 2812 O O . GLN A 1 346 ? 4.496 -8.690 26.453 1.00 90.62 346 GLN A O 1
ATOM 2817 N N . GLU A 1 347 ? 5.384 -6.636 26.384 1.00 91.56 347 GLU A N 1
ATOM 2818 C CA . GLU A 1 347 ? 4.966 -6.361 25.003 1.00 91.56 347 GLU A CA 1
ATOM 2819 C C . GLU A 1 347 ? 5.757 -7.200 23.997 1.00 91.56 347 GLU A C 1
ATOM 2821 O O . GLU A 1 347 ? 5.175 -7.741 23.059 1.00 91.56 347 GLU A O 1
ATOM 2826 N N . ILE A 1 348 ? 7.063 -7.374 24.214 1.00 89.00 348 ILE A N 1
ATOM 2827 C CA . ILE A 1 348 ? 7.896 -8.268 23.405 1.00 89.00 348 ILE A CA 1
ATOM 2828 C C . ILE A 1 348 ? 7.369 -9.703 23.494 1.00 89.00 348 ILE A C 1
ATOM 2830 O O . ILE A 1 348 ? 7.227 -10.361 22.466 1.00 89.00 348 ILE A O 1
ATOM 2834 N N . ASP A 1 349 ? 7.065 -10.194 24.696 1.00 88.56 349 ASP A N 1
ATOM 2835 C CA . ASP A 1 349 ? 6.538 -11.546 24.902 1.00 88.56 349 ASP A CA 1
ATOM 2836 C C . ASP A 1 349 ? 5.147 -11.725 24.268 1.00 88.56 349 ASP A C 1
ATOM 2838 O O . ASP A 1 349 ? 4.833 -12.815 23.793 1.00 88.56 349 ASP A O 1
ATOM 2842 N N . LEU A 1 350 ? 4.349 -10.652 24.177 1.00 88.44 350 LEU A N 1
ATOM 2843 C CA . LEU A 1 350 ? 3.084 -10.635 23.440 1.00 88.44 350 LEU A CA 1
ATOM 2844 C C . LEU A 1 350 ? 3.290 -10.676 21.915 1.00 88.44 350 LEU A C 1
ATOM 2846 O O . LEU A 1 350 ? 2.531 -11.349 21.225 1.00 88.44 350 LEU A O 1
ATOM 2850 N N . ILE A 1 351 ? 4.291 -9.973 21.374 1.00 88.19 351 ILE A N 1
ATOM 2851 C CA . ILE A 1 351 ? 4.542 -9.891 19.922 1.00 88.19 351 ILE A CA 1
ATOM 2852 C C . ILE A 1 351 ? 5.260 -11.142 19.394 1.00 88.19 351 ILE A C 1
ATOM 2854 O O . ILE A 1 351 ? 4.950 -11.626 18.303 1.00 88.19 351 ILE A O 1
ATOM 2858 N N . ARG A 1 352 ? 6.224 -11.676 20.153 1.00 85.31 352 ARG A N 1
ATOM 2859 C CA . ARG A 1 352 ? 7.148 -12.741 19.724 1.00 85.31 352 ARG A CA 1
ATOM 2860 C C . ARG A 1 352 ? 6.462 -13.955 19.071 1.00 85.31 352 ARG A C 1
ATOM 2862 O O . ARG A 1 352 ? 6.961 -14.380 18.028 1.00 85.31 352 ARG A O 1
ATOM 2869 N N . PRO A 1 353 ? 5.339 -14.498 19.589 1.00 84.94 353 PRO A N 1
ATOM 2870 C CA . PRO A 1 353 ? 4.691 -15.677 19.007 1.00 84.94 353 PRO A CA 1
ATOM 2871 C C . PRO A 1 353 ? 4.215 -15.487 17.561 1.00 84.94 353 PRO A C 1
ATOM 2873 O O . PRO A 1 353 ? 4.059 -16.465 16.838 1.00 84.94 353 PRO A O 1
ATOM 2876 N N . PHE A 1 354 ? 3.999 -14.243 17.127 1.00 82.44 354 PHE A N 1
ATOM 2877 C CA . PHE A 1 354 ? 3.493 -13.922 15.792 1.00 82.44 354 PHE A CA 1
ATOM 2878 C C . PHE A 1 354 ? 4.591 -13.666 14.760 1.00 82.44 354 PHE A C 1
ATOM 2880 O O . PHE A 1 354 ? 4.302 -13.570 13.567 1.00 82.44 354 PHE A O 1
ATOM 2887 N N . LEU A 1 355 ? 5.841 -13.498 15.197 1.00 73.19 355 LEU A N 1
ATOM 2888 C CA . LEU A 1 355 ? 6.927 -13.170 14.280 1.00 73.19 355 LEU A CA 1
ATOM 2889 C C . LEU A 1 355 ? 7.464 -14.400 13.554 1.00 73.19 355 LEU A C 1
ATOM 2891 O O . LEU A 1 355 ? 7.984 -14.235 12.456 1.00 73.19 355 LEU A O 1
ATOM 2895 N N . GLY A 1 356 ? 7.279 -15.601 14.118 1.00 66.50 356 GLY A N 1
ATOM 2896 C CA . GLY A 1 356 ? 7.502 -16.906 13.472 1.00 66.50 356 GLY A CA 1
ATOM 2897 C C . GLY A 1 356 ? 8.947 -17.236 13.072 1.00 66.50 356 GLY A C 1
ATOM 2898 O O . GLY A 1 356 ? 9.267 -18.403 12.879 1.00 66.50 356 GLY A O 1
ATOM 2899 N N . ASP A 1 357 ? 9.813 -16.231 12.979 1.00 70.56 357 ASP A N 1
ATOM 2900 C CA . ASP A 1 357 ? 11.164 -16.288 12.441 1.00 70.56 357 ASP A CA 1
ATOM 2901 C C . ASP A 1 357 ? 12.135 -15.595 13.410 1.00 70.56 357 ASP A C 1
ATOM 2903 O O . ASP A 1 357 ? 11.887 -14.480 13.889 1.00 70.56 357 ASP A O 1
ATOM 2907 N N . ILE A 1 358 ? 13.237 -16.282 13.720 1.00 72.25 358 ILE A N 1
ATOM 2908 C CA . ILE A 1 358 ? 14.280 -15.789 14.621 1.00 72.25 358 ILE A CA 1
ATOM 2909 C C . ILE A 1 358 ? 14.932 -14.524 14.062 1.00 72.25 358 ILE A C 1
ATOM 2911 O O . ILE A 1 358 ? 15.201 -13.600 14.828 1.00 72.25 358 ILE A O 1
ATOM 2915 N N . ASP A 1 359 ? 15.094 -14.430 12.742 1.00 75.88 359 ASP A N 1
ATOM 2916 C CA . ASP A 1 359 ? 15.695 -13.267 12.095 1.00 75.88 359 ASP A CA 1
ATOM 2917 C C . ASP A 1 359 ? 14.760 -12.067 12.187 1.00 75.88 359 ASP A C 1
ATOM 2919 O O . ASP A 1 359 ? 15.194 -10.950 12.468 1.00 75.88 359 ASP A O 1
ATOM 2923 N N . ARG A 1 360 ? 13.447 -12.297 12.097 1.00 76.88 360 ARG A N 1
ATOM 2924 C CA . ARG A 1 360 ? 12.458 -11.248 12.351 1.00 76.88 360 ARG A CA 1
ATOM 2925 C C . ARG A 1 360 ? 12.558 -10.716 13.774 1.00 76.88 360 ARG A C 1
ATOM 2927 O O . ARG A 1 360 ? 12.488 -9.513 13.980 1.00 76.88 360 ARG A O 1
ATOM 2934 N N . ILE A 1 361 ? 12.764 -11.574 14.771 1.00 78.25 361 ILE A N 1
ATOM 2935 C CA . ILE A 1 361 ? 12.992 -11.119 16.153 1.00 78.25 361 ILE A CA 1
ATOM 2936 C C . ILE A 1 361 ? 14.293 -10.305 16.237 1.00 78.25 361 ILE A C 1
ATOM 2938 O O . ILE A 1 361 ? 14.311 -9.233 16.842 1.00 78.25 361 ILE A O 1
ATOM 2942 N N . THR A 1 362 ? 15.369 -10.795 15.629 1.00 79.62 362 THR A N 1
ATOM 2943 C CA . THR A 1 362 ? 16.692 -10.159 15.637 1.00 79.62 362 THR A CA 1
ATOM 2944 C C . THR A 1 362 ? 16.670 -8.766 15.007 1.00 79.62 362 THR A C 1
ATOM 2946 O O . THR A 1 362 ? 17.068 -7.789 15.639 1.00 79.62 362 THR A O 1
ATOM 2949 N N . TYR A 1 363 ? 16.140 -8.642 13.796 1.00 83.00 363 TYR A N 1
ATOM 2950 C CA . TYR A 1 363 ? 16.164 -7.380 13.066 1.00 83.00 363 TYR A CA 1
ATOM 2951 C C . TYR A 1 363 ? 14.978 -6.475 13.409 1.00 83.00 363 TYR A C 1
ATOM 2953 O O . TYR A 1 363 ? 15.178 -5.276 13.567 1.00 83.00 363 TYR A O 1
ATOM 2961 N N . HIS A 1 364 ? 13.757 -7.010 13.579 1.00 81.19 364 HIS A N 1
ATOM 2962 C CA . HIS A 1 364 ? 12.549 -6.182 13.780 1.00 81.19 364 HIS A CA 1
ATOM 2963 C C . HIS A 1 364 ? 12.247 -5.851 15.233 1.00 81.19 364 HIS A C 1
ATOM 2965 O O . HIS A 1 364 ? 11.613 -4.830 15.476 1.00 81.19 364 HIS A O 1
ATOM 2971 N N . LEU A 1 365 ? 12.622 -6.701 16.193 1.00 82.56 365 LEU A N 1
ATOM 2972 C CA . LEU A 1 365 ? 12.377 -6.415 17.613 1.00 82.56 365 LEU A CA 1
ATOM 2973 C C . LEU A 1 365 ? 13.624 -5.950 18.348 1.00 82.56 365 LEU A C 1
ATOM 2975 O O . LEU A 1 365 ? 13.516 -5.074 19.198 1.00 82.56 365 LEU A O 1
ATOM 2979 N N . LYS A 1 366 ? 14.793 -6.525 18.048 1.00 82.94 366 LYS A N 1
ATOM 2980 C CA . LYS A 1 366 ? 16.042 -6.151 18.728 1.00 82.94 366 LYS A CA 1
ATOM 2981 C C . LYS A 1 366 ? 16.815 -5.037 18.027 1.00 82.94 366 LYS A C 1
ATOM 2983 O O . LYS A 1 366 ? 17.786 -4.559 18.603 1.00 82.94 366 LYS A O 1
ATOM 2988 N N . SER A 1 367 ? 16.387 -4.611 16.834 1.00 85.12 367 SER A N 1
ATOM 2989 C CA . SER A 1 367 ? 17.050 -3.543 16.071 1.00 85.12 367 SER A CA 1
ATOM 2990 C C . SER A 1 367 ? 18.531 -3.868 15.790 1.00 85.12 367 SER A C 1
ATOM 2992 O O . SER A 1 367 ? 19.386 -2.985 15.800 1.00 85.12 367 SER A O 1
ATOM 2994 N N . GLU A 1 368 ? 18.871 -5.152 15.584 1.00 87.75 368 GLU A N 1
ATOM 2995 C CA . GLU A 1 368 ? 20.255 -5.534 15.278 1.00 87.75 368 GLU A CA 1
ATOM 2996 C C . GLU A 1 368 ? 20.682 -4.952 13.924 1.00 87.75 368 GLU A C 1
ATOM 2998 O O . GLU A 1 368 ? 19.942 -5.011 12.937 1.00 87.75 368 GLU A O 1
ATOM 3003 N N . SER A 1 369 ? 21.896 -4.402 13.866 1.00 93.31 369 SER A N 1
ATOM 3004 C CA . SER A 1 369 ? 22.407 -3.803 12.639 1.00 93.31 369 SER A CA 1
ATOM 3005 C C . SER A 1 369 ? 22.742 -4.873 11.591 1.00 93.31 369 SER A C 1
ATOM 3007 O O . SER A 1 369 ? 23.477 -5.822 11.883 1.00 93.31 369 SER A O 1
ATOM 3009 N N . PRO A 1 370 ? 22.251 -4.740 10.343 1.00 93.94 370 PRO A N 1
ATOM 3010 C CA . PRO A 1 370 ? 22.659 -5.603 9.242 1.00 93.94 370 PRO A CA 1
ATOM 3011 C C . PRO A 1 370 ? 23.980 -5.149 8.598 1.00 93.94 370 PRO A C 1
ATOM 3013 O O . PRO A 1 370 ? 24.463 -5.824 7.690 1.00 93.94 370 PRO A O 1
ATOM 3016 N N . LYS A 1 371 ? 24.540 -4.002 9.005 1.00 96.06 371 LYS A N 1
ATOM 3017 C CA . LYS A 1 371 ? 25.660 -3.350 8.324 1.00 96.06 371 LYS A CA 1
ATOM 3018 C C . LYS A 1 371 ? 26.860 -4.284 8.171 1.00 96.06 371 LYS A C 1
ATOM 3020 O O . LYS A 1 371 ? 27.283 -4.950 9.112 1.00 96.06 371 LYS A O 1
ATOM 3025 N N . GLY A 1 372 ? 27.402 -4.343 6.958 1.00 95.75 372 GLY A N 1
ATOM 3026 C CA . GLY A 1 372 ? 28.522 -5.212 6.597 1.00 95.75 372 GLY A CA 1
ATOM 3027 C C . GLY A 1 372 ? 28.149 -6.661 6.253 1.00 95.75 372 GLY A C 1
ATOM 3028 O O . GLY A 1 372 ? 28.953 -7.326 5.603 1.00 95.75 372 GLY A O 1
ATOM 3029 N N . LYS A 1 373 ? 26.948 -7.153 6.600 1.00 95.00 373 LYS A N 1
ATOM 3030 C CA . LYS A 1 373 ? 26.474 -8.479 6.155 1.00 95.00 373 LYS A CA 1
ATOM 3031 C C . LYS A 1 373 ? 26.213 -8.457 4.646 1.00 95.00 373 LYS A C 1
ATOM 3033 O O . LYS A 1 373 ? 25.760 -7.441 4.112 1.00 95.00 373 LYS A O 1
ATOM 3038 N N . LEU A 1 374 ? 26.496 -9.557 3.948 1.00 96.50 374 LEU A N 1
ATOM 3039 C CA . LEU A 1 374 ? 26.180 -9.665 2.523 1.00 96.50 374 LEU A CA 1
ATOM 3040 C C . LEU A 1 374 ? 24.664 -9.651 2.325 1.00 96.50 374 LEU A C 1
ATOM 3042 O O . LEU A 1 374 ? 23.917 -10.241 3.102 1.00 96.50 374 LEU A O 1
ATOM 3046 N N . CYS A 1 375 ? 24.203 -8.954 1.288 1.00 95.19 375 CYS A N 1
ATOM 3047 C CA . CYS A 1 375 ? 22.782 -8.767 1.045 1.00 95.19 375 CYS A CA 1
ATOM 3048 C C . CYS A 1 375 ? 22.450 -8.888 -0.442 1.00 95.19 375 CYS A C 1
ATOM 3050 O O . CYS A 1 375 ? 23.096 -8.281 -1.297 1.00 95.19 375 CYS A O 1
ATOM 3052 N N . ASN A 1 376 ? 21.383 -9.626 -0.744 1.00 95.88 376 ASN A N 1
ATOM 3053 C CA . ASN A 1 376 ? 20.829 -9.748 -2.091 1.00 95.88 376 ASN A CA 1
ATOM 3054 C C . ASN A 1 376 ? 20.116 -8.467 -2.576 1.00 95.88 376 ASN A C 1
ATOM 3056 O O . ASN A 1 376 ? 19.712 -8.410 -3.738 1.00 95.88 376 ASN A O 1
ATOM 3060 N N . ALA A 1 377 ? 19.961 -7.446 -1.726 1.00 95.31 377 ALA A N 1
ATOM 3061 C CA . ALA A 1 377 ? 19.429 -6.138 -2.101 1.00 95.31 377 ALA A CA 1
ATOM 3062 C C . ALA A 1 377 ? 20.353 -5.430 -3.111 1.00 95.31 377 ALA A C 1
ATOM 3064 O O . ALA A 1 377 ? 21.528 -5.172 -2.833 1.00 95.31 377 ALA A O 1
ATOM 3065 N N . GLY A 1 378 ? 19.802 -5.118 -4.280 1.00 95.94 378 GLY A N 1
ATOM 3066 C CA . GLY A 1 378 ? 20.484 -4.688 -5.497 1.00 95.94 378 GLY A CA 1
ATOM 3067 C C . GLY A 1 378 ? 20.832 -5.821 -6.474 1.00 95.94 378 GLY A C 1
ATOM 3068 O O . GLY A 1 378 ? 21.045 -5.530 -7.642 1.00 95.94 378 GLY A O 1
ATOM 3069 N N . TYR A 1 379 ? 20.848 -7.093 -6.047 1.00 95.38 379 TYR A N 1
ATOM 3070 C CA . TYR A 1 379 ? 21.219 -8.256 -6.878 1.00 95.38 379 TYR A CA 1
ATOM 3071 C C . TYR A 1 379 ? 20.023 -9.142 -7.261 1.00 95.38 379 TYR A C 1
ATOM 3073 O O . TYR A 1 379 ? 19.765 -9.366 -8.438 1.00 95.38 379 TYR A O 1
ATOM 3081 N N . LYS A 1 380 ? 19.277 -9.653 -6.273 1.00 95.25 380 LYS A N 1
ATOM 3082 C CA . LYS A 1 380 ? 18.051 -10.460 -6.473 1.00 95.25 380 LYS A CA 1
ATOM 3083 C C . LYS A 1 380 ? 16.798 -9.795 -5.914 1.00 95.25 380 LYS A C 1
ATOM 3085 O O . LYS A 1 380 ? 15.708 -10.345 -6.048 1.00 95.25 380 LYS A O 1
ATOM 3090 N N . TYR A 1 381 ? 16.965 -8.638 -5.288 1.00 96.94 381 TYR A N 1
ATOM 3091 C CA . TYR A 1 381 ? 15.903 -7.831 -4.714 1.00 96.94 381 TYR A CA 1
ATOM 3092 C C . TYR A 1 381 ? 16.153 -6.356 -5.014 1.00 96.94 381 TYR A C 1
ATOM 3094 O O . TYR A 1 381 ? 17.294 -5.918 -4.909 1.00 96.94 381 TYR A O 1
ATOM 3102 N N . ALA A 1 382 ? 15.124 -5.587 -5.349 1.00 97.56 382 ALA A N 1
ATOM 3103 C CA . ALA A 1 382 ? 15.195 -4.127 -5.399 1.00 97.56 382 ALA A CA 1
ATOM 3104 C C . ALA A 1 382 ? 13.801 -3.514 -5.200 1.00 97.56 382 ALA A C 1
ATOM 3106 O O . ALA A 1 382 ? 12.790 -4.207 -5.335 1.00 97.56 382 ALA A O 1
ATOM 3107 N N . ILE A 1 383 ? 13.744 -2.214 -4.910 1.00 97.81 383 ILE A N 1
ATOM 3108 C CA . ILE A 1 383 ? 12.488 -1.456 -4.867 1.00 97.81 383 ILE A CA 1
ATOM 3109 C C . ILE A 1 383 ? 12.416 -0.523 -6.068 1.00 97.81 383 ILE A C 1
ATOM 3111 O O . ILE A 1 383 ? 13.352 0.235 -6.302 1.00 97.81 383 ILE A O 1
ATOM 3115 N N . VAL A 1 384 ? 11.293 -0.543 -6.780 1.00 98.38 384 VAL A N 1
ATOM 3116 C CA . VAL A 1 384 ? 10.885 0.494 -7.732 1.00 98.38 384 VAL A CA 1
ATOM 3117 C C . VAL A 1 384 ? 10.012 1.503 -6.986 1.00 98.38 384 VAL A C 1
ATOM 3119 O O . VAL A 1 384 ? 8.969 1.136 -6.451 1.00 98.38 384 VAL A O 1
ATOM 3122 N N . GLN A 1 385 ? 10.435 2.759 -6.929 1.00 97.44 385 GLN A N 1
ATOM 3123 C CA . GLN A 1 385 ? 9.696 3.855 -6.302 1.00 97.44 385 GLN A CA 1
ATOM 3124 C C . GLN A 1 385 ? 8.619 4.420 -7.244 1.00 97.44 385 GLN A C 1
ATOM 3126 O O . GLN A 1 385 ? 8.623 4.146 -8.447 1.00 97.44 385 GLN A O 1
ATOM 3131 N N . ALA A 1 386 ? 7.707 5.240 -6.714 1.00 96.25 386 ALA A N 1
ATOM 3132 C CA . ALA A 1 386 ? 6.569 5.778 -7.474 1.00 96.25 386 ALA A CA 1
ATOM 3133 C C . ALA A 1 386 ? 6.956 6.711 -8.634 1.00 96.25 386 ALA A C 1
ATOM 3135 O O . ALA A 1 386 ? 6.155 6.937 -9.540 1.00 96.25 386 ALA A O 1
ATOM 3136 N N . ASP A 1 387 ? 8.171 7.257 -8.605 1.00 96.06 387 ASP A N 1
ATOM 3137 C CA . ASP A 1 387 ? 8.775 8.061 -9.673 1.00 96.06 387 ASP A CA 1
ATOM 3138 C C . ASP A 1 387 ? 9.611 7.217 -10.654 1.00 96.06 387 ASP A C 1
ATOM 3140 O O . ASP A 1 387 ? 10.279 7.752 -11.537 1.00 96.06 387 ASP A O 1
ATOM 3144 N N . GLY A 1 388 ? 9.588 5.891 -10.500 1.00 97.44 388 GLY A N 1
ATOM 3145 C CA . GLY A 1 388 ? 10.333 4.939 -11.311 1.00 97.44 388 GLY A CA 1
ATOM 3146 C C . GLY A 1 388 ? 11.823 4.847 -10.986 1.00 97.44 388 GLY A C 1
ATOM 3147 O O . GLY A 1 388 ? 12.527 4.120 -11.693 1.00 97.44 388 GLY A O 1
ATOM 3148 N N . ASN A 1 389 ? 12.329 5.542 -9.963 1.00 98.25 389 ASN A N 1
ATOM 3149 C CA . ASN A 1 389 ? 13.681 5.307 -9.458 1.00 98.25 389 ASN A CA 1
ATOM 3150 C C . ASN A 1 389 ? 13.776 3.927 -8.802 1.00 98.25 389 ASN A C 1
ATOM 3152 O O . ASN A 1 389 ? 12.798 3.403 -8.275 1.00 98.25 389 ASN A O 1
ATOM 3156 N N . ILE A 1 390 ? 14.958 3.318 -8.851 1.00 98.50 390 ILE A N 1
ATOM 3157 C CA . ILE A 1 390 ? 15.209 2.000 -8.272 1.00 98.50 390 ILE A CA 1
ATOM 3158 C C . ILE A 1 390 ? 16.266 2.122 -7.187 1.00 98.50 390 ILE A C 1
ATOM 3160 O O . ILE A 1 390 ? 17.320 2.714 -7.415 1.00 98.50 390 ILE A O 1
ATOM 3164 N N . VAL A 1 391 ? 16.002 1.522 -6.030 1.00 97.62 391 VAL A N 1
ATOM 3165 C CA . VAL A 1 391 ? 16.913 1.468 -4.878 1.00 97.62 391 VAL A CA 1
ATOM 3166 C C . VAL A 1 391 ? 17.130 0.030 -4.423 1.00 97.62 391 VAL A C 1
ATOM 3168 O O . VAL A 1 391 ? 16.351 -0.870 -4.748 1.00 97.62 391 VAL A O 1
ATOM 3171 N N . ARG A 1 392 ? 18.191 -0.201 -3.641 1.00 95.31 392 ARG A N 1
ATOM 3172 C CA . ARG A 1 392 ? 18.496 -1.534 -3.093 1.00 95.31 392 ARG A CA 1
ATOM 3173 C C . ARG A 1 392 ? 17.400 -2.024 -2.140 1.00 95.31 392 ARG A C 1
ATOM 3175 O O . ARG A 1 392 ? 17.006 -3.183 -2.222 1.00 95.31 392 ARG A O 1
ATOM 3182 N N . CYS A 1 393 ? 16.948 -1.162 -1.230 1.00 95.19 393 CYS A N 1
ATOM 3183 C CA . CYS A 1 393 ? 15.962 -1.466 -0.191 1.00 95.19 393 CYS A CA 1
ATOM 3184 C C . CYS A 1 393 ? 15.355 -0.182 0.393 1.00 95.19 393 CYS A C 1
ATOM 3186 O O . CYS A 1 393 ? 15.828 0.921 0.108 1.00 95.19 393 CYS A O 1
ATOM 3188 N N . GLY A 1 394 ? 14.344 -0.323 1.253 1.00 91.88 394 GLY A N 1
ATOM 3189 C CA . GLY A 1 394 ? 13.624 0.810 1.839 1.00 91.88 394 GLY A CA 1
ATOM 3190 C C . GLY A 1 394 ? 14.460 1.675 2.788 1.00 91.88 394 GLY A C 1
ATOM 3191 O O . GLY A 1 394 ? 14.167 2.852 2.966 1.00 91.88 394 GLY A O 1
ATOM 3192 N N . GLN A 1 395 ? 15.523 1.133 3.387 1.00 91.38 395 GLN A N 1
ATOM 3193 C CA . GLN A 1 395 ? 16.395 1.880 4.310 1.00 91.38 395 GLN A CA 1
ATOM 3194 C C . GLN A 1 395 ? 17.466 2.696 3.584 1.00 91.38 395 GLN A C 1
ATOM 3196 O O . GLN A 1 395 ? 18.106 3.543 4.198 1.00 91.38 395 GLN A O 1
ATOM 3201 N N . LEU A 1 396 ? 17.647 2.451 2.286 1.00 93.50 396 LEU A N 1
ATOM 3202 C CA . LEU A 1 396 ? 18.560 3.174 1.405 1.00 93.50 396 LEU A CA 1
ATOM 3203 C C . LEU A 1 396 ? 17.756 3.880 0.301 1.00 93.50 396 LEU A C 1
ATOM 3205 O O . LEU A 1 396 ? 18.145 3.865 -0.864 1.00 93.50 396 LEU A O 1
ATOM 3209 N N . ALA A 1 397 ? 16.605 4.456 0.670 1.00 90.12 397 ALA A N 1
ATOM 3210 C CA . ALA A 1 397 ? 15.613 5.012 -0.254 1.00 90.12 397 ALA A CA 1
ATOM 3211 C C . ALA A 1 397 ? 16.117 6.188 -1.113 1.00 90.12 397 ALA A C 1
ATOM 3213 O O . ALA A 1 397 ? 15.496 6.486 -2.131 1.00 90.12 397 ALA A O 1
ATOM 3214 N N . ASP A 1 398 ? 17.236 6.806 -0.735 1.00 91.38 398 ASP A N 1
ATOM 3215 C CA . ASP A 1 398 ? 17.876 7.895 -1.483 1.00 91.38 398 ASP A CA 1
ATOM 3216 C C . ASP A 1 398 ? 19.088 7.416 -2.315 1.00 91.38 398 ASP A C 1
ATOM 3218 O O . ASP A 1 398 ? 19.655 8.177 -3.100 1.00 91.38 398 ASP A O 1
ATOM 3222 N N . ASN A 1 399 ? 19.488 6.143 -2.184 1.00 94.25 399 ASN A N 1
ATOM 3223 C CA . ASN A 1 399 ? 20.640 5.572 -2.886 1.00 94.25 399 ASN A CA 1
ATOM 3224 C C . ASN A 1 399 ? 20.174 4.863 -4.163 1.00 94.25 399 ASN A C 1
ATOM 3226 O O . ASN A 1 399 ? 19.990 3.640 -4.199 1.00 94.25 399 ASN A O 1
ATOM 3230 N N . PHE A 1 400 ? 19.967 5.648 -5.220 1.00 96.50 400 PHE A N 1
ATOM 3231 C CA . PHE A 1 400 ? 19.490 5.139 -6.502 1.00 96.50 400 PHE A CA 1
ATOM 3232 C C . PHE A 1 400 ? 20.526 4.250 -7.196 1.00 96.50 400 PHE A C 1
ATOM 3234 O O . PHE A 1 400 ? 21.685 4.622 -7.366 1.00 96.50 400 PHE A O 1
ATOM 3241 N N . ILE A 1 401 ? 20.070 3.089 -7.657 1.00 97.06 401 ILE A N 1
ATOM 3242 C CA . ILE A 1 401 ? 20.844 2.137 -8.464 1.00 97.06 401 ILE A CA 1
ATOM 3243 C C . ILE A 1 401 ? 20.393 2.119 -9.930 1.00 97.06 401 ILE A C 1
ATOM 3245 O O . ILE A 1 401 ? 20.965 1.407 -10.750 1.00 97.06 401 ILE A O 1
ATOM 3249 N N . GLY A 1 402 ? 19.358 2.890 -10.272 1.00 97.50 402 GLY A N 1
ATOM 3250 C CA . GLY A 1 402 ? 18.869 3.040 -11.636 1.00 97.50 402 GLY A CA 1
ATOM 3251 C C . GLY A 1 402 ? 17.426 3.525 -11.693 1.00 97.50 402 GLY A C 1
ATOM 3252 O O . GLY A 1 402 ? 16.902 4.073 -10.727 1.00 97.50 402 GLY A O 1
ATOM 3253 N N . SER A 1 403 ? 16.777 3.319 -12.838 1.00 98.12 403 SER A N 1
ATOM 3254 C CA . SER A 1 403 ? 15.364 3.642 -13.031 1.00 98.12 403 SER A CA 1
ATOM 3255 C C . SER A 1 403 ? 14.695 2.637 -13.963 1.00 98.12 403 SER A C 1
ATOM 3257 O O . SER A 1 403 ? 15.255 2.268 -14.998 1.00 98.12 403 SER A O 1
ATOM 3259 N N . ILE A 1 404 ? 13.453 2.257 -13.647 1.00 97.94 404 ILE A N 1
ATOM 3260 C CA . ILE A 1 404 ? 12.626 1.373 -14.481 1.00 97.94 404 ILE A CA 1
ATOM 3261 C C . ILE A 1 404 ? 12.230 2.029 -15.811 1.00 97.94 404 ILE A C 1
ATOM 3263 O O . ILE A 1 404 ? 11.689 1.375 -16.700 1.00 97.94 404 ILE A O 1
ATOM 3267 N N . PHE A 1 405 ? 12.508 3.317 -16.008 1.00 97.56 405 PHE A N 1
ATOM 3268 C CA . PHE A 1 405 ? 12.278 4.000 -17.280 1.00 97.56 405 PHE A CA 1
ATOM 3269 C C . PHE A 1 405 ? 13.488 3.942 -18.216 1.00 97.56 405 PHE A C 1
ATOM 3271 O O . PHE A 1 405 ? 13.337 4.172 -19.414 1.00 97.56 405 PHE A O 1
ATOM 3278 N N . LYS A 1 406 ? 14.668 3.568 -17.710 1.00 96.94 406 LYS A N 1
ATOM 3279 C CA . LYS A 1 406 ? 15.908 3.483 -18.489 1.00 96.94 406 LYS A CA 1
ATOM 3280 C C . LYS A 1 406 ? 16.097 2.090 -19.094 1.00 96.94 406 LYS A C 1
ATOM 3282 O O . LYS A 1 406 ? 15.881 1.073 -18.430 1.00 96.94 406 LYS A O 1
ATOM 3287 N N . GLU A 1 407 ? 16.446 2.026 -20.378 1.00 93.06 407 GLU A N 1
ATOM 3288 C CA . GLU A 1 407 ? 16.571 0.760 -21.122 1.00 93.06 407 GLU A CA 1
ATOM 3289 C C . GLU A 1 407 ? 17.792 -0.069 -20.700 1.00 93.06 407 GLU A C 1
ATOM 3291 O O . GLU A 1 407 ? 17.763 -1.305 -20.712 1.00 93.06 407 GLU A O 1
ATOM 3296 N N . ASP A 1 408 ? 18.843 0.611 -20.262 1.00 92.81 408 ASP A N 1
ATOM 3297 C CA . ASP A 1 408 ? 20.116 0.054 -19.818 1.00 92.81 408 ASP A CA 1
ATOM 3298 C C . ASP A 1 408 ? 20.114 -0.407 -18.354 1.00 92.81 408 ASP A C 1
ATOM 3300 O O . ASP A 1 408 ? 21.076 -1.046 -17.938 1.00 92.81 408 ASP A O 1
ATOM 3304 N N . PHE A 1 409 ? 19.032 -0.180 -17.594 1.00 95.88 409 PHE A N 1
ATOM 3305 C CA . PHE A 1 409 ? 18.941 -0.635 -16.204 1.00 95.88 409 PHE A CA 1
ATOM 3306 C C . PHE A 1 409 ? 19.217 -2.141 -16.072 1.00 95.88 409 PHE A C 1
ATOM 3308 O O . PHE A 1 409 ? 18.687 -2.958 -16.844 1.00 95.88 409 PHE A O 1
ATOM 3315 N N . GLN A 1 410 ? 20.033 -2.481 -15.069 1.00 95.94 410 GLN A N 1
ATOM 3316 C CA . GLN A 1 410 ? 20.328 -3.838 -14.632 1.00 95.94 410 GLN A CA 1
ATOM 3317 C C . GLN A 1 410 ? 20.545 -3.884 -13.110 1.00 95.94 410 GLN A C 1
ATOM 3319 O O . GLN A 1 410 ? 21.075 -2.944 -12.521 1.00 95.94 410 GLN A O 1
ATOM 3324 N N . LEU A 1 411 ? 20.152 -4.996 -12.487 1.00 97.19 411 LEU A N 1
ATOM 3325 C CA . LEU A 1 411 ? 20.570 -5.372 -11.136 1.00 97.19 411 LEU A CA 1
ATOM 3326 C C . LEU A 1 411 ? 22.086 -5.626 -11.096 1.00 97.19 411 LEU A C 1
ATOM 3328 O O . LEU A 1 411 ? 22.716 -5.883 -12.122 1.00 97.19 411 LEU A O 1
ATOM 3332 N N . PHE A 1 412 ? 22.667 -5.576 -9.900 1.00 96.94 412 PHE A N 1
ATOM 3333 C CA . PHE A 1 412 ? 24.059 -5.946 -9.662 1.00 96.94 412 PHE A CA 1
ATOM 3334 C C . PHE A 1 412 ? 24.328 -7.393 -10.078 1.00 96.94 412 PHE A C 1
ATOM 3336 O O . PHE A 1 412 ? 23.414 -8.204 -10.181 1.00 96.94 412 PHE A O 1
ATOM 3343 N N . ASN A 1 413 ? 25.597 -7.734 -10.281 1.00 95.06 413 ASN A N 1
ATOM 3344 C CA . ASN A 1 413 ? 25.985 -9.095 -10.661 1.00 95.06 413 ASN A CA 1
ATOM 3345 C C . ASN A 1 413 ? 26.183 -10.022 -9.450 1.00 95.06 413 ASN A C 1
ATOM 3347 O O . ASN A 1 413 ? 26.182 -11.242 -9.606 1.00 95.06 413 ASN A O 1
ATOM 3351 N N . GLU A 1 414 ? 26.338 -9.454 -8.252 1.00 95.50 414 GLU A N 1
ATOM 3352 C CA . GLU A 1 414 ? 26.609 -10.184 -7.015 1.00 95.50 414 GLU A CA 1
ATOM 3353 C C . GLU A 1 414 ? 26.027 -9.465 -5.782 1.00 95.50 414 GLU A C 1
ATOM 3355 O O . GLU A 1 414 ? 25.759 -8.259 -5.840 1.00 95.50 414 GLU A O 1
ATOM 3360 N N . PRO A 1 415 ? 25.807 -10.182 -4.659 1.00 96.44 415 PRO A N 1
ATOM 3361 C CA . PRO A 1 415 ? 25.431 -9.563 -3.392 1.00 96.44 415 PRO A CA 1
ATOM 3362 C C . PRO A 1 415 ? 26.502 -8.577 -2.918 1.00 96.44 415 PRO A C 1
ATOM 3364 O O . PRO A 1 415 ? 27.689 -8.891 -2.940 1.00 96.44 415 PRO A O 1
ATOM 3367 N N . LEU A 1 416 ? 26.079 -7.423 -2.402 1.00 96.38 416 LEU A N 1
ATOM 3368 C CA . LEU A 1 416 ? 26.981 -6.423 -1.824 1.00 96.38 416 LEU A CA 1
ATOM 3369 C C . LEU A 1 416 ? 26.759 -6.293 -0.312 1.00 96.38 416 LEU A C 1
ATOM 3371 O O . LEU A 1 416 ? 25.634 -6.522 0.154 1.00 96.38 416 LEU A O 1
ATOM 3375 N N . PRO A 1 417 ? 27.779 -5.872 0.460 1.00 97.38 417 PRO A N 1
ATOM 3376 C CA . PRO A 1 417 ? 27.614 -5.560 1.875 1.00 97.38 417 PRO A CA 1
ATOM 3377 C C . PRO A 1 417 ? 26.466 -4.572 2.123 1.00 97.38 417 PRO A C 1
ATOM 3379 O O . PRO A 1 417 ? 26.215 -3.653 1.333 1.00 97.38 417 PRO A O 1
ATOM 3382 N N . CYS A 1 418 ? 25.733 -4.783 3.213 1.00 96.00 418 CYS A N 1
ATOM 3383 C CA . CYS A 1 418 ? 24.659 -3.899 3.637 1.00 96.00 418 CYS A CA 1
ATOM 3384 C C . CYS A 1 418 ? 25.229 -2.598 4.215 1.00 96.00 418 CYS A C 1
ATOM 3386 O O . CYS A 1 418 ? 26.149 -2.622 5.033 1.00 96.00 418 CYS A O 1
ATOM 3388 N N . GLU A 1 419 ? 24.651 -1.469 3.813 1.00 95.06 419 GLU A N 1
ATOM 3389 C CA . GLU A 1 419 ? 25.034 -0.130 4.282 1.00 95.06 419 GLU A CA 1
ATOM 3390 C C . GLU A 1 419 ? 24.059 0.420 5.334 1.00 95.06 419 GLU A C 1
ATOM 3392 O O . GLU A 1 419 ? 24.381 1.382 6.029 1.00 95.06 419 GLU A O 1
ATOM 3397 N N . ALA A 1 420 ? 22.875 -0.188 5.460 1.00 93.94 420 ALA A N 1
ATOM 3398 C CA . ALA A 1 420 ? 21.837 0.258 6.377 1.00 93.94 420 ALA A CA 1
ATOM 3399 C C . ALA A 1 420 ? 22.208 -0.042 7.835 1.00 93.94 420 ALA A C 1
ATOM 3401 O O . ALA A 1 420 ? 22.704 -1.120 8.158 1.00 93.94 420 ALA A O 1
ATOM 3402 N N . GLU A 1 421 ? 21.904 0.897 8.729 1.00 93.69 421 GLU A N 1
ATOM 3403 C CA . GLU A 1 421 ? 22.143 0.729 10.168 1.00 93.69 421 GLU A CA 1
ATOM 3404 C C . GLU A 1 421 ? 21.101 -0.171 10.842 1.00 93.69 421 GLU A C 1
ATOM 3406 O O . GLU A 1 421 ? 21.393 -0.784 11.863 1.00 93.69 421 GLU A O 1
ATOM 3411 N N . VAL A 1 422 ? 19.903 -0.277 10.263 1.00 91.88 422 VAL A N 1
ATOM 3412 C CA . VAL A 1 422 ? 18.777 -1.086 10.758 1.00 91.88 422 VAL A CA 1
ATOM 3413 C C . VAL A 1 422 ? 18.057 -1.762 9.589 1.00 91.88 422 VAL A C 1
ATOM 3415 O O . VAL A 1 422 ? 18.130 -1.277 8.462 1.00 91.88 422 VAL A O 1
ATOM 3418 N N . CYS A 1 423 ? 17.334 -2.859 9.842 1.00 90.31 423 CYS A N 1
ATOM 3419 C CA . CYS A 1 423 ? 16.494 -3.535 8.841 1.00 90.31 423 CYS A CA 1
ATOM 3420 C C . CYS A 1 423 ? 15.077 -3.817 9.387 1.00 90.31 423 CYS A C 1
ATOM 3422 O O . CYS A 1 423 ? 14.749 -4.956 9.721 1.00 90.31 423 CYS A O 1
ATOM 3424 N N . PRO A 1 424 ? 14.229 -2.781 9.518 1.00 82.12 424 PRO A N 1
ATOM 3425 C CA . PRO A 1 424 ? 12.926 -2.870 10.184 1.00 82.12 424 PRO A CA 1
ATOM 3426 C C . PRO A 1 424 ? 11.824 -3.555 9.365 1.00 82.12 424 PRO A C 1
ATOM 3428 O O . PRO A 1 424 ? 10.767 -3.883 9.896 1.00 82.12 424 PRO A O 1
ATOM 3431 N N . CYS A 1 425 ? 12.043 -3.744 8.063 1.00 79.38 425 CYS A N 1
ATOM 3432 C CA . CYS A 1 425 ? 11.077 -4.325 7.131 1.00 79.38 425 CYS A CA 1
ATOM 3433 C C . CYS A 1 425 ? 11.429 -5.783 6.830 1.00 79.38 425 CYS A C 1
ATOM 3435 O O . CYS A 1 425 ? 12.545 -6.220 7.104 1.00 79.38 425 CYS A O 1
ATOM 3437 N N . ASN A 1 426 ? 10.524 -6.554 6.219 1.00 81.88 426 ASN A N 1
ATOM 3438 C CA . ASN A 1 426 ? 10.771 -7.963 5.854 1.00 81.88 426 ASN A CA 1
ATOM 3439 C C . ASN A 1 426 ? 11.916 -8.162 4.833 1.00 81.88 426 ASN A C 1
ATOM 3441 O O . ASN A 1 426 ? 12.128 -9.266 4.355 1.00 81.88 426 ASN A O 1
ATOM 3445 N N . GLU A 1 427 ? 12.670 -7.117 4.501 1.00 87.44 427 GLU A N 1
ATOM 3446 C CA . GLU A 1 427 ? 13.812 -7.132 3.591 1.00 87.44 427 GLU A CA 1
ATOM 3447 C C . GLU A 1 427 ? 15.038 -7.842 4.177 1.00 87.44 427 GLU A C 1
ATOM 3449 O O . GLU A 1 427 ? 15.899 -8.260 3.404 1.00 87.44 427 GLU A O 1
ATOM 3454 N N . TYR A 1 428 ? 15.095 -8.051 5.502 1.00 85.94 428 TYR A N 1
ATOM 3455 C CA . TYR A 1 428 ? 16.160 -8.824 6.163 1.00 85.94 428 TYR A CA 1
ATOM 3456 C C . TYR A 1 428 ? 16.295 -10.233 5.578 1.00 85.94 428 TYR A C 1
ATOM 3458 O O . TYR A 1 428 ? 17.374 -10.811 5.596 1.00 85.94 428 TYR A O 1
ATOM 3466 N N . VAL A 1 429 ? 15.218 -10.767 4.992 1.00 87.81 429 VAL A N 1
ATOM 3467 C CA . VAL A 1 429 ? 15.197 -12.076 4.330 1.00 87.81 429 VAL A CA 1
ATOM 3468 C C . VAL A 1 429 ? 16.132 -12.157 3.114 1.00 87.81 429 VAL A C 1
ATOM 3470 O O . VAL A 1 429 ? 16.260 -13.229 2.522 1.00 87.81 429 VAL A O 1
ATOM 3473 N N . ASN A 1 430 ? 16.714 -11.027 2.698 1.00 90.38 430 ASN A N 1
ATOM 3474 C CA . ASN A 1 430 ? 17.711 -10.924 1.639 1.00 90.38 430 ASN A CA 1
ATOM 3475 C C . ASN A 1 430 ? 19.157 -10.968 2.155 1.00 90.38 430 ASN A C 1
ATOM 3477 O O . ASN A 1 430 ? 20.065 -11.053 1.324 1.00 90.38 430 ASN A O 1
ATOM 3481 N N . LEU A 1 431 ? 19.378 -10.899 3.471 1.00 89.31 431 LEU A N 1
ATOM 3482 C CA . LEU A 1 431 ? 20.697 -11.066 4.086 1.00 89.31 431 LEU A CA 1
ATOM 3483 C C . LEU A 1 431 ? 21.187 -12.512 3.906 1.00 89.31 431 LEU A C 1
ATOM 3485 O O . LEU A 1 431 ? 20.376 -13.437 3.826 1.00 89.31 431 LEU A O 1
ATOM 3489 N N . ILE A 1 432 ? 22.506 -12.675 3.782 1.00 87.56 432 ILE A N 1
ATOM 3490 C CA . ILE A 1 432 ? 23.199 -13.947 3.517 1.00 87.56 432 ILE A CA 1
ATOM 3491 C C . ILE A 1 432 ? 24.114 -14.298 4.683 1.00 87.56 432 ILE A C 1
ATOM 3493 O O . ILE A 1 432 ? 24.833 -13.381 5.152 1.00 87.56 432 ILE A O 1
#

Solvent-accessible surface area (backbone atoms only — not comparable to full-atom values): 25049 Å² total; per-residue (Å²): 133,88,82,81,75,47,76,42,70,48,44,77,96,49,53,91,50,47,64,62,47,46,54,56,35,46,76,74,78,41,66,65,47,62,38,70,38,76,50,74,56,97,91,37,53,34,65,79,57,54,50,78,66,52,25,56,78,42,71,50,50,88,67,45,61,64,70,28,46,40,53,29,37,31,33,48,56,25,40,82,44,64,33,70,47,97,88,29,40,23,18,32,34,81,82,61,29,83,87,45,61,73,49,36,72,78,44,95,82,59,67,62,44,94,59,61,43,55,33,85,39,64,60,51,94,57,72,61,65,82,77,46,89,86,51,90,54,65,78,88,87,90,89,90,89,88,88,90,88,90,88,87,88,88,85,88,91,83,88,91,76,88,85,68,45,37,34,39,31,28,62,28,44,55,50,94,72,82,55,91,76,42,96,49,52,98,37,47,65,71,50,38,71,47,46,51,89,66,56,50,68,58,51,46,54,43,52,48,56,49,31,77,75,68,45,70,37,38,38,36,40,26,52,44,29,44,65,78,41,83,63,36,65,58,34,51,46,58,45,39,76,64,26,38,36,34,38,47,33,70,76,84,47,70,59,75,60,42,57,74,68,45,62,34,93,32,36,36,39,43,34,42,59,48,80,93,82,45,59,67,68,61,51,50,54,53,51,52,51,41,42,76,57,58,26,55,61,38,37,36,35,63,51,38,78,96,51,47,86,46,48,69,57,51,43,47,57,33,48,77,68,73,36,52,71,38,52,40,76,41,67,49,75,57,96,94,38,54,34,39,80,62,60,48,73,70,54,47,65,65,49,53,79,47,49,85,40,72,63,47,45,42,23,40,51,66,56,42,59,48,51,66,38,38,17,28,47,34,36,43,28,32,29,34,40,27,67,33,42,22,20,35,40,84,77,40,70,86,52,71,71,44,31,64,84,49,88,84,57,66,65,47,96,55,63,41,62,33,83,37,69,52,38,76,53,85,65,55,79,38,54,104

Secondary structure (DSS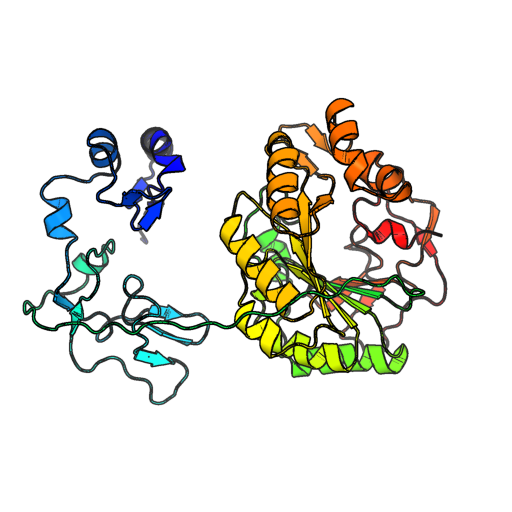P, 8-state):
-----EEEEE-GGGGGGHHHHHHHHHHTT--EEEEEP-EEETTEEETTT--HHHHHHHT--HHHHHHH--TT-EE-BTTTB-EEPTTSEEES-TTTGGGGEEEETTSTT----SS-EE---S----GGGGTS--B------------------------------EEEEE--S--S---TT-TTTTTHHHHHTT-----HHHHHHHHHHHHHHH-S-EEEEESS-GGGSTTHHHHHHHHTTTSEEEEEE-S-S-HHHHHHHS-TTTEEEEEEE-TTTS-HHHHHHHHHHHHHTT--EEEEEEE-GGGGGGHHHHHHHHHHTT--EEEEE--EEETTEEETTT--HHHHHHHHHHH--HHHIIIIIS----TTSEE-BTTTEEEE-TTSEEES-GGGTT-EEEETT-TT----SS-EE---S---SGGGGGB-